Protein AF-A0A1Z5KAC3-F1 (afdb_monomer)

Sequence (382 aa):
MFVLQGNGHLARVAEQSKRSYNMLFQQWEIAVDLSKSPKNTPQFYTIVDNFGWLASLVEPVPVEHGQAVGPDAAWLKLSESFAFWNPVFGGGFMLYATYMCCIGAGSATVDSLGQLRFILHLYNWLMLREPTLNIPFLASMDTVFKGTRAVWFGAKPEKGSCAKAFWVSWGMNARRAEKLASEHAANKNASSFGSLSGKYDMRSTMDRIWPDEFSASYRRLIQHDYRSYTPQSTANKELSEAGKHQDFMVDLLARFKMIRDAMEEDGNNVLPVNFAVVGSILLDFMDALSDHMGWADMMEEVAKNYRGARLGESSMSELNVKDMALSSMWGRLLSCIDRDCTDQLIPEFDLDKVSVFTKSFFDKVDKTRYIIWVQPLEATSV

pLDDT: mean 80.95, std 15.52, range [31.52, 97.75]

Nearest PDB structures (foldseek):
  3zux-assembly1_A  TM=1.329E-01  e=1.409E+00  Neisseria meningitidis
  8j9i-assembly1_E6  TM=1.606E-01  e=2.113E+00  Euglena gracilis
  8j9j-assembly1_E6  TM=1.446E-01  e=3.728E+00  Euglena gracilis
  5lwe-assembly1_A  TM=1.500E-01  e=6.849E+00  Homo sapiens

Foldseek 3Di:
DDPQPDPVSQLQQLVLLVQLLVLLLVLLCVLPVVVPDDPQQVQLNVLSVVCNCVSCVLPDDDDDDPDDDDPDPVRVVVVSSVPQRGNVNSVVSLVCCQQCQQLVSLLCQLCVLDLLLLVLLLVLLLCLVPVPDDLPLSVLSCLLQQQPCLRQVPHNDHQLCSLLRSVVSLQDDSVVSVVLLVVLLPDLDPPVLVVVPPPDPSVVRRDGRHSVSRQVLSCCPVVVDPPVDDPPPDDDDPDDPVRVVVVVVVVVVVSVVSNVVSCVVCPPRRRQWRSSLSSSLSVVLLVVLCVLLVVVVVLVVQLVVVCVVPPDDDDDDSSNSSSSSSSSLSSSLSSCSSVVVQPSDDSSSRSVSVSVSSSVSSVPDDPSSTGSRDDDPPPPPD

Solvent-accessible surface area (backbone atoms only — not comparable to full-atom values): 21590 Å² total; per-residue (Å²): 135,85,78,75,75,53,73,69,49,49,52,51,49,12,52,46,38,50,51,20,53,52,41,47,54,52,37,44,54,66,62,56,43,68,94,71,52,69,98,73,51,67,68,49,52,53,50,51,57,74,54,50,63,58,67,59,76,78,55,80,80,79,78,78,91,77,81,79,80,80,74,51,72,67,56,52,54,53,50,45,40,62,66,53,18,27,65,69,49,18,47,50,51,49,50,48,46,37,50,51,50,17,39,47,46,6,34,63,28,30,45,68,85,42,40,44,45,56,51,49,57,50,49,52,48,50,40,74,76,37,75,82,67,82,53,69,72,59,54,43,50,48,65,42,45,67,76,21,51,47,52,34,63,82,54,81,64,55,93,61,36,42,19,29,41,49,34,33,26,52,44,37,56,67,74,57,16,46,50,50,28,51,48,48,57,69,52,85,62,84,83,59,72,74,73,71,74,62,94,69,72,50,77,85,46,46,62,75,56,51,45,55,52,55,24,56,25,47,29,36,66,74,68,62,56,58,81,90,63,73,78,86,71,77,74,88,74,95,63,55,74,71,48,53,53,51,50,50,52,52,51,51,54,49,51,52,49,53,34,50,56,23,40,61,72,25,42,90,63,40,64,38,36,32,32,39,36,46,16,42,55,40,45,54,47,52,53,53,47,29,55,73,39,52,44,52,62,53,36,51,49,53,48,52,53,53,57,71,74,49,88,82,61,85,84,74,52,68,59,58,49,42,53,52,42,50,53,52,52,51,41,35,48,33,19,41,59,39,63,73,52,70,93,78,51,58,82,64,59,40,63,64,59,52,50,53,49,51,51,60,54,57,76,67,59,56,64,77,61,34,44,29,67,66,73,79,75,75,75,75,88,123

Mean predicted aligned error: 9.18 Å

Structure (mmCIF, N/CA/C/O backbone):
data_AF-A0A1Z5KAC3-F1
#
_entry.id   AF-A0A1Z5KAC3-F1
#
loop_
_atom_site.group_PDB
_atom_site.id
_atom_site.type_symbol
_atom_site.label_atom_id
_atom_site.label_alt_id
_atom_site.label_comp_id
_atom_site.label_asym_id
_atom_site.label_entity_id
_atom_site.label_seq_id
_atom_site.pdbx_PDB_ins_code
_atom_site.Cartn_x
_atom_site.Cartn_y
_atom_site.Cartn_z
_atom_site.occupancy
_atom_site.B_iso_or_equiv
_atom_site.auth_seq_id
_atom_site.auth_comp_id
_atom_site.auth_asym_id
_atom_site.auth_atom_id
_atom_site.pdbx_PDB_model_num
ATOM 1 N N . MET A 1 1 ? -20.693 12.116 22.354 1.00 31.52 1 MET A N 1
ATOM 2 C CA . MET A 1 1 ? -21.271 11.206 23.365 1.00 31.52 1 MET A CA 1
ATOM 3 C C . MET A 1 1 ? -22.208 10.267 22.622 1.00 31.52 1 MET A C 1
ATOM 5 O O . MET A 1 1 ? -23.269 10.704 22.202 1.00 31.52 1 MET A O 1
ATOM 9 N N . PHE A 1 2 ? -21.775 9.037 22.337 1.00 37.84 2 PHE A N 1
ATOM 10 C CA . PHE A 1 2 ? -22.639 8.039 21.704 1.00 37.84 2 PHE A CA 1
ATOM 11 C C . PHE A 1 2 ? -23.532 7.449 22.789 1.00 37.84 2 PHE A C 1
ATOM 13 O O . PHE A 1 2 ? -23.034 6.817 23.717 1.00 37.84 2 PHE A O 1
ATOM 20 N N . VAL A 1 3 ? -24.839 7.686 22.710 1.00 40.69 3 VAL A N 1
ATOM 21 C CA . VAL A 1 3 ? -25.780 7.018 23.607 1.00 40.69 3 VAL A CA 1
ATOM 22 C C . VAL A 1 3 ? -26.118 5.674 22.968 1.00 40.69 3 VAL A C 1
ATOM 24 O O . VAL A 1 3 ? -26.950 5.593 22.068 1.00 40.69 3 VAL A O 1
ATOM 27 N N . LEU A 1 4 ? -25.439 4.609 23.400 1.00 51.47 4 LEU A N 1
ATOM 28 C CA . LEU A 1 4 ? -25.827 3.230 23.092 1.00 51.47 4 LEU A CA 1
ATOM 29 C C . LEU A 1 4 ? -27.129 2.930 23.852 1.00 51.47 4 LEU A C 1
ATOM 31 O O . LEU A 1 4 ? -27.118 2.367 24.941 1.00 51.47 4 LEU A O 1
ATOM 35 N N . GLN A 1 5 ? -28.262 3.402 23.327 1.00 46.75 5 GLN A N 1
ATOM 36 C CA . GLN A 1 5 ? -29.568 3.186 23.951 1.00 46.75 5 GLN A CA 1
ATOM 37 C C . GLN A 1 5 ? -30.057 1.765 23.647 1.00 46.75 5 GLN A C 1
ATOM 39 O O . GLN A 1 5 ? -30.509 1.490 22.541 1.00 46.75 5 GLN A O 1
ATOM 44 N N . GLY A 1 6 ? -29.964 0.871 24.633 1.00 62.88 6 GLY A N 1
ATOM 45 C CA . GLY A 1 6 ? -30.630 -0.436 24.635 1.00 62.88 6 GLY A CA 1
ATOM 46 C C . GLY A 1 6 ? -29.757 -1.644 24.271 1.00 62.88 6 GLY A C 1
ATOM 47 O O . GLY A 1 6 ? -28.740 -1.540 23.585 1.00 62.88 6 GLY A O 1
ATOM 48 N N . ASN A 1 7 ? -30.204 -2.825 24.717 1.00 62.88 7 ASN A N 1
ATOM 49 C CA . ASN A 1 7 ? -29.507 -4.109 24.545 1.00 62.88 7 ASN A CA 1
ATOM 50 C C . ASN A 1 7 ? -29.234 -4.456 23.069 1.00 62.88 7 ASN A C 1
ATOM 52 O O . ASN A 1 7 ? -28.192 -5.029 22.758 1.00 62.88 7 ASN A O 1
ATOM 56 N N . GLY A 1 8 ? -30.121 -4.058 22.149 1.00 72.19 8 GLY A N 1
ATOM 57 C CA . GLY A 1 8 ? -29.953 -4.311 20.712 1.00 72.19 8 GLY A CA 1
ATOM 58 C C . GLY A 1 8 ? -28.785 -3.547 20.078 1.00 72.19 8 GLY A C 1
ATOM 59 O O . GLY A 1 8 ? -28.106 -4.075 19.201 1.00 72.19 8 GLY A O 1
ATOM 60 N N . HIS A 1 9 ? -28.488 -2.328 20.542 1.00 75.25 9 HIS A N 1
ATOM 61 C CA . HIS A 1 9 ? -27.359 -1.548 20.028 1.00 75.25 9 HIS A CA 1
ATOM 62 C C . HIS A 1 9 ? -26.012 -2.091 20.509 1.00 75.25 9 HIS A C 1
ATOM 64 O O . HIS A 1 9 ? -25.063 -2.123 19.729 1.00 75.25 9 HIS A O 1
ATOM 70 N N . LEU A 1 10 ? -25.944 -2.554 21.761 1.00 76.19 10 LEU A N 1
ATOM 71 C CA . LEU A 1 10 ? -24.746 -3.189 22.314 1.00 76.19 10 LEU A CA 1
ATOM 72 C C . LEU A 1 10 ? -24.421 -4.491 21.576 1.00 76.19 10 LEU A C 1
ATOM 74 O O . LEU A 1 10 ? -23.290 -4.665 21.131 1.00 76.19 10 LEU A O 1
ATOM 78 N N . ALA A 1 11 ? -25.424 -5.355 21.382 1.00 77.62 11 ALA A N 1
ATOM 79 C CA . ALA A 1 11 ? -25.265 -6.606 20.644 1.00 77.62 11 ALA A CA 1
ATOM 80 C C . ALA A 1 11 ? -24.815 -6.366 19.193 1.00 77.62 11 ALA A C 1
ATOM 82 O O . ALA A 1 11 ? -23.891 -7.020 18.720 1.00 77.62 11 ALA A O 1
ATOM 83 N N . ARG A 1 12 ? -25.396 -5.369 18.511 1.00 82.88 12 ARG A N 1
ATOM 84 C CA . ARG A 1 12 ? -25.006 -5.010 17.139 1.00 82.88 12 ARG A CA 1
ATOM 85 C C . ARG A 1 12 ? -23.552 -4.539 17.045 1.00 82.88 12 ARG A C 1
ATOM 87 O O . ARG A 1 12 ? -22.840 -4.958 16.140 1.00 82.88 12 ARG A O 1
ATOM 94 N N . VAL A 1 13 ? -23.104 -3.671 17.957 1.00 83.62 13 VAL A N 1
ATOM 95 C CA . VAL A 1 13 ? -21.708 -3.189 17.972 1.00 83.62 13 VAL A CA 1
ATOM 96 C C . VAL A 1 13 ? -20.739 -4.332 18.271 1.00 83.62 13 VAL A C 1
ATOM 98 O O . VAL A 1 13 ? -19.686 -4.417 17.637 1.00 83.62 13 VAL A O 1
ATOM 101 N N . ALA A 1 14 ? -21.108 -5.226 19.191 1.00 84.94 14 ALA A N 1
ATOM 102 C CA . ALA A 1 14 ? -20.333 -6.419 19.502 1.00 84.94 14 ALA A CA 1
ATOM 103 C C . ALA A 1 14 ? -20.160 -7.317 18.271 1.00 84.94 14 ALA A C 1
ATOM 105 O O . ALA A 1 14 ? -19.039 -7.660 17.896 1.00 84.94 14 ALA A O 1
ATOM 106 N N . GLU A 1 15 ? -21.262 -7.624 17.587 1.00 85.75 15 GLU A N 1
ATOM 107 C CA . GLU A 1 15 ? -21.263 -8.449 16.381 1.00 85.75 15 GLU A CA 1
ATOM 108 C C . GLU A 1 15 ? -20.449 -7.817 15.243 1.00 85.75 15 GLU A C 1
ATOM 110 O O . GLU A 1 15 ? -19.648 -8.497 14.602 1.00 85.75 15 GLU A O 1
ATOM 115 N N . GLN A 1 16 ? -20.590 -6.508 15.016 1.00 87.62 16 GLN A N 1
ATOM 116 C CA . GLN A 1 16 ? -19.821 -5.787 13.997 1.00 87.62 16 GLN A CA 1
ATOM 117 C C . GLN A 1 16 ? -18.321 -5.763 14.298 1.00 87.62 16 GLN A C 1
ATOM 119 O O . GLN A 1 16 ? -17.513 -5.947 13.385 1.00 87.62 16 GLN A O 1
ATOM 124 N N . SER A 1 17 ? -17.951 -5.565 15.566 1.00 89.25 17 SER A N 1
ATOM 125 C CA . SER A 1 17 ? -16.552 -5.579 16.005 1.00 89.25 17 SER A CA 1
ATOM 126 C C . SER A 1 17 ? -15.950 -6.964 15.793 1.00 89.25 17 SER A C 1
ATOM 128 O O . SER A 1 17 ? -14.927 -7.087 15.125 1.00 89.25 17 SER A O 1
ATOM 130 N N . LYS A 1 18 ? -16.647 -8.016 16.246 1.00 89.56 18 LYS A N 1
ATOM 131 C CA . LYS A 1 18 ? -16.242 -9.410 16.031 1.00 89.56 18 LYS A CA 1
ATOM 132 C C . LYS A 1 18 ? -16.067 -9.723 14.549 1.00 89.56 18 LYS A C 1
ATOM 134 O O . LYS A 1 18 ? -15.055 -10.282 14.139 1.00 89.56 18 LYS A O 1
ATOM 139 N N . ARG A 1 19 ? -17.050 -9.355 13.722 1.00 90.62 19 ARG A N 1
ATOM 140 C CA . ARG A 1 19 ? -17.018 -9.641 12.285 1.00 90.62 19 ARG A CA 1
ATOM 141 C C . ARG A 1 19 ? -15.875 -8.911 11.583 1.00 90.62 19 ARG A C 1
ATOM 143 O O . ARG A 1 19 ? -15.224 -9.516 10.741 1.00 90.62 19 ARG A O 1
ATOM 150 N N . SER A 1 20 ? -15.622 -7.651 11.931 1.00 91.50 20 SER A N 1
ATOM 151 C CA . SER A 1 20 ? -14.527 -6.864 11.345 1.00 91.50 20 SER A CA 1
ATOM 152 C C . SER A 1 20 ? -13.156 -7.382 11.788 1.00 91.50 20 SER A C 1
ATOM 154 O O . SER A 1 20 ? -12.237 -7.463 10.977 1.00 91.50 20 SER A O 1
ATOM 156 N N . TYR A 1 21 ? -13.033 -7.799 13.051 1.00 91.00 21 TYR A N 1
ATOM 157 C CA . TYR A 1 21 ? -11.832 -8.449 13.565 1.00 91.00 21 TYR A CA 1
ATOM 158 C C . TYR A 1 21 ? -11.553 -9.759 12.822 1.00 91.00 21 TYR A C 1
ATOM 160 O O . TYR A 1 21 ? -10.475 -9.936 12.267 1.00 91.00 21 TYR A O 1
ATOM 168 N N . ASN A 1 22 ? -12.550 -10.640 12.720 1.00 90.25 22 ASN A N 1
ATOM 169 C CA . ASN A 1 22 ? -12.412 -11.907 12.001 1.00 90.25 22 ASN A CA 1
ATOM 170 C C . ASN A 1 22 ? -12.106 -11.693 10.513 1.00 90.25 22 ASN A C 1
ATOM 172 O O . ASN A 1 22 ? -11.297 -12.423 9.950 1.00 90.25 22 ASN A O 1
ATOM 176 N N . MET A 1 23 ? -12.714 -10.680 9.883 1.00 92.19 23 MET A N 1
ATOM 177 C CA . MET A 1 23 ? -12.457 -10.328 8.483 1.00 92.19 23 MET A CA 1
ATOM 178 C C . MET A 1 23 ? -10.976 -10.019 8.240 1.00 92.19 23 MET A C 1
ATOM 180 O O . MET A 1 23 ? -10.422 -10.478 7.247 1.00 92.19 23 MET A O 1
ATOM 184 N N . LEU A 1 24 ? -10.316 -9.287 9.145 1.00 91.62 24 LEU A N 1
ATOM 185 C CA . LEU A 1 24 ? -8.888 -8.977 9.029 1.00 91.62 24 LEU A CA 1
ATOM 186 C C . LEU A 1 24 ? -8.045 -10.246 8.897 1.00 91.62 24 LEU A C 1
ATOM 188 O O . LEU A 1 24 ? -7.248 -10.355 7.965 1.00 91.62 24 LEU A O 1
ATOM 192 N N . PHE A 1 25 ? -8.235 -11.200 9.810 1.00 89.06 25 PHE A N 1
ATOM 193 C CA . PHE A 1 25 ? -7.432 -12.422 9.839 1.00 89.06 25 PHE A CA 1
ATOM 194 C C . PHE A 1 25 ? -7.814 -13.390 8.717 1.00 89.06 25 PHE A C 1
ATOM 196 O O . PHE A 1 25 ? -6.930 -13.989 8.118 1.00 89.06 25 PHE A O 1
ATOM 203 N N . GLN A 1 26 ? -9.090 -13.452 8.326 1.00 90.25 26 GLN A N 1
ATOM 204 C CA . GLN A 1 26 ? -9.510 -14.197 7.132 1.00 90.25 26 GLN A CA 1
ATOM 205 C C . GLN A 1 26 ? -8.841 -13.662 5.861 1.00 90.25 26 GLN A C 1
ATOM 207 O O . GLN A 1 26 ? -8.361 -14.435 5.034 1.00 90.25 26 GLN A O 1
ATOM 212 N N . GLN A 1 27 ? -8.768 -12.338 5.695 1.00 91.50 27 GLN A N 1
ATOM 213 C CA . GLN A 1 27 ? -8.064 -11.747 4.556 1.00 91.50 27 GLN A CA 1
ATOM 214 C C . GLN A 1 27 ? -6.564 -12.075 4.584 1.00 91.50 27 GLN A C 1
ATOM 216 O O . GLN A 1 27 ? -5.967 -12.265 3.527 1.00 91.50 27 GLN A O 1
ATOM 221 N N . TRP A 1 28 ? -5.952 -12.163 5.769 1.00 88.56 28 TRP A N 1
ATOM 222 C CA . TRP A 1 28 ? -4.551 -12.567 5.919 1.00 88.56 28 TRP A CA 1
ATOM 223 C C . TRP A 1 28 ? -4.314 -14.025 5.560 1.00 88.56 28 TRP A C 1
ATOM 225 O O . TRP A 1 28 ? -3.382 -14.306 4.817 1.00 88.56 28 TRP A O 1
ATOM 235 N N . GLU A 1 29 ? -5.161 -14.938 6.030 1.00 85.69 29 GLU A N 1
ATOM 236 C CA . GLU A 1 29 ? -5.084 -16.356 5.665 1.00 85.69 29 GLU A CA 1
ATOM 237 C C . GLU A 1 29 ? -5.165 -16.538 4.146 1.00 85.69 29 GLU A C 1
ATOM 239 O O . GLU A 1 29 ? -4.355 -17.254 3.559 1.00 85.69 29 GLU A O 1
ATOM 244 N N . ILE A 1 30 ? -6.083 -15.818 3.492 1.00 85.44 30 ILE A N 1
ATOM 245 C CA . ILE A 1 30 ? -6.209 -15.818 2.029 1.00 85.44 30 ILE A CA 1
ATOM 246 C C . ILE A 1 30 ? -4.953 -15.237 1.364 1.00 85.44 30 ILE A C 1
ATOM 248 O O . ILE A 1 30 ? -4.505 -15.765 0.348 1.00 85.44 30 ILE A O 1
ATOM 252 N N . ALA A 1 31 ? -4.385 -14.160 1.916 1.00 81.62 31 ALA A N 1
ATOM 253 C CA . ALA A 1 31 ? -3.177 -13.522 1.388 1.00 81.62 31 ALA A CA 1
ATOM 254 C C . ALA A 1 31 ? -1.905 -14.367 1.587 1.00 81.62 31 ALA A C 1
ATOM 256 O O . ALA A 1 31 ? -0.941 -14.205 0.842 1.00 81.62 31 ALA A O 1
ATOM 257 N N . VAL A 1 32 ? -1.889 -15.252 2.588 1.00 75.31 32 VAL A N 1
ATOM 258 C CA . VAL A 1 32 ? -0.737 -16.098 2.936 1.00 75.31 32 VAL A CA 1
ATOM 259 C C . VAL A 1 32 ? -0.792 -17.483 2.307 1.00 75.31 32 VAL A C 1
ATOM 261 O O . VAL A 1 32 ? 0.219 -18.175 2.367 1.00 75.31 32 VAL A O 1
ATOM 264 N N . ASP A 1 33 ? -1.908 -17.886 1.683 1.00 72.56 33 ASP A N 1
ATOM 265 C CA . ASP A 1 33 ? -2.087 -19.214 1.077 1.00 72.56 33 ASP A CA 1
ATOM 266 C C . ASP A 1 33 ? -0.821 -19.695 0.340 1.00 72.56 33 ASP A C 1
ATOM 268 O O . ASP A 1 33 ? -0.492 -19.293 -0.785 1.00 72.56 33 ASP A O 1
ATOM 272 N N . LEU A 1 34 ? -0.103 -20.591 1.027 1.00 53.59 34 LEU A N 1
ATOM 273 C CA . LEU A 1 34 ? 1.252 -21.017 0.687 1.00 53.59 34 LEU A CA 1
ATOM 274 C C . LEU A 1 34 ? 1.301 -21.824 -0.613 1.00 53.59 34 LEU A C 1
ATOM 276 O O . LEU A 1 34 ? 2.374 -22.005 -1.189 1.00 53.59 34 LEU A O 1
ATOM 280 N N . SER A 1 35 ? 0.144 -22.296 -1.091 1.00 57.84 35 SER A N 1
ATOM 281 C CA . SER A 1 35 ? 0.026 -22.961 -2.389 1.00 57.84 35 SER A CA 1
ATOM 282 C C . SER A 1 35 ? 0.269 -22.008 -3.566 1.00 57.84 35 SER A C 1
ATOM 284 O O . SER A 1 35 ? 0.599 -22.463 -4.661 1.00 57.84 35 SER A O 1
ATOM 286 N N . LYS A 1 36 ? 0.151 -20.694 -3.330 1.00 54.59 36 LYS A N 1
ATOM 287 C CA . LYS A 1 36 ? 0.347 -19.626 -4.319 1.00 54.59 36 LYS A CA 1
ATOM 288 C C . LYS A 1 36 ? 1.536 -18.730 -4.014 1.00 54.59 36 LYS A C 1
ATOM 290 O O . LYS A 1 36 ? 1.973 -18.000 -4.899 1.00 54.59 36 LYS A O 1
ATOM 295 N N . SER A 1 37 ? 2.067 -18.763 -2.791 1.00 50.75 37 SER A N 1
ATOM 296 C CA . SER A 1 37 ? 3.094 -17.798 -2.426 1.00 50.75 37 SER A CA 1
ATOM 297 C C . SER A 1 37 ? 4.408 -18.034 -3.174 1.00 50.75 37 SER A C 1
ATOM 299 O O . SER A 1 37 ? 4.963 -19.141 -3.118 1.00 50.75 37 SER A O 1
ATOM 301 N N . PRO A 1 38 ? 4.973 -17.003 -3.822 1.00 51.94 38 PRO A N 1
ATOM 302 C CA . PRO A 1 38 ? 6.302 -17.108 -4.384 1.00 51.94 38 PRO A CA 1
ATOM 303 C C . PRO A 1 38 ? 7.282 -17.379 -3.238 1.00 51.94 38 PRO A C 1
ATOM 305 O O . PRO A 1 38 ? 7.254 -16.709 -2.204 1.00 51.94 38 PRO A O 1
ATOM 308 N N . LYS A 1 39 ? 8.206 -18.330 -3.430 1.00 55.97 39 LYS A N 1
ATOM 309 C CA . LYS A 1 39 ? 9.305 -18.684 -2.498 1.00 55.97 39 LYS A CA 1
ATOM 310 C C . LYS A 1 39 ? 10.258 -17.510 -2.161 1.00 55.97 39 LYS A C 1
ATOM 312 O O . LYS A 1 39 ? 11.325 -17.715 -1.592 1.00 55.97 39 LYS A O 1
ATOM 317 N N . ASN A 1 40 ? 9.887 -16.288 -2.536 1.00 54.53 40 ASN A N 1
ATOM 318 C CA . ASN A 1 40 ? 10.719 -15.112 -2.722 1.00 54.53 40 ASN A CA 1
ATOM 319 C C . ASN A 1 40 ? 10.390 -13.961 -1.748 1.00 54.53 40 ASN A C 1
ATOM 321 O O . ASN A 1 40 ? 11.122 -12.979 -1.736 1.00 54.53 40 ASN A O 1
ATOM 325 N N . THR A 1 41 ? 9.360 -14.055 -0.896 1.00 62.38 41 THR A N 1
ATOM 326 C CA . THR A 1 41 ? 8.986 -12.975 0.053 1.00 62.38 41 THR A CA 1
ATOM 327 C C . THR A 1 41 ? 9.004 -13.400 1.533 1.00 62.38 41 THR A C 1
ATOM 329 O O . THR A 1 41 ? 8.019 -13.216 2.246 1.00 62.38 41 THR A O 1
ATOM 332 N N . PRO A 1 42 ? 10.129 -13.925 2.067 1.00 63.16 42 PRO A N 1
ATOM 333 C CA . PRO A 1 42 ? 10.179 -14.490 3.422 1.00 63.16 42 PRO A CA 1
ATOM 334 C C . PRO A 1 42 ? 9.795 -13.489 4.523 1.00 63.16 42 PRO A C 1
ATOM 336 O O . PRO A 1 42 ? 9.140 -13.864 5.488 1.00 63.16 42 PRO A O 1
ATOM 339 N N . GLN A 1 43 ? 10.137 -12.206 4.364 1.00 67.75 43 GLN A N 1
ATOM 340 C CA . GLN A 1 43 ? 9.817 -11.176 5.360 1.00 67.75 43 GLN A CA 1
ATOM 341 C C . GLN A 1 43 ? 8.314 -10.893 5.462 1.00 67.75 43 GLN A C 1
ATOM 343 O O . GLN A 1 43 ? 7.827 -10.652 6.563 1.00 67.75 43 GLN A O 1
ATOM 348 N N . PHE A 1 44 ? 7.578 -10.963 4.346 1.00 72.12 44 PHE A N 1
ATOM 349 C CA . PHE A 1 44 ? 6.124 -10.802 4.347 1.00 72.12 44 PHE A CA 1
ATOM 350 C C . PHE A 1 44 ? 5.475 -11.899 5.196 1.00 72.12 44 PHE A C 1
ATOM 352 O O . PHE A 1 44 ? 4.756 -11.597 6.144 1.00 72.12 44 PHE A O 1
ATOM 359 N N . TYR A 1 45 ? 5.815 -13.163 4.929 1.00 71.50 45 TYR A N 1
ATOM 360 C CA . TYR A 1 45 ? 5.235 -14.301 5.646 1.00 71.50 45 TYR A CA 1
ATOM 361 C C . TYR A 1 45 ? 5.631 -14.343 7.113 1.00 71.50 45 TYR A C 1
ATOM 363 O O . TYR A 1 45 ? 4.773 -14.591 7.948 1.00 71.50 45 TYR A O 1
ATOM 371 N N . THR A 1 46 ? 6.886 -14.033 7.454 1.00 76.06 46 THR A N 1
ATOM 372 C CA . THR A 1 46 ? 7.296 -13.940 8.863 1.00 76.06 46 THR A CA 1
ATOM 373 C C . THR A 1 46 ? 6.476 -12.897 9.614 1.00 76.06 46 THR A C 1
ATOM 375 O O . THR A 1 46 ? 6.106 -13.123 10.760 1.00 76.06 46 THR A O 1
ATOM 378 N N . ILE A 1 47 ? 6.175 -11.755 8.992 1.00 75.12 47 ILE A N 1
ATOM 379 C CA . ILE A 1 47 ? 5.343 -10.732 9.627 1.00 75.12 47 ILE A CA 1
ATOM 380 C C . ILE A 1 47 ? 3.907 -11.233 9.765 1.00 75.12 47 ILE A C 1
ATOM 382 O O . ILE A 1 47 ? 3.361 -11.155 10.859 1.00 75.12 47 ILE A O 1
ATOM 386 N N . VAL A 1 48 ? 3.299 -11.780 8.711 1.00 74.25 48 VAL A N 1
ATOM 387 C CA . VAL A 1 48 ? 1.907 -12.237 8.815 1.00 74.25 48 VAL A CA 1
ATOM 388 C C . VAL A 1 48 ? 1.762 -13.385 9.820 1.00 74.25 48 VAL A C 1
ATOM 390 O O . VAL A 1 48 ? 0.837 -13.353 10.622 1.00 74.25 48 VAL A O 1
ATOM 393 N N . ASP A 1 49 ? 2.705 -14.325 9.873 1.00 75.56 49 ASP A N 1
ATOM 394 C CA . ASP A 1 49 ? 2.729 -15.410 10.864 1.00 75.56 49 ASP A CA 1
ATOM 395 C C . ASP A 1 49 ? 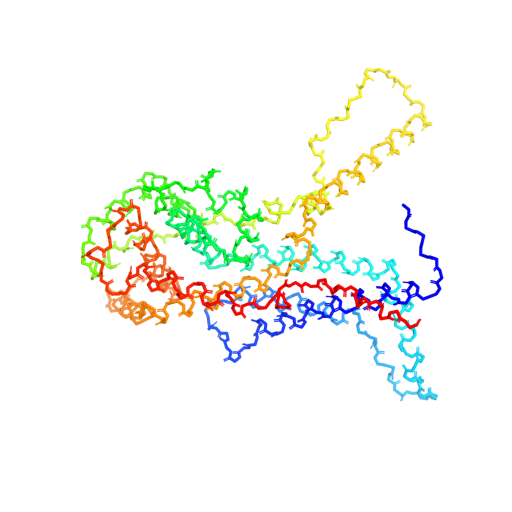2.880 -14.869 12.300 1.00 75.56 49 ASP A C 1
ATOM 397 O O . ASP A 1 49 ? 2.089 -15.184 13.192 1.00 75.56 49 ASP A O 1
ATOM 401 N N . ASN A 1 50 ? 3.813 -13.929 12.508 1.00 76.88 50 ASN A N 1
ATOM 402 C CA . ASN A 1 50 ? 4.046 -13.287 13.807 1.00 76.88 50 ASN A CA 1
ATOM 403 C C . ASN A 1 50 ? 2.855 -12.487 14.336 1.00 76.88 50 ASN A C 1
ATOM 405 O O . ASN A 1 50 ? 2.802 -12.224 15.535 1.00 76.88 50 ASN A O 1
ATOM 409 N N . PHE A 1 51 ? 1.944 -12.040 13.478 1.00 74.44 51 PHE A N 1
ATOM 410 C CA . PHE A 1 51 ? 0.725 -11.363 13.912 1.00 74.44 51 PHE A CA 1
ATOM 411 C C . PHE A 1 51 ? -0.508 -12.276 13.811 1.00 74.44 51 PHE A C 1
ATOM 413 O O . PHE A 1 51 ? -1.520 -11.985 14.440 1.00 74.44 51 PHE A O 1
ATOM 420 N N . GLY A 1 52 ? -0.438 -13.387 13.073 1.00 72.69 52 GLY A N 1
ATOM 421 C CA . GLY A 1 52 ? -1.544 -14.320 12.858 1.00 72.69 52 GLY A CA 1
ATOM 422 C C . GLY A 1 52 ? -2.002 -15.010 14.139 1.00 72.69 52 GLY A C 1
ATOM 423 O O . GLY A 1 52 ? -3.201 -15.187 14.340 1.00 72.69 52 GLY A O 1
ATOM 424 N N . TRP A 1 53 ? -1.083 -15.290 15.073 1.00 79.50 53 TRP A N 1
ATOM 425 C CA . TRP A 1 53 ? -1.444 -15.858 16.380 1.00 79.50 53 TRP A CA 1
ATOM 426 C C . TRP A 1 53 ? -2.400 -14.963 17.180 1.00 79.50 53 TRP A C 1
ATOM 428 O O . TRP A 1 53 ? -3.128 -15.471 18.032 1.00 79.50 53 TRP A O 1
ATOM 438 N N . LEU A 1 54 ? -2.447 -13.651 16.904 1.00 76.56 54 LEU A N 1
ATOM 439 C CA . LEU A 1 54 ? -3.361 -12.734 17.585 1.00 76.56 54 LEU A CA 1
ATOM 440 C C . LEU A 1 54 ? -4.823 -13.109 17.355 1.00 76.56 54 LEU A C 1
ATOM 442 O O . LEU A 1 54 ? -5.626 -12.863 18.249 1.00 76.56 54 LEU A O 1
ATOM 446 N N . ALA A 1 55 ? -5.154 -13.756 16.231 1.00 80.19 55 ALA A N 1
ATOM 447 C CA . ALA A 1 55 ? -6.499 -14.259 15.963 1.00 80.19 55 ALA A C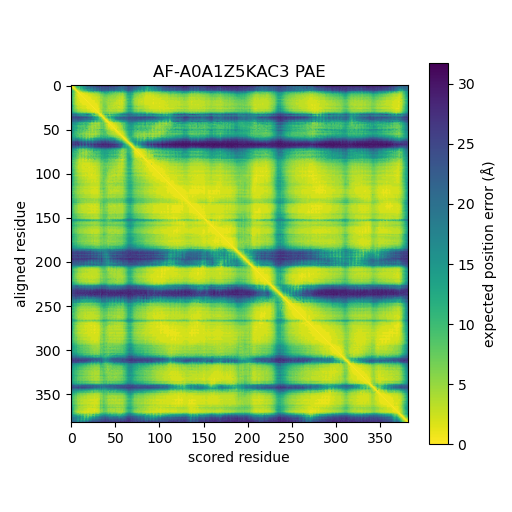A 1
ATOM 448 C C . ALA A 1 55 ? -7.024 -15.151 17.105 1.00 80.19 55 ALA A C 1
ATOM 450 O O . ALA A 1 55 ? -8.205 -15.094 17.438 1.00 80.19 55 ALA A O 1
ATOM 451 N N . SER A 1 56 ? -6.132 -15.898 17.767 1.00 79.50 56 SER A N 1
ATOM 452 C CA . SER A 1 56 ? -6.479 -16.800 18.873 1.00 79.50 56 SER A CA 1
ATOM 453 C C . SER A 1 56 ? -6.783 -16.093 20.201 1.00 79.50 56 SER A C 1
ATOM 455 O O . SER A 1 56 ? -7.360 -16.697 21.101 1.00 79.50 56 SER A O 1
ATOM 457 N N . LEU A 1 57 ? -6.446 -14.803 20.355 1.00 75.12 57 LEU A N 1
ATOM 458 C CA . LEU A 1 57 ? -6.632 -14.075 21.622 1.00 75.12 57 LEU A CA 1
ATOM 459 C C . LEU A 1 57 ? -8.099 -13.857 22.004 1.00 75.12 57 LEU A C 1
ATOM 461 O O . LEU A 1 57 ? -8.399 -13.577 23.166 1.00 75.12 57 LEU A O 1
ATOM 465 N N . VAL A 1 58 ? -8.996 -13.936 21.026 1.00 77.56 58 VAL A N 1
ATOM 466 C CA . VAL A 1 58 ? -10.439 -13.735 21.201 1.00 77.56 58 VAL A CA 1
ATOM 467 C C . VAL A 1 58 ? -11.219 -15.047 21.114 1.00 77.56 58 VAL A C 1
ATOM 469 O O . VAL A 1 58 ? -12.451 -15.034 21.137 1.00 77.56 58 VAL A O 1
ATOM 472 N N . GLU A 1 59 ? -10.520 -16.181 21.017 1.00 72.94 59 GLU A N 1
ATOM 473 C CA . GLU A 1 59 ? -11.145 -17.496 21.001 1.00 72.94 59 GLU A CA 1
ATOM 474 C C . GLU A 1 59 ? -11.484 -17.946 22.432 1.00 72.94 59 GLU A C 1
ATOM 476 O O . GLU A 1 59 ? -10.630 -17.911 23.325 1.00 72.94 59 GLU A O 1
ATOM 481 N N . PRO A 1 60 ? -12.729 -18.379 22.695 1.00 64.69 60 PRO A N 1
ATOM 482 C CA . PRO A 1 60 ? -13.072 -18.936 23.992 1.00 64.69 60 PRO A CA 1
ATOM 483 C C . PRO A 1 60 ? -12.298 -20.238 24.236 1.00 64.69 60 PRO A C 1
ATOM 485 O O . PRO A 1 60 ? -12.343 -21.156 23.418 1.00 64.69 60 PRO A O 1
ATOM 488 N N . VAL A 1 61 ? -11.638 -20.343 25.394 1.00 64.69 61 VAL A N 1
ATOM 489 C CA . VAL A 1 61 ? -10.941 -21.570 25.808 1.00 64.69 61 VAL A CA 1
ATOM 490 C C . VAL A 1 61 ? -11.957 -22.716 25.920 1.00 64.69 61 VAL A C 1
ATOM 492 O O . VAL A 1 61 ? -12.951 -22.568 26.643 1.00 64.69 61 VAL A O 1
ATOM 495 N N . PRO A 1 62 ? -11.736 -23.864 25.252 1.00 58.56 62 PRO A N 1
ATOM 496 C CA . PRO A 1 62 ? -12.589 -25.029 25.423 1.00 58.56 62 PRO A CA 1
ATOM 497 C C . PRO A 1 62 ? -12.529 -25.492 26.880 1.00 58.56 62 PRO A C 1
ATOM 499 O O . PRO A 1 62 ? -11.456 -25.777 27.407 1.00 58.56 62 PRO A O 1
ATOM 502 N N . VAL A 1 63 ? -13.680 -25.581 27.545 1.00 56.56 63 VAL A N 1
ATOM 503 C CA . VAL A 1 63 ? -13.745 -26.182 28.881 1.00 56.56 63 VAL A CA 1
ATOM 504 C C . VAL A 1 63 ? -13.551 -27.692 28.716 1.00 56.56 63 VAL A C 1
ATOM 506 O O . VAL A 1 63 ? -14.443 -28.388 28.217 1.00 56.56 63 VAL A O 1
ATOM 509 N N . GLU A 1 64 ? -12.376 -28.202 29.096 1.00 54.03 64 GLU A N 1
ATOM 510 C CA . GLU A 1 64 ? -12.120 -29.644 29.129 1.00 54.03 64 GLU A CA 1
ATOM 511 C C . GLU A 1 64 ? -13.160 -30.326 30.028 1.00 54.03 64 GLU A C 1
ATOM 513 O O . GLU A 1 64 ? -13.389 -29.939 31.175 1.00 54.03 64 GLU A O 1
ATOM 518 N N . HIS A 1 65 ? -13.850 -31.316 29.461 1.00 47.97 65 HIS A N 1
ATOM 519 C CA . HIS A 1 65 ? -14.992 -31.985 30.071 1.00 47.97 65 HIS A CA 1
ATOM 520 C C . HIS A 1 65 ? -14.575 -32.837 31.275 1.00 47.97 65 HIS A C 1
ATOM 522 O O . HIS A 1 65 ? -14.336 -34.038 31.166 1.00 47.97 65 HIS A O 1
ATOM 528 N N . GLY A 1 66 ? -14.575 -32.212 32.446 1.00 46.75 66 GLY A N 1
ATOM 529 C CA . GLY A 1 66 ? -14.573 -32.863 33.748 1.00 46.75 66 GLY A CA 1
ATOM 530 C C . GLY A 1 66 ? -15.836 -32.499 34.522 1.00 46.75 66 GLY A C 1
ATOM 531 O O . GLY A 1 66 ? -15.761 -31.740 35.475 1.00 46.75 66 GLY A O 1
ATOM 532 N N . GLN A 1 67 ? -16.974 -33.076 34.121 1.00 48.31 67 GLN A N 1
ATOM 533 C CA . GLN A 1 67 ? -18.295 -32.995 34.773 1.00 48.31 67 GLN A CA 1
ATOM 534 C C . GLN A 1 67 ? -19.118 -31.699 34.576 1.00 48.31 67 GLN A C 1
ATOM 536 O O . GLN A 1 67 ? -18.632 -30.585 34.706 1.00 48.31 67 GLN A O 1
ATOM 541 N N . ALA A 1 68 ? -20.425 -31.928 34.375 1.00 43.84 68 ALA A N 1
ATOM 542 C CA . ALA A 1 68 ? -21.567 -31.002 34.366 1.00 43.84 68 ALA A CA 1
ATOM 543 C C . ALA A 1 68 ? -21.914 -30.294 33.035 1.00 43.84 68 ALA A C 1
ATOM 545 O O . ALA A 1 68 ? -21.161 -29.482 32.521 1.00 43.84 68 ALA A O 1
ATOM 546 N N . VAL A 1 69 ? -23.112 -30.643 32.531 1.00 52.25 69 VAL A N 1
ATOM 547 C CA . VAL A 1 69 ? -23.991 -29.941 31.570 1.00 52.25 69 VAL A CA 1
ATOM 548 C C . VAL A 1 69 ? -23.260 -28.995 30.615 1.00 52.25 69 VAL A C 1
ATOM 550 O O . VAL A 1 69 ? -22.998 -27.844 30.955 1.00 52.25 69 VAL A O 1
ATOM 553 N N . GLY A 1 70 ? -22.968 -29.483 29.405 1.00 56.62 70 GLY A N 1
ATOM 554 C CA . GLY A 1 70 ? -22.340 -28.674 28.362 1.00 56.62 70 GLY A CA 1
ATOM 555 C C . GLY A 1 70 ? -23.081 -27.341 28.191 1.00 56.62 70 GLY A C 1
ATOM 556 O O . GLY A 1 70 ? -24.315 -27.353 28.125 1.00 56.62 70 GLY A O 1
ATOM 557 N N . PRO A 1 71 ? -22.372 -26.197 28.170 1.00 56.22 71 PRO A N 1
ATOM 558 C CA . PRO A 1 71 ? -23.021 -24.907 28.010 1.00 56.22 71 PRO A CA 1
ATOM 559 C C . PRO A 1 71 ? -23.807 -24.919 26.699 1.00 56.22 71 PRO A C 1
ATOM 561 O O . PRO A 1 71 ? -23.258 -25.245 25.646 1.00 56.22 71 PRO A O 1
ATOM 564 N N . ASP A 1 72 ? -25.098 -24.582 26.771 1.00 70.38 72 ASP A N 1
ATOM 565 C CA . ASP A 1 72 ? -25.920 -24.332 25.589 1.00 70.38 72 ASP A CA 1
ATOM 566 C C . ASP A 1 72 ? -25.137 -23.392 24.657 1.00 70.38 72 ASP A C 1
ATOM 568 O O . ASP A 1 72 ? -24.590 -22.375 25.101 1.00 70.38 72 ASP A O 1
ATOM 572 N N . ALA A 1 73 ? -25.052 -23.729 23.370 1.00 69.75 73 ALA A N 1
ATOM 573 C CA . ALA A 1 73 ? -24.368 -22.916 22.370 1.00 69.75 73 ALA A CA 1
ATOM 574 C C . ALA A 1 73 ? -24.856 -21.453 22.387 1.00 69.75 73 ALA A C 1
ATOM 576 O O . ALA A 1 73 ? -24.087 -20.537 22.082 1.00 69.75 73 ALA A O 1
ATOM 577 N N . ALA A 1 74 ? -26.112 -21.215 22.784 1.00 72.50 74 ALA A N 1
ATOM 578 C CA . ALA A 1 74 ? -26.652 -19.878 23.009 1.00 72.50 74 ALA A CA 1
ATOM 579 C C . ALA A 1 74 ? -25.979 -19.147 24.187 1.00 72.50 74 ALA A C 1
ATOM 581 O O . ALA A 1 74 ? -25.642 -17.967 24.071 1.00 72.50 74 ALA A O 1
ATOM 582 N N . TRP A 1 75 ? -25.732 -19.841 25.300 1.00 71.44 75 TRP A N 1
ATOM 583 C CA . TRP A 1 75 ? -25.081 -19.281 26.486 1.00 71.44 75 TRP A CA 1
ATOM 584 C C . TRP A 1 75 ? -23.600 -18.975 26.238 1.00 71.44 75 TRP A C 1
ATOM 586 O O . TRP A 1 75 ? -23.105 -17.935 26.676 1.00 71.44 75 TRP A O 1
ATOM 596 N N . LEU A 1 76 ? -22.907 -19.825 25.473 1.00 72.25 76 LEU A N 1
ATOM 597 C CA . LEU A 1 76 ? -21.518 -19.583 25.073 1.00 72.25 76 LEU A CA 1
ATOM 598 C C . LEU A 1 76 ? -21.398 -18.320 24.201 1.00 72.25 76 LEU A C 1
ATOM 600 O O . LEU A 1 76 ? -20.585 -17.445 24.493 1.00 72.25 76 LEU A O 1
ATOM 604 N N . LYS A 1 77 ? -22.262 -18.176 23.185 1.00 72.56 77 LYS A N 1
ATOM 605 C CA . LYS A 1 77 ? -22.309 -16.982 22.318 1.00 72.56 77 LYS A CA 1
ATOM 606 C C . LYS A 1 77 ? -22.613 -15.702 23.096 1.00 72.56 77 LYS A C 1
ATOM 608 O O . LYS A 1 77 ? -22.005 -14.659 22.845 1.00 72.56 77 LYS A O 1
ATOM 613 N N . LEU A 1 78 ? -23.554 -15.779 24.037 1.00 72.12 78 LEU A N 1
ATOM 614 C CA . LEU A 1 78 ? -23.917 -14.652 24.890 1.00 72.12 78 LEU A CA 1
ATOM 615 C C . LEU A 1 78 ? -22.748 -14.245 25.797 1.00 72.12 78 LEU A C 1
ATOM 617 O O . LEU A 1 78 ? -22.425 -13.062 25.895 1.00 72.12 78 LEU A O 1
ATOM 621 N N . SER A 1 79 ? -22.081 -15.224 26.408 1.00 73.62 79 SER A N 1
ATOM 622 C CA . SER A 1 79 ? -20.921 -14.996 27.274 1.00 73.62 79 SER A CA 1
ATOM 623 C C . SER A 1 79 ? -19.752 -14.384 26.506 1.00 73.62 79 SER A C 1
ATOM 625 O O . SER A 1 79 ? -19.146 -13.427 26.979 1.00 73.62 79 SER A O 1
ATOM 627 N N . GLU A 1 80 ? -19.484 -14.860 25.288 1.00 76.69 80 GLU A N 1
ATOM 628 C CA . GLU A 1 80 ? -18.462 -14.292 24.405 1.00 76.69 80 GLU A CA 1
ATOM 629 C C . GLU A 1 80 ? -18.756 -12.821 24.063 1.00 76.69 80 GLU A C 1
ATOM 631 O O . GLU A 1 80 ? -17.872 -11.964 24.125 1.00 76.69 80 GLU A O 1
ATOM 636 N N . SER A 1 81 ? -20.021 -12.512 23.760 1.00 75.88 81 SER A N 1
ATOM 637 C CA . SER A 1 81 ? -20.466 -11.148 23.457 1.00 75.88 81 SER A CA 1
ATOM 638 C C . SER A 1 81 ? -20.330 -10.201 24.650 1.00 75.88 81 SER A C 1
ATOM 640 O O . SER A 1 81 ? -20.018 -9.029 24.459 1.00 75.88 81 SER A O 1
ATOM 642 N N . PHE A 1 82 ? -20.522 -10.684 25.880 1.00 73.69 82 PHE A N 1
ATOM 643 C CA . PHE A 1 82 ? -20.310 -9.873 27.080 1.00 73.69 82 PHE A CA 1
ATOM 644 C C . PHE A 1 82 ? -18.839 -9.765 27.489 1.00 73.69 82 PHE A C 1
ATOM 646 O O . PHE A 1 82 ? -18.432 -8.709 27.968 1.00 73.69 82 PHE A O 1
ATOM 653 N N . ALA A 1 83 ? -18.036 -10.811 27.299 1.00 77.31 83 ALA A N 1
ATOM 654 C CA . ALA A 1 83 ? -16.640 -10.828 27.727 1.00 77.31 83 ALA A CA 1
ATOM 655 C C . ALA A 1 83 ? -15.719 -10.097 26.739 1.00 77.31 83 ALA A C 1
ATOM 657 O O . ALA A 1 83 ? -15.072 -9.120 27.109 1.00 77.31 83 ALA A O 1
ATOM 658 N N . PHE A 1 84 ? -15.689 -10.539 25.480 1.00 80.75 84 PHE A N 1
ATOM 659 C CA . PHE A 1 84 ? -14.702 -10.085 24.496 1.00 80.75 84 PHE A CA 1
ATOM 660 C C . PHE A 1 84 ? -15.226 -8.947 23.632 1.00 80.75 84 PHE A C 1
ATOM 662 O O . PHE A 1 84 ? -14.515 -7.981 23.362 1.00 80.75 84 PHE A O 1
ATOM 669 N N . TRP A 1 85 ? -16.490 -9.046 23.225 1.00 85.94 85 TRP A N 1
ATOM 670 C CA . TRP A 1 85 ? -17.055 -8.149 22.220 1.00 85.94 85 TRP A CA 1
ATOM 671 C C . TRP A 1 85 ? -17.960 -7.071 22.792 1.00 85.94 85 TRP A C 1
ATOM 673 O O . TRP A 1 85 ? -18.549 -6.309 22.029 1.00 85.94 85 TRP A O 1
ATOM 683 N N . ASN A 1 86 ? -18.037 -6.922 24.117 1.00 84.94 86 ASN A N 1
ATOM 684 C CA . ASN A 1 86 ? -18.708 -5.751 24.664 1.00 84.94 86 ASN A CA 1
ATOM 685 C C . ASN A 1 86 ? -18.006 -4.484 24.125 1.00 84.94 86 ASN A C 1
ATOM 687 O O . ASN A 1 86 ? -16.802 -4.521 23.863 1.00 84.94 86 ASN A O 1
ATOM 691 N N . PRO A 1 87 ? -18.711 -3.354 23.952 1.00 84.62 87 PRO A N 1
ATOM 692 C CA . PRO A 1 87 ? -18.184 -2.232 23.173 1.00 84.62 87 PRO A CA 1
ATOM 693 C C . PRO A 1 87 ? -16.836 -1.673 23.640 1.00 84.62 87 PRO A C 1
ATOM 695 O O . PRO A 1 87 ? -16.089 -1.139 22.825 1.00 84.62 87 PRO A O 1
ATOM 698 N N . VAL A 1 88 ? -16.513 -1.792 24.931 1.00 86.00 88 VAL A N 1
ATOM 699 C CA . VAL A 1 88 ? -15.236 -1.315 25.474 1.00 86.00 88 VAL A CA 1
ATOM 700 C C . VAL A 1 88 ? -14.099 -2.239 25.044 1.00 86.00 88 VAL A C 1
ATOM 702 O O . VAL A 1 88 ? -13.126 -1.779 24.447 1.00 86.00 88 VAL A O 1
ATOM 705 N N . PHE A 1 89 ? -14.231 -3.540 25.304 1.00 86.88 89 PHE A N 1
ATOM 706 C CA . PHE A 1 89 ? -13.193 -4.517 24.970 1.00 86.88 89 PHE A CA 1
ATOM 707 C C . PHE A 1 89 ? -13.109 -4.763 23.460 1.00 86.88 89 PHE A C 1
ATOM 709 O O . PHE A 1 89 ? -12.018 -4.707 22.900 1.00 86.88 89 PHE A O 1
ATOM 716 N N . GLY A 1 90 ? -14.249 -4.910 22.779 1.00 87.06 90 GLY A N 1
ATOM 717 C CA . GLY A 1 90 ? -14.318 -5.049 21.324 1.00 87.06 90 GLY A CA 1
ATOM 718 C C . GLY A 1 90 ? -13.725 -3.841 20.598 1.00 87.06 90 GLY A C 1
ATOM 719 O O . GLY A 1 90 ? -12.946 -4.005 19.661 1.00 87.06 90 GLY A O 1
ATOM 720 N N . GLY A 1 91 ? -14.007 -2.625 21.080 1.00 87.50 91 GLY A N 1
ATOM 721 C CA . GLY A 1 91 ? -13.364 -1.408 20.584 1.00 87.50 91 GLY A CA 1
ATOM 722 C C . GLY A 1 91 ? -11.847 -1.421 20.795 1.00 87.50 91 GLY A C 1
ATOM 723 O O . GLY A 1 91 ? -11.101 -1.084 19.879 1.00 87.50 91 GLY A O 1
ATOM 724 N N . GLY A 1 92 ? -11.380 -1.872 21.964 1.00 89.00 92 GLY A N 1
ATOM 725 C CA . GLY A 1 92 ? -9.956 -2.058 22.252 1.00 89.00 92 GLY A CA 1
ATOM 726 C C . GLY A 1 92 ? -9.270 -3.043 21.299 1.00 89.00 92 GLY A C 1
ATOM 727 O O . GLY A 1 92 ? -8.227 -2.715 20.731 1.00 89.00 92 GLY A O 1
ATOM 728 N N . PHE A 1 93 ? -9.880 -4.208 21.056 1.00 88.56 93 PHE A N 1
ATOM 729 C CA . PHE A 1 93 ? -9.379 -5.187 20.089 1.00 88.56 93 PHE A CA 1
ATOM 730 C C . PHE A 1 93 ? -9.333 -4.619 18.671 1.00 88.56 93 PHE A C 1
ATOM 732 O O . PHE A 1 93 ? -8.328 -4.789 17.985 1.00 88.56 93 PHE A O 1
ATOM 739 N N . MET A 1 94 ? -10.369 -3.893 18.245 1.00 90.06 94 MET A N 1
ATOM 740 C CA . MET A 1 94 ? -10.404 -3.267 16.921 1.00 90.06 94 MET A CA 1
ATOM 741 C C . MET A 1 94 ? -9.363 -2.158 16.760 1.00 90.06 94 MET A C 1
ATOM 743 O O . MET A 1 94 ? -8.750 -2.057 15.697 1.00 90.06 94 MET A O 1
ATOM 747 N N . LEU A 1 95 ? -9.118 -1.347 17.795 1.00 90.50 95 LEU A N 1
ATOM 748 C CA . LEU A 1 95 ? -8.035 -0.360 17.782 1.00 90.50 95 LEU A CA 1
ATOM 749 C C . LEU A 1 95 ? -6.681 -1.060 17.646 1.00 90.50 95 LEU A C 1
ATOM 751 O O . LEU A 1 95 ? -5.890 -0.692 16.780 1.00 90.50 95 LEU A O 1
ATOM 755 N N . TYR A 1 96 ? -6.429 -2.101 18.441 1.00 89.69 96 TYR A N 1
ATOM 756 C CA . TYR A 1 96 ? -5.181 -2.857 18.357 1.00 89.69 96 TYR A CA 1
ATOM 757 C C . TYR A 1 96 ? -4.994 -3.501 16.975 1.00 89.69 96 TYR A C 1
ATOM 759 O O . TYR A 1 96 ? -3.946 -3.340 16.352 1.00 89.69 96 TYR A O 1
ATOM 767 N N . ALA A 1 97 ? -6.030 -4.165 16.461 1.00 89.81 97 ALA A N 1
ATOM 768 C CA . ALA A 1 97 ? -6.060 -4.750 15.126 1.00 89.81 97 ALA A CA 1
ATOM 769 C C . ALA A 1 97 ? -5.760 -3.702 14.039 1.00 89.81 97 ALA A C 1
ATOM 771 O O . ALA A 1 97 ? -4.890 -3.906 13.199 1.00 89.81 97 ALA A O 1
ATOM 772 N N . THR A 1 98 ? -6.401 -2.536 14.100 1.00 92.62 98 THR A N 1
ATOM 773 C CA . THR A 1 98 ? -6.207 -1.469 13.108 1.00 92.62 98 THR A CA 1
ATOM 774 C C . THR A 1 98 ? -4.787 -0.899 13.162 1.00 92.62 98 THR A C 1
ATOM 776 O O . THR A 1 98 ? -4.085 -0.864 12.154 1.00 92.62 98 THR A O 1
ATOM 779 N N . TYR A 1 99 ? -4.320 -0.468 14.334 1.00 93.88 99 TYR A N 1
ATOM 780 C CA . TYR A 1 99 ? -3.038 0.231 14.426 1.00 93.88 99 TYR A CA 1
ATOM 781 C C . TYR A 1 99 ? -1.842 -0.715 14.348 1.00 93.88 99 TYR A C 1
ATOM 783 O O . TYR A 1 99 ? -0.904 -0.440 13.607 1.00 93.88 99 TYR A O 1
ATOM 791 N N . MET A 1 100 ? -1.861 -1.839 15.064 1.00 90.19 100 MET A N 1
ATOM 792 C CA . MET A 1 100 ? -0.712 -2.747 15.095 1.00 90.19 100 MET A CA 1
ATOM 793 C C . MET A 1 100 ? -0.700 -3.685 13.891 1.00 90.19 100 MET A C 1
ATOM 795 O O . MET A 1 100 ? 0.341 -3.838 13.254 1.00 90.19 100 MET A O 1
ATOM 799 N N . CYS A 1 101 ? -1.846 -4.285 13.558 1.00 89.81 101 CYS A N 1
ATOM 800 C CA . CYS A 1 101 ? -1.911 -5.293 12.501 1.00 89.81 101 CYS A CA 1
ATOM 801 C C . CYS A 1 101 ? -2.074 -4.634 11.127 1.00 89.81 101 CYS A C 1
ATOM 803 O O . CYS A 1 101 ? -1.241 -4.848 10.254 1.00 89.81 101 CYS A O 1
ATOM 805 N N . CYS A 1 102 ? -3.083 -3.785 10.916 1.00 93.12 102 CYS A N 1
ATOM 806 C CA . CYS A 1 102 ? -3.280 -3.179 9.597 1.00 93.12 102 CYS A CA 1
ATOM 807 C C . CYS A 1 102 ? -2.198 -2.151 9.266 1.00 93.12 102 CYS A C 1
ATOM 809 O O . CYS A 1 102 ? -1.544 -2.287 8.240 1.00 93.12 102 CYS A O 1
ATOM 811 N N . ILE A 1 103 ? -1.985 -1.141 10.112 1.00 95.62 103 ILE A N 1
ATOM 812 C CA . ILE A 1 103 ? -1.054 -0.044 9.809 1.00 95.62 103 ILE A CA 1
ATOM 813 C C . ILE A 1 103 ? 0.395 -0.462 10.099 1.00 95.62 103 ILE A C 1
ATOM 815 O O . ILE A 1 103 ? 1.257 -0.331 9.231 1.00 95.62 103 ILE A O 1
ATOM 819 N N . GLY A 1 104 ? 0.674 -0.989 11.294 1.00 92.69 104 GLY A N 1
ATOM 820 C CA . GLY A 1 104 ? 2.020 -1.381 11.722 1.00 92.69 104 GLY A CA 1
ATOM 821 C C . GLY A 1 104 ? 2.624 -2.494 10.863 1.00 92.69 104 GLY A C 1
ATOM 822 O O . GLY A 1 104 ? 3.677 -2.299 10.252 1.00 92.69 104 GLY A O 1
ATOM 823 N N . ALA A 1 105 ? 1.954 -3.647 10.771 1.00 90.25 105 ALA A N 1
ATOM 824 C CA . ALA A 1 105 ? 2.410 -4.739 9.907 1.00 90.25 105 ALA A CA 1
ATOM 825 C C . ALA A 1 105 ? 2.311 -4.357 8.419 1.00 90.25 105 ALA A C 1
ATOM 827 O O . ALA A 1 105 ? 3.201 -4.687 7.632 1.00 90.25 105 ALA A O 1
ATOM 828 N N . GLY A 1 106 ? 1.285 -3.587 8.042 1.00 93.25 106 GLY A N 1
ATOM 829 C CA . GLY A 1 106 ? 1.132 -3.012 6.707 1.00 93.25 106 GLY A CA 1
ATOM 830 C C . GLY A 1 106 ? 2.333 -2.199 6.244 1.00 93.25 106 GLY A C 1
ATOM 831 O O . GLY A 1 106 ? 2.831 -2.422 5.148 1.00 93.25 106 GLY A O 1
ATOM 832 N N . SER A 1 107 ? 2.878 -1.325 7.091 1.00 93.81 107 SER A N 1
ATOM 833 C CA . SER A 1 107 ? 4.050 -0.501 6.755 1.00 93.81 107 SER A CA 1
ATOM 834 C C . SER A 1 107 ? 5.273 -1.336 6.362 1.00 93.81 107 SER A C 1
ATOM 836 O O . SER A 1 107 ? 6.101 -0.909 5.560 1.00 93.81 107 SER A O 1
ATOM 838 N N . ALA A 1 108 ? 5.410 -2.524 6.949 1.00 89.50 108 ALA A N 1
ATOM 839 C CA . ALA A 1 108 ? 6.525 -3.424 6.692 1.00 89.50 108 ALA A CA 1
ATOM 840 C C . ALA A 1 108 ? 6.297 -4.325 5.469 1.00 89.50 108 ALA A C 1
ATOM 842 O O . ALA A 1 108 ? 7.252 -4.864 4.914 1.00 89.50 108 ALA A O 1
ATOM 843 N N . THR A 1 109 ? 5.044 -4.502 5.055 1.00 90.69 109 THR A N 1
ATOM 844 C CA . THR A 1 109 ? 4.647 -5.485 4.041 1.00 90.69 109 THR A CA 1
ATOM 845 C C . THR A 1 109 ? 4.246 -4.845 2.719 1.00 90.69 109 THR A C 1
ATOM 847 O O . THR A 1 109 ? 4.602 -5.396 1.677 1.00 90.69 109 THR A O 1
ATOM 850 N N . VAL A 1 110 ? 3.590 -3.678 2.752 1.00 94.38 110 VAL A N 1
ATOM 851 C CA . VAL A 1 110 ? 3.010 -2.976 1.593 1.00 94.38 110 VAL A CA 1
ATOM 852 C C . VAL A 1 110 ? 4.031 -2.659 0.499 1.00 94.38 110 VAL A C 1
ATOM 854 O O . VAL A 1 110 ? 3.679 -2.628 -0.673 1.00 94.38 110 VAL A O 1
ATOM 857 N N . ASP A 1 111 ? 5.296 -2.475 0.878 1.00 93.12 111 ASP A N 1
ATOM 858 C CA . ASP A 1 111 ? 6.396 -2.096 -0.015 1.00 93.12 111 ASP A CA 1
ATOM 859 C C . ASP A 1 111 ? 7.661 -2.947 0.216 1.00 93.12 111 ASP A C 1
ATOM 861 O O . ASP A 1 111 ? 8.788 -2.505 0.017 1.00 93.12 111 ASP A O 1
ATOM 865 N N . SER A 1 112 ? 7.482 -4.186 0.681 1.00 87.88 112 SER A N 1
ATOM 866 C CA . SER A 1 112 ? 8.572 -5.103 1.064 1.00 87.88 112 SER A CA 1
ATOM 867 C C . SER A 1 112 ? 9.555 -5.457 -0.067 1.00 87.88 112 SER A C 1
ATOM 869 O O . SER A 1 112 ? 10.729 -5.731 0.197 1.00 87.88 112 SER A O 1
ATOM 871 N N . LEU A 1 113 ? 9.098 -5.435 -1.319 1.00 86.62 113 LEU A N 1
ATOM 872 C CA . LEU A 1 113 ? 9.902 -5.582 -2.537 1.00 86.62 113 LEU A CA 1
ATOM 873 C C . LEU A 1 113 ? 9.883 -4.313 -3.407 1.00 86.62 113 LEU A C 1
ATOM 875 O O . LEU A 1 113 ? 10.295 -4.358 -4.563 1.00 86.62 113 LEU A O 1
ATOM 879 N N . GLY A 1 114 ? 9.391 -3.186 -2.883 1.00 89.50 114 GLY A N 1
ATOM 880 C CA . GLY A 1 114 ? 9.199 -1.960 -3.657 1.00 89.50 114 GLY A CA 1
ATOM 881 C C . GLY A 1 114 ? 7.919 -1.932 -4.508 1.00 89.50 114 GLY A C 1
ATOM 882 O O . GLY A 1 114 ? 7.753 -1.037 -5.340 1.00 89.50 114 GLY A O 1
ATOM 883 N N . GLN A 1 115 ? 7.020 -2.909 -4.335 1.00 92.88 115 GLN A N 1
ATOM 884 C CA . GLN A 1 115 ? 5.794 -3.070 -5.121 1.00 92.88 115 GLN A CA 1
ATOM 885 C C . GLN A 1 115 ? 4.874 -1.853 -5.072 1.00 92.88 115 GLN A C 1
ATOM 887 O O . GLN A 1 115 ? 4.310 -1.474 -6.098 1.00 92.88 115 GLN A O 1
ATOM 892 N N . LEU A 1 116 ? 4.770 -1.187 -3.920 1.00 96.25 116 LEU A N 1
ATOM 893 C CA . LEU A 1 116 ? 3.971 0.026 -3.805 1.00 96.25 116 LEU A CA 1
ATOM 894 C C . LEU A 1 116 ? 4.582 1.145 -4.645 1.00 96.25 116 LEU A C 1
ATOM 896 O O . LEU A 1 116 ? 3.856 1.801 -5.392 1.00 96.25 116 LEU A O 1
ATOM 900 N N . ARG A 1 117 ? 5.908 1.338 -4.582 1.00 95.31 117 ARG A N 1
ATOM 901 C CA . ARG A 1 117 ? 6.594 2.343 -5.415 1.00 95.31 117 ARG A CA 1
ATOM 902 C C . ARG A 1 117 ? 6.378 2.059 -6.892 1.00 95.31 117 ARG A C 1
ATOM 904 O O . ARG A 1 117 ? 5.941 2.952 -7.611 1.00 95.31 117 ARG A O 1
ATOM 911 N N . PHE A 1 118 ? 6.626 0.830 -7.343 1.00 93.88 118 PHE A N 1
ATOM 912 C CA . PHE A 1 118 ? 6.438 0.462 -8.748 1.00 93.88 118 PHE A CA 1
ATOM 913 C C . PHE A 1 118 ? 5.042 0.817 -9.253 1.00 93.88 118 PHE A C 1
ATOM 915 O O . PHE A 1 118 ? 4.889 1.492 -10.271 1.00 93.88 118 PHE A O 1
ATOM 922 N N . ILE A 1 119 ? 4.025 0.398 -8.506 1.00 96.75 119 ILE A N 1
ATOM 923 C CA . ILE A 1 119 ? 2.637 0.495 -8.940 1.00 96.75 119 ILE A CA 1
ATOM 924 C C . ILE A 1 119 ? 2.125 1.929 -8.852 1.00 96.75 119 ILE A C 1
ATOM 926 O O . ILE A 1 119 ? 1.417 2.369 -9.755 1.00 96.75 119 ILE A O 1
ATOM 930 N N . LEU A 1 120 ? 2.500 2.693 -7.823 1.00 97.69 120 LEU A N 1
ATOM 931 C CA . LEU A 1 120 ? 2.107 4.099 -7.738 1.00 97.69 120 LEU A CA 1
ATOM 932 C C . LEU A 1 120 ? 2.796 4.947 -8.812 1.00 97.69 120 LEU A C 1
ATOM 934 O O . LEU A 1 120 ? 2.133 5.776 -9.434 1.00 97.69 120 LEU A O 1
ATOM 938 N N . HIS A 1 121 ? 4.080 4.710 -9.110 1.00 96.69 121 HIS A N 1
ATOM 939 C CA . HIS A 1 121 ? 4.757 5.384 -10.228 1.00 96.69 121 HIS A CA 1
ATOM 940 C C . HIS A 1 121 ? 4.124 5.020 -11.580 1.00 96.69 121 HIS A C 1
ATOM 942 O O . HIS A 1 121 ? 3.911 5.910 -12.407 1.00 96.69 121 HIS A O 1
ATOM 948 N N . LEU A 1 122 ? 3.738 3.755 -11.784 1.00 95.50 122 LEU A N 1
ATOM 949 C CA . LEU A 1 122 ? 2.969 3.334 -12.961 1.00 95.50 122 LEU A CA 1
ATOM 950 C C . LEU A 1 122 ? 1.613 4.043 -13.038 1.00 95.50 122 LEU A C 1
ATOM 952 O O . LEU A 1 122 ? 1.247 4.570 -14.086 1.00 95.50 122 LEU A O 1
ATOM 956 N N . TYR A 1 123 ? 0.871 4.077 -11.932 1.00 97.06 123 TYR A N 1
ATOM 957 C CA . TYR A 1 123 ? -0.437 4.718 -11.865 1.00 97.06 123 TYR A CA 1
ATOM 958 C C . TYR A 1 123 ? -0.356 6.219 -12.145 1.00 97.06 123 TYR A C 1
ATOM 960 O O . TYR A 1 123 ? -1.162 6.745 -12.909 1.00 97.06 123 TYR A O 1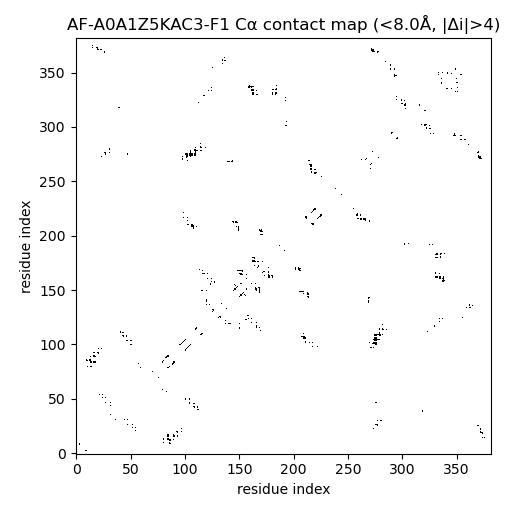
ATOM 968 N N . ASN A 1 124 ? 0.646 6.910 -11.588 1.00 96.56 124 ASN A N 1
ATOM 969 C CA . ASN A 1 124 ? 0.901 8.313 -11.899 1.00 96.56 124 ASN A CA 1
ATOM 970 C C . ASN A 1 124 ? 1.070 8.524 -13.403 1.00 96.56 124 ASN A C 1
ATOM 972 O O . ASN A 1 124 ? 0.445 9.413 -13.975 1.00 96.56 124 ASN A O 1
ATOM 976 N N . TRP A 1 125 ? 1.880 7.689 -14.053 1.00 92.50 125 TRP A N 1
ATOM 977 C CA . TRP A 1 125 ? 2.033 7.779 -15.495 1.00 92.50 125 TRP A CA 1
ATOM 978 C C . TRP A 1 125 ? 0.711 7.559 -16.233 1.00 92.50 125 TRP A C 1
ATOM 980 O O . TRP A 1 125 ? 0.371 8.345 -17.118 1.00 92.50 125 TRP A O 1
ATOM 990 N N . LEU A 1 126 ? -0.030 6.508 -15.880 1.00 93.81 126 LEU A N 1
ATOM 991 C CA . LEU A 1 126 ? -1.304 6.215 -16.521 1.00 93.81 126 LEU A CA 1
ATOM 992 C C . LEU A 1 126 ? -2.252 7.419 -16.439 1.00 93.81 126 LEU A C 1
ATOM 994 O O . LEU A 1 126 ? -2.877 7.761 -17.436 1.00 93.81 126 LEU A O 1
ATOM 998 N N . MET A 1 127 ? -2.268 8.119 -15.303 1.00 95.69 127 MET A N 1
ATOM 999 C CA . MET A 1 127 ? -3.021 9.363 -15.120 1.00 95.69 127 MET A CA 1
ATOM 1000 C C . MET A 1 127 ? -2.478 10.537 -15.949 1.00 95.69 127 MET A C 1
ATOM 1002 O O . MET A 1 127 ? -3.259 11.343 -16.447 1.00 95.69 127 MET A O 1
ATOM 1006 N N . LEU A 1 128 ? -1.157 10.657 -16.121 1.00 93.19 128 LEU A N 1
ATOM 1007 C CA . LEU A 1 128 ? -0.559 11.673 -17.000 1.00 93.19 128 LEU A CA 1
ATOM 1008 C C . LEU A 1 128 ? -0.908 11.434 -18.476 1.00 93.19 128 LEU A C 1
ATOM 1010 O O . LEU A 1 128 ? -1.024 12.389 -19.244 1.00 93.19 128 LEU A O 1
ATOM 1014 N N . ARG A 1 129 ? -1.055 10.168 -18.877 1.00 89.62 129 ARG A N 1
ATOM 1015 C CA . ARG A 1 129 ? -1.410 9.767 -20.242 1.00 89.62 129 ARG A CA 1
ATOM 1016 C C . ARG A 1 129 ? -2.913 9.853 -20.504 1.00 89.62 129 ARG A C 1
ATOM 1018 O O . ARG A 1 129 ? -3.325 10.370 -21.538 1.00 89.62 129 ARG A O 1
ATOM 1025 N N . GLU A 1 130 ? -3.712 9.337 -19.581 1.00 92.50 130 GLU A N 1
ATOM 1026 C CA . GLU A 1 130 ? -5.170 9.294 -19.632 1.00 92.50 130 GLU A CA 1
ATOM 1027 C C . GLU A 1 130 ? -5.734 9.883 -18.325 1.00 92.50 130 GLU A C 1
ATOM 1029 O O . GLU A 1 130 ? -6.032 9.145 -17.386 1.00 92.50 130 GLU A O 1
ATOM 1034 N N . PRO A 1 131 ? -5.927 11.215 -18.238 1.00 94.19 131 PRO A N 1
ATOM 1035 C CA . PRO A 1 131 ? -6.414 11.865 -17.014 1.00 94.19 131 PRO A CA 1
ATOM 1036 C C . PRO A 1 131 ? -7.810 11.418 -16.560 1.00 94.19 131 PRO A C 1
ATOM 1038 O O . PRO A 1 131 ? -8.199 11.658 -15.420 1.00 94.19 131 PRO A O 1
ATOM 1041 N N . THR A 1 132 ? -8.579 10.795 -17.457 1.00 94.31 132 THR A N 1
ATOM 1042 C CA . THR A 1 132 ? -9.904 10.227 -17.181 1.00 94.31 132 THR A CA 1
ATOM 1043 C C . THR A 1 132 ? -9.853 8.792 -16.666 1.00 94.31 132 THR A C 1
ATOM 1045 O O . THR A 1 132 ? -10.907 8.224 -16.369 1.00 94.31 132 THR A O 1
ATOM 1048 N N . LEU A 1 133 ? -8.665 8.184 -16.580 1.00 93.56 133 LEU A N 1
ATOM 1049 C CA . LEU A 1 133 ? -8.515 6.838 -16.059 1.00 93.56 133 LEU A CA 1
ATOM 1050 C C . LEU A 1 133 ? -9.002 6.792 -14.609 1.00 93.56 133 LEU A C 1
ATOM 1052 O O . LEU A 1 133 ? -8.621 7.599 -13.767 1.00 93.56 133 LEU A O 1
ATOM 1056 N N . ASN A 1 134 ? -9.847 5.811 -14.318 1.00 94.25 134 ASN A N 1
ATOM 1057 C CA . ASN A 1 134 ? -10.368 5.590 -12.982 1.00 94.25 134 ASN A CA 1
ATOM 1058 C C . ASN A 1 134 ? -10.092 4.148 -12.574 1.00 94.25 134 ASN A C 1
ATOM 1060 O O . ASN A 1 134 ? -10.744 3.231 -13.069 1.00 94.25 134 ASN A O 1
ATOM 1064 N N . ILE A 1 135 ? -9.132 3.970 -11.669 1.00 96.50 135 ILE A N 1
ATOM 1065 C CA . ILE A 1 135 ? -8.854 2.696 -11.009 1.00 96.50 135 ILE A CA 1
ATOM 1066 C C . ILE A 1 135 ? -9.024 2.941 -9.505 1.00 96.50 135 ILE A C 1
ATOM 1068 O O . ILE A 1 135 ? -8.071 3.374 -8.853 1.00 96.50 135 ILE A O 1
ATOM 1072 N N . PRO A 1 136 ? -10.225 2.710 -8.933 1.00 95.56 136 PRO A N 1
ATOM 1073 C CA . PRO A 1 136 ? -10.553 3.139 -7.571 1.00 95.56 136 PRO A CA 1
ATOM 1074 C C . PRO A 1 136 ? -9.571 2.647 -6.506 1.00 95.56 136 PRO A C 1
ATOM 1076 O O . PRO A 1 136 ? -9.206 3.405 -5.612 1.00 95.56 136 PRO A O 1
ATOM 1079 N N . PHE A 1 137 ? -9.105 1.399 -6.625 1.00 96.88 137 PHE A N 1
ATOM 1080 C CA . PHE A 1 137 ? -8.100 0.830 -5.726 1.00 96.88 137 PHE A CA 1
ATOM 1081 C C . PHE A 1 137 ? -6.812 1.670 -5.704 1.00 96.88 137 PHE A C 1
ATOM 1083 O O . PHE A 1 137 ? -6.354 2.085 -4.640 1.00 96.88 137 PHE A O 1
ATOM 1090 N N . LEU A 1 138 ? -6.263 1.982 -6.882 1.00 97.75 138 LEU A N 1
ATOM 1091 C CA . LEU A 1 138 ? -5.029 2.758 -7.013 1.00 97.75 138 LEU A CA 1
ATOM 1092 C C . LEU A 1 138 ? -5.230 4.232 -6.658 1.00 97.75 138 LEU A C 1
ATOM 1094 O O . LEU A 1 138 ? -4.348 4.822 -6.045 1.00 97.75 138 LEU A O 1
ATOM 1098 N N . ALA A 1 139 ? -6.395 4.812 -6.955 1.00 96.94 139 ALA A N 1
ATOM 1099 C CA . ALA A 1 139 ? -6.739 6.170 -6.537 1.00 96.94 139 ALA A CA 1
ATOM 1100 C C . ALA A 1 139 ? -6.763 6.318 -5.004 1.00 96.94 139 ALA A C 1
ATOM 1102 O O . ALA A 1 139 ? -6.258 7.304 -4.459 1.00 96.94 139 ALA A O 1
ATOM 1103 N N . SER A 1 140 ? -7.308 5.322 -4.295 1.00 96.12 140 SER A N 1
ATOM 1104 C CA . SER A 1 140 ? -7.261 5.277 -2.831 1.00 96.12 140 SER A CA 1
ATOM 1105 C C . SER A 1 140 ? -5.823 5.171 -2.320 1.00 96.12 140 SER A C 1
ATOM 1107 O O . SER A 1 140 ? -5.447 5.938 -1.439 1.00 96.12 140 SER A O 1
ATOM 1109 N N . MET A 1 141 ? -4.998 4.285 -2.889 1.00 97.69 141 MET A N 1
ATOM 1110 C CA . MET A 1 141 ? -3.596 4.143 -2.469 1.00 97.69 141 MET A CA 1
ATOM 1111 C C . MET A 1 141 ? -2.770 5.401 -2.763 1.00 97.69 141 MET A C 1
ATOM 1113 O O . MET A 1 141 ? -2.021 5.857 -1.904 1.00 97.69 141 MET A O 1
ATOM 1117 N N . ASP A 1 142 ? -2.959 6.024 -3.924 1.00 97.00 142 ASP A N 1
ATOM 1118 C CA . ASP A 1 142 ? -2.336 7.304 -4.265 1.00 97.00 142 ASP A CA 1
ATOM 1119 C C . ASP A 1 142 ? -2.709 8.396 -3.254 1.00 97.00 142 ASP A C 1
ATOM 1121 O O . ASP A 1 142 ? -1.847 9.143 -2.803 1.00 97.00 142 ASP A O 1
ATOM 1125 N N . THR A 1 143 ? -3.973 8.435 -2.819 1.00 96.00 143 THR A N 1
ATOM 1126 C CA . THR A 1 143 ? -4.441 9.381 -1.794 1.00 96.00 143 THR A CA 1
ATOM 1127 C C . THR A 1 143 ? -3.758 9.158 -0.446 1.00 96.00 143 THR A C 1
ATOM 1129 O O . THR A 1 143 ? -3.358 10.135 0.190 1.00 96.00 143 THR A O 1
ATOM 1132 N N . VAL A 1 144 ? -3.617 7.899 -0.017 1.00 97.06 144 VAL A N 1
ATOM 1133 C CA . VAL A 1 144 ? -2.950 7.526 1.243 1.00 97.06 144 VAL A CA 1
ATOM 1134 C C . VAL A 1 144 ? -1.474 7.916 1.215 1.00 97.06 144 VAL A C 1
ATOM 1136 O O . VAL A 1 144 ? -0.979 8.552 2.141 1.00 97.06 144 VAL A O 1
ATOM 1139 N N . PHE A 1 145 ? -0.774 7.584 0.129 1.00 96.88 145 PHE A N 1
ATOM 1140 C CA . PHE A 1 145 ? 0.680 7.726 0.040 1.00 96.88 145 PHE A CA 1
ATOM 1141 C C . PHE A 1 145 ? 1.141 9.019 -0.651 1.00 96.88 145 PHE A C 1
ATOM 1143 O O . PHE A 1 145 ? 2.334 9.192 -0.904 1.00 96.88 145 PHE A O 1
ATOM 1150 N N . LYS A 1 146 ? 0.240 9.970 -0.937 1.00 94.94 146 LYS A N 1
ATOM 1151 C CA . LYS A 1 146 ? 0.567 11.243 -1.617 1.00 94.94 146 LYS A CA 1
ATOM 1152 C C . LYS A 1 146 ? 1.666 12.053 -0.921 1.00 94.94 146 LYS A C 1
ATOM 1154 O O . LYS A 1 146 ? 2.414 12.766 -1.579 1.00 94.94 146 LYS A O 1
ATOM 1159 N N . GLY A 1 147 ? 1.741 11.966 0.410 1.00 91.56 147 GLY A N 1
ATOM 1160 C CA . GLY A 1 147 ? 2.710 12.688 1.242 1.00 91.56 147 GLY A CA 1
ATOM 1161 C C . GLY A 1 147 ? 3.930 11.857 1.641 1.00 91.56 147 GLY A C 1
ATOM 1162 O O . GLY A 1 147 ? 4.812 12.359 2.335 1.00 91.56 147 GLY A O 1
ATOM 1163 N N . THR A 1 148 ? 3.991 10.589 1.232 1.00 95.00 148 THR A N 1
ATOM 1164 C CA . THR A 1 148 ? 5.023 9.656 1.680 1.00 95.00 148 THR A CA 1
ATOM 1165 C C . THR A 1 148 ? 6.309 9.872 0.892 1.00 95.00 148 THR A C 1
ATOM 1167 O O . THR A 1 148 ? 6.388 9.621 -0.315 1.00 95.00 148 THR A O 1
ATOM 1170 N N . ARG A 1 149 ? 7.357 10.323 1.589 1.00 92.25 149 ARG A N 1
ATOM 1171 C CA . ARG A 1 149 ? 8.648 10.661 0.977 1.00 92.25 149 ARG A CA 1
ATOM 1172 C C . ARG A 1 149 ? 9.305 9.463 0.294 1.00 92.25 149 ARG A C 1
ATOM 1174 O O . ARG A 1 149 ? 9.895 9.644 -0.768 1.00 92.25 149 ARG A O 1
ATOM 1181 N N . ALA A 1 150 ? 9.178 8.270 0.868 1.00 92.00 150 ALA A N 1
ATOM 1182 C CA . ALA A 1 150 ? 9.720 7.044 0.291 1.00 92.00 150 ALA A CA 1
ATOM 1183 C C . ALA A 1 150 ? 9.121 6.699 -1.089 1.00 92.00 150 ALA A C 1
ATOM 1185 O O . ALA A 1 150 ? 9.781 6.028 -1.877 1.00 92.00 150 ALA A O 1
ATOM 1186 N N . VAL A 1 151 ? 7.912 7.186 -1.409 1.00 95.25 151 VAL A N 1
ATOM 1187 C CA . VAL A 1 151 ? 7.268 6.974 -2.716 1.00 95.25 151 VAL A CA 1
ATOM 1188 C C . VAL A 1 151 ? 7.636 8.085 -3.701 1.00 95.25 151 VAL A C 1
ATOM 1190 O O . VAL A 1 151 ? 8.109 7.797 -4.799 1.00 95.25 151 VAL A O 1
ATOM 1193 N N . TRP A 1 152 ? 7.451 9.354 -3.323 1.00 93.38 152 TRP A N 1
ATOM 1194 C CA . TRP A 1 152 ? 7.509 10.472 -4.278 1.00 93.38 152 TRP A CA 1
ATOM 1195 C C . TRP A 1 152 ? 8.773 11.332 -4.216 1.00 93.38 152 TRP A C 1
ATOM 1197 O O . TRP A 1 152 ? 8.962 12.170 -5.087 1.00 93.38 152 TRP A O 1
ATOM 1207 N N . PHE A 1 153 ? 9.633 11.160 -3.205 1.00 85.06 153 PHE A N 1
ATOM 1208 C CA . PHE A 1 153 ? 10.808 12.005 -2.947 1.00 85.06 153 PHE A CA 1
ATOM 1209 C C . PHE A 1 153 ? 10.554 13.504 -3.225 1.00 85.06 153 PHE A C 1
ATOM 1211 O O . PHE A 1 153 ? 11.110 14.107 -4.142 1.00 85.06 153 PHE A O 1
ATOM 1218 N N . GLY A 1 154 ? 9.678 14.115 -2.424 1.00 85.75 154 GLY A N 1
ATOM 1219 C CA . GLY A 1 154 ? 9.259 15.508 -2.588 1.00 85.75 154 GLY A CA 1
ATOM 1220 C C . GLY A 1 154 ? 7.846 15.604 -3.148 1.00 85.75 154 GLY A C 1
ATOM 1221 O O . GLY A 1 154 ? 6.904 15.719 -2.371 1.00 85.75 154 GLY A O 1
ATOM 1222 N N . ALA A 1 155 ? 7.700 15.557 -4.472 1.00 90.81 155 ALA A N 1
ATOM 1223 C CA . ALA A 1 155 ? 6.415 15.712 -5.150 1.00 90.81 155 ALA A CA 1
ATOM 1224 C C . ALA A 1 155 ? 6.214 14.650 -6.235 1.00 90.81 155 ALA A C 1
ATOM 1226 O O . ALA A 1 155 ? 7.169 14.084 -6.765 1.00 90.81 155 ALA A O 1
ATOM 1227 N N . LYS A 1 156 ? 4.947 14.404 -6.571 1.00 94.44 156 LYS A N 1
ATOM 1228 C CA . LYS A 1 156 ? 4.549 13.483 -7.636 1.00 94.44 156 LYS A CA 1
ATOM 1229 C C . LYS A 1 156 ? 5.173 13.931 -8.972 1.00 94.44 156 LYS A C 1
ATOM 1231 O O . LYS A 1 156 ? 5.065 15.114 -9.300 1.00 94.44 156 LYS A O 1
ATOM 1236 N N . PRO A 1 157 ? 5.862 13.041 -9.711 1.00 94.88 157 PRO A N 1
ATOM 1237 C CA . PRO A 1 157 ? 6.622 13.448 -10.883 1.00 94.88 157 PRO A CA 1
ATOM 1238 C C . PRO A 1 157 ? 5.713 13.842 -12.041 1.00 94.88 157 PRO A C 1
ATOM 1240 O O . PRO A 1 157 ? 4.688 13.209 -12.297 1.00 94.88 157 PRO A O 1
ATOM 1243 N N . GLU A 1 158 ? 6.141 14.863 -12.772 1.00 94.31 158 GLU A N 1
ATOM 1244 C CA . GLU A 1 158 ? 5.532 15.270 -14.032 1.00 94.31 158 GLU A CA 1
ATOM 1245 C C . GLU A 1 158 ? 6.123 14.470 -15.200 1.00 94.31 158 GLU A C 1
ATOM 1247 O O . GLU A 1 158 ? 7.152 13.786 -15.085 1.00 94.31 158 GLU A O 1
ATOM 1252 N N . LYS A 1 159 ? 5.477 14.587 -16.358 1.00 90.75 159 LYS A N 1
ATOM 1253 C CA . LYS A 1 159 ? 5.943 13.986 -17.606 1.00 90.75 159 LYS A CA 1
ATOM 1254 C C . LYS A 1 159 ? 7.384 14.410 -17.918 1.00 90.75 159 LYS A C 1
ATOM 1256 O O . LYS A 1 159 ? 7.699 15.596 -17.891 1.00 90.75 159 LYS A O 1
ATOM 1261 N N . GLY A 1 160 ? 8.251 13.444 -18.222 1.00 91.50 160 GLY A N 1
ATOM 1262 C CA . GLY A 1 160 ? 9.678 13.678 -18.472 1.00 91.50 160 GLY A CA 1
ATOM 1263 C C . GLY A 1 160 ? 10.570 13.489 -17.238 1.00 91.50 160 GLY A C 1
ATOM 1264 O O . GLY A 1 160 ? 11.791 13.602 -17.346 1.00 91.50 160 GLY A O 1
ATOM 1265 N N . SER A 1 161 ? 9.983 13.207 -16.070 1.00 93.88 161 SER A N 1
ATOM 1266 C CA . SER A 1 161 ? 10.707 12.997 -14.812 1.00 93.88 161 SER A CA 1
ATOM 1267 C C . SER A 1 161 ? 10.329 11.712 -14.065 1.00 93.88 161 SER A C 1
ATOM 1269 O O . SER A 1 161 ? 10.882 11.457 -12.991 1.00 93.88 161 SER A O 1
ATOM 1271 N N . CYS A 1 162 ? 9.436 10.884 -14.617 1.00 93.62 162 CYS A N 1
ATOM 1272 C CA . CYS A 1 162 ? 8.916 9.684 -13.961 1.00 93.62 162 CYS A CA 1
ATOM 1273 C C . CYS A 1 162 ? 10.026 8.668 -13.673 1.00 93.62 162 CYS A C 1
ATOM 1275 O O . CYS A 1 162 ? 10.151 8.198 -12.542 1.00 93.62 162 CYS A O 1
ATOM 1277 N N . ALA A 1 163 ? 10.891 8.375 -14.648 1.00 93.38 163 ALA A N 1
ATOM 1278 C CA . ALA A 1 163 ? 11.982 7.419 -14.468 1.00 93.38 163 ALA A CA 1
ATOM 1279 C C . ALA A 1 163 ? 12.997 7.892 -13.422 1.00 93.38 163 ALA A C 1
ATOM 1281 O O . ALA A 1 163 ? 13.441 7.119 -12.572 1.00 93.38 163 ALA A O 1
ATOM 1282 N N . LYS A 1 164 ? 13.353 9.183 -13.457 1.00 94.75 164 LYS A N 1
ATOM 1283 C CA . LYS A 1 164 ? 14.265 9.783 -12.476 1.00 94.75 164 LYS A CA 1
ATOM 1284 C C . LYS A 1 164 ? 13.670 9.702 -11.072 1.00 94.75 164 LYS A C 1
ATOM 1286 O O . LYS A 1 164 ? 14.358 9.257 -10.157 1.00 94.75 164 LYS A O 1
ATOM 1291 N N . ALA A 1 165 ? 12.417 10.117 -10.899 1.00 94.88 165 ALA A N 1
ATOM 1292 C CA . ALA A 1 165 ? 11.748 10.097 -9.604 1.00 94.88 165 ALA A CA 1
ATOM 1293 C C . ALA A 1 165 ? 11.615 8.675 -9.050 1.00 94.88 165 ALA A C 1
ATOM 1295 O O . ALA A 1 165 ? 11.902 8.457 -7.875 1.00 94.88 165 ALA A O 1
ATOM 1296 N N . PHE A 1 166 ? 11.289 7.699 -9.901 1.00 94.25 166 PHE A N 1
ATOM 1297 C CA . PHE A 1 166 ? 11.278 6.291 -9.524 1.00 94.25 166 PHE A CA 1
ATOM 1298 C C . PHE A 1 166 ? 12.642 5.835 -8.993 1.00 94.25 166 PHE A C 1
ATOM 1300 O O . PHE A 1 166 ? 12.724 5.331 -7.874 1.00 94.25 166 PHE A O 1
ATOM 1307 N N . TRP A 1 167 ? 13.733 6.080 -9.722 1.00 92.69 167 TRP A N 1
ATOM 1308 C CA . TRP A 1 167 ? 15.066 5.677 -9.267 1.00 92.69 167 TRP A CA 1
ATOM 1309 C C . TRP A 1 167 ? 15.500 6.367 -7.974 1.00 92.69 167 TRP A C 1
ATOM 1311 O O . TRP A 1 167 ? 16.173 5.753 -7.145 1.00 92.69 167 TRP A O 1
ATOM 1321 N N . VAL A 1 168 ? 15.100 7.624 -7.771 1.00 93.00 168 VAL A N 1
ATOM 1322 C CA . VAL A 1 168 ? 15.339 8.314 -6.499 1.00 93.00 168 VAL A CA 1
ATOM 1323 C C . VAL A 1 168 ? 14.529 7.682 -5.368 1.00 93.00 168 VAL A C 1
ATOM 1325 O O . VAL A 1 168 ? 15.091 7.419 -4.307 1.00 93.00 168 VAL A O 1
ATOM 1328 N N . SER A 1 169 ? 13.254 7.356 -5.602 1.00 92.19 169 SER A N 1
ATOM 1329 C CA . SER A 1 169 ? 12.436 6.601 -4.642 1.00 92.19 169 SER A CA 1
ATOM 1330 C C . SER A 1 169 ? 13.050 5.232 -4.333 1.00 92.19 169 SER A C 1
ATOM 1332 O O . SER A 1 169 ? 12.944 4.744 -3.219 1.00 92.19 169 SER A O 1
ATOM 1334 N N . TRP A 1 170 ? 13.794 4.648 -5.274 1.00 88.88 170 TRP A N 1
ATOM 1335 C CA . TRP A 1 170 ? 14.541 3.399 -5.111 1.00 88.88 170 TRP A CA 1
ATOM 1336 C C . TRP A 1 170 ? 15.851 3.545 -4.307 1.00 88.88 170 TRP A C 1
ATOM 1338 O O . TRP A 1 170 ? 16.640 2.606 -4.221 1.00 88.88 170 TRP A O 1
ATOM 1348 N N . GLY A 1 171 ? 16.124 4.726 -3.741 1.00 88.81 171 GLY A N 1
ATOM 1349 C CA . GLY A 1 171 ? 17.321 5.011 -2.943 1.00 88.81 171 GLY A CA 1
ATOM 1350 C C . GLY A 1 171 ? 18.527 5.502 -3.753 1.00 88.81 171 GLY A C 1
ATOM 1351 O O . GLY A 1 171 ? 19.619 5.664 -3.202 1.00 88.81 171 GLY A O 1
ATOM 1352 N N . MET A 1 172 ? 18.384 5.766 -5.059 1.00 89.38 172 MET A N 1
ATOM 1353 C CA . MET A 1 172 ? 19.473 6.369 -5.834 1.00 89.38 172 MET A CA 1
ATOM 1354 C C . MET A 1 172 ? 19.581 7.875 -5.582 1.00 89.38 172 MET A C 1
ATOM 1356 O O . MET A 1 172 ? 18.592 8.593 -5.484 1.00 89.38 172 MET A O 1
ATOM 1360 N N . ASN A 1 173 ? 20.806 8.408 -5.590 1.00 89.94 173 ASN A N 1
ATOM 1361 C CA . ASN A 1 173 ? 20.977 9.860 -5.629 1.00 89.94 173 ASN A CA 1
ATOM 1362 C C . ASN A 1 173 ? 20.492 10.446 -6.970 1.00 89.94 173 ASN A C 1
ATOM 1364 O O . ASN A 1 173 ? 20.606 9.810 -8.022 1.00 89.94 173 ASN A O 1
ATOM 1368 N N . ALA A 1 174 ? 20.023 11.696 -6.939 1.00 92.00 174 ALA A N 1
ATOM 1369 C CA . ALA A 1 174 ? 19.389 12.358 -8.080 1.00 92.00 174 ALA A CA 1
ATOM 1370 C C . ALA A 1 174 ? 20.256 12.397 -9.351 1.00 92.00 174 ALA A C 1
ATOM 1372 O O . ALA A 1 174 ? 19.750 12.144 -10.442 1.00 92.00 174 ALA A O 1
ATOM 1373 N N . ARG A 1 175 ? 21.566 12.665 -9.222 1.00 91.94 175 ARG A N 1
ATOM 1374 C CA . ARG A 1 175 ? 22.496 12.723 -10.367 1.00 91.94 175 ARG A CA 1
ATOM 1375 C C . ARG A 1 175 ? 22.597 11.373 -11.072 1.00 91.94 175 ARG A C 1
ATOM 1377 O O . ARG A 1 175 ? 22.681 11.302 -12.295 1.00 91.94 175 ARG A O 1
ATOM 1384 N N . ARG A 1 176 ? 22.615 10.292 -10.296 1.00 89.75 176 ARG A N 1
ATOM 1385 C CA . ARG A 1 176 ? 22.706 8.934 -10.823 1.00 89.75 176 ARG A CA 1
ATOM 1386 C C . ARG A 1 176 ? 21.380 8.456 -11.406 1.00 89.75 176 ARG A C 1
ATOM 1388 O O . ARG A 1 176 ? 21.400 7.865 -12.480 1.00 89.75 176 ARG A O 1
ATOM 1395 N N . ALA A 1 177 ? 20.269 8.739 -10.732 1.00 91.62 177 ALA A N 1
ATOM 1396 C CA . ALA A 1 177 ? 18.928 8.466 -11.239 1.00 91.62 177 ALA A CA 1
ATOM 1397 C C . ALA A 1 177 ? 18.706 9.116 -12.615 1.00 91.62 177 ALA A C 1
ATOM 1399 O O . ALA A 1 177 ? 18.219 8.473 -13.538 1.00 91.62 177 ALA A O 1
ATOM 1400 N N . GLU A 1 178 ? 19.148 10.364 -12.780 1.00 92.50 178 GLU A N 1
ATOM 1401 C CA . GLU A 1 178 ? 19.071 11.097 -14.046 1.00 92.50 178 GLU A CA 1
ATOM 1402 C C . GLU A 1 178 ? 19.940 10.485 -15.150 1.00 92.50 178 GLU A C 1
ATOM 1404 O O . GLU A 1 178 ? 19.489 10.329 -16.287 1.00 92.50 178 GLU A O 1
ATOM 1409 N N . LYS A 1 179 ? 21.171 10.080 -14.811 1.00 90.50 179 LYS A N 1
ATOM 1410 C CA . LYS A 1 179 ? 22.048 9.366 -15.744 1.00 90.50 179 LYS A CA 1
ATOM 1411 C C . LYS A 1 179 ? 21.409 8.053 -16.206 1.00 90.50 179 LYS A C 1
ATOM 1413 O O . LYS A 1 179 ? 21.377 7.796 -17.404 1.00 90.50 179 LYS A O 1
ATOM 1418 N N . LEU A 1 180 ? 20.870 7.259 -15.282 1.00 87.62 180 LEU A N 1
ATOM 1419 C CA . LEU A 1 180 ? 20.277 5.959 -15.595 1.00 87.62 180 LEU A CA 1
ATOM 1420 C C . LEU A 1 180 ? 18.982 6.092 -16.411 1.00 87.62 180 LEU A C 1
ATOM 1422 O O . LEU A 1 180 ? 18.799 5.369 -17.387 1.00 87.62 180 LEU A O 1
ATOM 1426 N N . ALA A 1 181 ? 18.127 7.062 -16.074 1.00 88.69 181 ALA A N 1
ATOM 1427 C CA . ALA A 1 181 ? 16.954 7.407 -16.880 1.00 88.69 181 ALA A CA 1
ATOM 1428 C C . ALA A 1 181 ? 17.356 7.805 -18.315 1.00 88.69 181 ALA A C 1
ATOM 1430 O O . ALA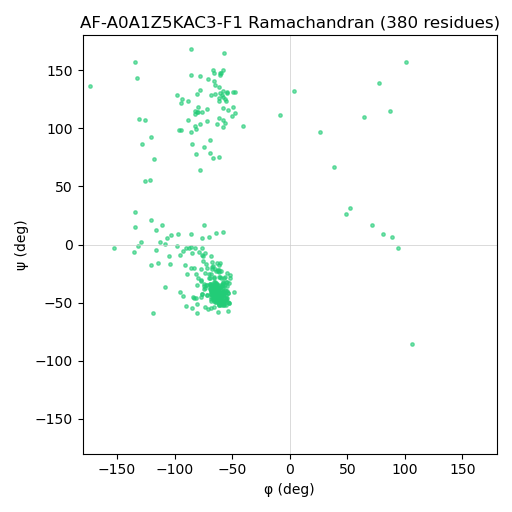 A 1 181 ? 16.747 7.367 -19.289 1.00 88.69 181 ALA A O 1
ATOM 1431 N N . SER A 1 182 ? 18.440 8.574 -18.463 1.00 86.19 182 SER A N 1
ATOM 1432 C CA . SER A 1 182 ? 18.964 8.969 -19.777 1.00 86.19 182 SER A CA 1
ATOM 1433 C C . SER A 1 182 ? 19.534 7.786 -20.569 1.00 86.19 182 SER A C 1
ATOM 1435 O O . SER A 1 182 ? 19.302 7.693 -21.776 1.00 86.19 182 SER A O 1
ATOM 1437 N N . GLU A 1 183 ? 20.256 6.877 -19.906 1.00 84.38 183 GLU A N 1
ATOM 1438 C CA . GLU A 1 183 ? 20.840 5.669 -20.507 1.00 84.38 183 GLU A CA 1
ATOM 1439 C C . GLU A 1 183 ? 19.768 4.692 -20.991 1.00 84.38 183 GLU A C 1
ATOM 1441 O O . GLU A 1 183 ? 19.813 4.269 -22.148 1.00 84.38 183 GLU A O 1
ATOM 1446 N N . HIS A 1 184 ? 18.771 4.381 -20.155 1.00 79.88 184 HIS A N 1
ATOM 1447 C CA . HIS A 1 184 ? 17.651 3.518 -20.546 1.00 79.88 184 HIS A CA 1
ATOM 1448 C C . HIS A 1 184 ? 16.895 4.063 -21.745 1.00 79.88 184 HIS A C 1
ATOM 1450 O O . HIS A 1 184 ? 16.432 3.304 -22.592 1.00 79.88 184 HIS A O 1
ATOM 1456 N N . ALA A 1 185 ? 16.808 5.382 -21.836 1.00 75.44 185 ALA A N 1
ATOM 1457 C CA . ALA A 1 185 ? 16.109 6.021 -22.919 1.00 75.44 185 ALA A CA 1
ATOM 1458 C C . ALA A 1 185 ? 16.958 6.123 -24.206 1.00 75.44 185 ALA A C 1
ATOM 1460 O O . ALA A 1 185 ? 16.410 6.193 -25.305 1.00 75.44 185 ALA A O 1
ATOM 1461 N N . ALA A 1 186 ? 18.292 6.131 -24.109 1.00 76.56 186 ALA A N 1
ATOM 1462 C CA . ALA A 1 186 ? 19.188 6.075 -25.269 1.00 76.56 186 ALA A CA 1
ATOM 1463 C C . ALA A 1 186 ? 19.354 4.650 -25.825 1.00 76.56 186 ALA A C 1
ATOM 1465 O O . ALA A 1 186 ? 19.612 4.476 -27.019 1.00 76.56 186 ALA A O 1
ATOM 1466 N N . ASN A 1 187 ? 19.221 3.630 -24.975 1.00 70.69 187 ASN A N 1
ATOM 1467 C CA . ASN A 1 187 ? 19.518 2.258 -25.349 1.00 70.69 187 ASN A CA 1
ATOM 1468 C C . ASN A 1 187 ? 18.307 1.539 -25.960 1.00 70.69 187 ASN A C 1
ATOM 1470 O O . ASN A 1 187 ? 17.361 1.148 -25.275 1.00 70.69 187 ASN A O 1
ATOM 1474 N N . LYS A 1 188 ? 18.361 1.328 -27.278 1.00 66.12 188 LYS A N 1
ATOM 1475 C CA . LYS A 1 188 ? 17.313 0.614 -28.022 1.00 66.12 188 LYS A CA 1
ATOM 1476 C C . LYS A 1 188 ? 17.380 -0.904 -27.833 1.00 66.12 188 LYS A C 1
ATOM 1478 O O . LYS A 1 188 ? 16.374 -1.586 -28.006 1.00 66.12 188 LYS A O 1
ATOM 1483 N N . ASN A 1 189 ? 18.534 -1.440 -27.434 1.00 63.09 189 ASN A N 1
ATOM 1484 C CA . ASN A 1 189 ? 18.742 -2.881 -27.347 1.00 63.09 189 ASN A CA 1
ATOM 1485 C C . ASN A 1 189 ? 18.323 -3.414 -25.977 1.00 63.09 189 ASN A C 1
ATOM 1487 O O . ASN A 1 189 ? 18.850 -3.000 -24.946 1.00 63.09 189 ASN A O 1
ATOM 1491 N N . ALA A 1 190 ? 17.409 -4.386 -25.970 1.00 54.00 190 ALA A N 1
ATOM 1492 C CA . ALA A 1 190 ? 16.984 -5.066 -24.749 1.00 54.00 190 ALA A CA 1
ATOM 1493 C C . ALA A 1 190 ? 18.081 -5.918 -24.103 1.00 54.00 190 ALA A C 1
ATOM 1495 O O . ALA A 1 190 ? 18.019 -6.197 -22.921 1.00 54.00 190 ALA A O 1
ATOM 1496 N N . SER A 1 191 ? 19.137 -6.276 -24.825 1.00 53.91 191 SER A N 1
ATOM 1497 C CA . SER A 1 191 ? 20.184 -7.170 -24.324 1.00 53.91 191 SER A CA 1
ATOM 1498 C C . SER A 1 191 ? 21.180 -6.530 -23.341 1.00 53.91 191 SER A C 1
ATOM 1500 O O . SER A 1 191 ? 22.039 -7.230 -22.808 1.00 53.91 191 SER A O 1
ATOM 1502 N N . SER A 1 192 ? 21.099 -5.223 -23.046 1.00 57.19 192 SER A N 1
ATOM 1503 C CA . SER A 1 192 ? 22.095 -4.550 -22.192 1.00 57.19 192 SER A CA 1
ATOM 1504 C C . SER A 1 192 ? 21.838 -4.637 -20.680 1.00 57.19 192 SER A C 1
ATOM 1506 O O . SER A 1 192 ? 22.529 -3.950 -19.920 1.00 57.19 192 SER A O 1
ATOM 1508 N N . PHE A 1 193 ? 20.877 -5.446 -20.215 1.00 57.34 193 PHE A N 1
ATOM 1509 C CA . PHE A 1 193 ? 20.574 -5.596 -18.779 1.00 57.34 193 PHE A CA 1
ATOM 1510 C C . PHE A 1 193 ? 21.813 -5.990 -17.944 1.00 57.34 193 PHE A C 1
ATOM 1512 O O . PHE A 1 193 ? 21.906 -5.650 -16.766 1.00 57.34 193 PHE A O 1
ATOM 1519 N N . GLY A 1 194 ? 22.819 -6.618 -18.567 1.00 50.47 194 GLY A N 1
ATOM 1520 C CA . GLY A 1 194 ? 24.078 -7.027 -17.931 1.00 50.47 194 GLY A CA 1
ATOM 1521 C C . GLY A 1 194 ? 25.024 -5.897 -17.487 1.00 50.47 194 GLY A C 1
ATOM 1522 O O . GLY A 1 194 ? 25.988 -6.168 -16.771 1.00 50.47 194 GLY A O 1
ATOM 1523 N N . SER A 1 195 ? 24.775 -4.633 -17.855 1.00 53.97 195 SER A N 1
ATOM 1524 C CA . SER A 1 195 ? 25.631 -3.499 -17.452 1.00 53.97 195 SER A CA 1
ATOM 1525 C C . SER A 1 195 ? 25.431 -3.048 -15.997 1.00 53.97 195 SER A C 1
ATOM 1527 O O . SER A 1 195 ? 26.224 -2.253 -15.492 1.00 53.97 195 SER A O 1
ATOM 1529 N N . LEU A 1 196 ? 24.416 -3.551 -15.288 1.00 57.50 196 LEU A N 1
ATOM 1530 C CA . LEU A 1 196 ? 24.156 -3.221 -13.878 1.00 57.50 196 LEU A CA 1
ATOM 1531 C C . LEU A 1 196 ? 25.142 -3.901 -12.898 1.00 57.50 196 LEU A C 1
ATOM 1533 O O . LEU A 1 196 ? 24.898 -3.944 -11.698 1.00 57.50 196 LEU A O 1
ATOM 1537 N N . SER A 1 197 ? 26.288 -4.398 -13.379 1.00 46.59 197 SER A N 1
ATOM 1538 C CA . SER A 1 197 ? 27.257 -5.215 -12.627 1.00 46.59 197 SER A CA 1
ATOM 1539 C C . SER A 1 197 ? 28.061 -4.487 -11.536 1.00 46.59 197 SER A C 1
ATOM 1541 O O . SER A 1 197 ? 28.953 -5.087 -10.922 1.00 46.59 197 SER A O 1
ATOM 1543 N N . GLY A 1 198 ? 27.750 -3.222 -11.238 1.00 54.16 198 GLY A N 1
ATOM 1544 C CA . GLY A 1 198 ? 28.317 -2.544 -10.077 1.00 54.16 198 GLY A CA 1
ATOM 1545 C C . GLY A 1 198 ? 27.841 -3.193 -8.773 1.00 54.16 198 GLY A C 1
ATOM 1546 O O . GLY A 1 198 ? 26.725 -3.696 -8.695 1.00 54.16 198 GLY A O 1
ATOM 1547 N N . LYS A 1 199 ? 28.694 -3.191 -7.738 1.00 52.88 199 LYS A N 1
ATOM 1548 C CA . LYS A 1 199 ? 28.354 -3.582 -6.356 1.00 52.88 199 LYS A CA 1
ATOM 1549 C C . LYS A 1 199 ? 27.271 -2.643 -5.806 1.00 52.88 199 LYS A C 1
ATOM 1551 O O . LYS A 1 199 ? 27.568 -1.710 -5.067 1.00 52.88 199 LYS A O 1
ATOM 1556 N N . TYR A 1 200 ? 26.034 -2.813 -6.246 1.00 59.78 200 TYR A N 1
ATOM 1557 C CA . TYR A 1 200 ? 24.922 -1.982 -5.831 1.00 59.78 200 TYR A CA 1
ATOM 1558 C C . TYR A 1 200 ? 24.223 -2.669 -4.676 1.00 59.78 200 TYR A C 1
ATOM 1560 O O . TYR A 1 200 ? 23.400 -3.558 -4.864 1.00 59.78 200 TYR A O 1
ATOM 1568 N N . ASP A 1 201 ? 24.557 -2.233 -3.470 1.00 54.69 201 ASP A N 1
ATOM 1569 C CA . ASP A 1 201 ? 23.771 -2.558 -2.290 1.00 54.69 201 ASP A CA 1
ATOM 1570 C C . ASP A 1 201 ? 22.521 -1.659 -2.260 1.00 54.69 201 ASP A C 1
ATOM 1572 O O . ASP A 1 201 ? 22.391 -0.769 -1.428 1.00 54.69 201 ASP A O 1
ATOM 1576 N N . MET A 1 202 ? 21.639 -1.806 -3.262 1.00 59.22 202 MET A N 1
ATOM 1577 C CA . MET A 1 202 ? 20.444 -0.952 -3.398 1.00 59.22 202 MET A CA 1
ATOM 1578 C C . MET A 1 202 ? 19.427 -1.202 -2.285 1.00 59.22 202 MET A C 1
ATOM 1580 O O . MET A 1 202 ? 18.645 -0.314 -1.952 1.00 59.22 202 MET A O 1
ATOM 1584 N N . ARG A 1 203 ? 19.448 -2.401 -1.694 1.00 54.59 203 ARG A N 1
ATOM 1585 C CA . ARG A 1 203 ? 18.480 -2.815 -0.676 1.00 54.59 203 ARG A CA 1
ATOM 1586 C C . ARG A 1 203 ? 18.775 -2.191 0.689 1.00 54.59 203 ARG A C 1
ATOM 1588 O O . ARG A 1 203 ? 17.842 -1.891 1.421 1.00 54.59 203 ARG A O 1
ATOM 1595 N N . SER A 1 204 ? 20.049 -1.930 0.996 1.00 53.03 204 SER A N 1
ATOM 1596 C CA . SER A 1 204 ? 20.479 -1.230 2.217 1.00 53.03 204 SER A CA 1
ATOM 1597 C C . SER A 1 204 ? 20.006 0.235 2.273 1.00 53.03 204 SER A C 1
ATOM 1599 O O . SER A 1 204 ? 19.897 0.818 3.348 1.00 53.03 204 SER A O 1
ATOM 1601 N N . THR A 1 205 ? 19.673 0.830 1.121 1.00 61.31 205 THR A N 1
ATOM 1602 C CA . THR A 1 205 ? 19.356 2.264 0.987 1.00 61.31 205 THR A CA 1
ATOM 1603 C C . THR A 1 205 ? 17.888 2.598 0.734 1.00 61.31 205 THR A C 1
ATOM 1605 O O . THR A 1 205 ? 17.569 3.774 0.573 1.00 61.31 205 THR A O 1
ATOM 1608 N N . MET A 1 206 ? 16.984 1.618 0.662 1.00 77.12 206 MET A N 1
ATOM 1609 C CA . MET A 1 206 ? 15.566 1.948 0.525 1.00 77.12 206 MET A CA 1
ATOM 1610 C C . MET A 1 206 ? 15.022 2.511 1.830 1.00 77.12 206 MET A C 1
ATOM 1612 O O . MET A 1 206 ? 14.947 1.804 2.834 1.00 77.12 206 MET A O 1
ATOM 1616 N N . ASP A 1 207 ? 14.586 3.769 1.784 1.00 83.69 207 ASP A N 1
ATOM 1617 C CA . ASP A 1 207 ? 13.872 4.387 2.897 1.00 83.69 207 ASP A CA 1
ATOM 1618 C C . ASP A 1 207 ? 12.626 3.552 3.207 1.00 83.69 207 ASP A C 1
ATOM 1620 O O . ASP A 1 207 ? 11.760 3.371 2.351 1.00 83.69 207 ASP A O 1
ATOM 1624 N N . ARG A 1 208 ? 12.548 2.991 4.414 1.00 89.56 208 ARG A N 1
ATOM 1625 C CA . ARG A 1 208 ? 11.375 2.238 4.864 1.00 89.56 208 ARG A CA 1
ATOM 1626 C C . ARG A 1 208 ? 10.176 3.178 4.981 1.00 89.56 208 ARG A C 1
ATOM 1628 O O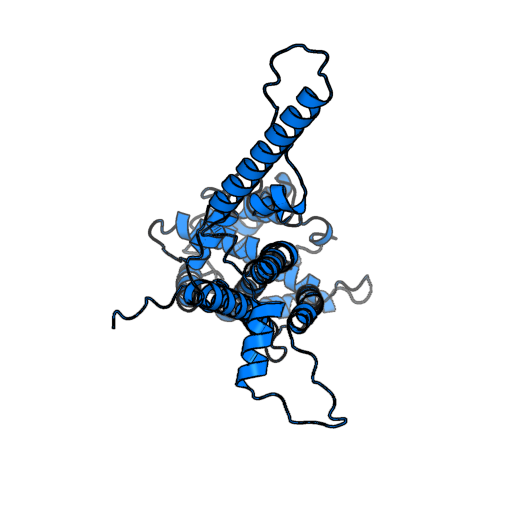 . ARG A 1 208 ? 10.323 4.275 5.508 1.00 89.56 208 ARG A O 1
ATOM 1635 N N . ILE A 1 209 ? 8.996 2.703 4.580 1.00 93.75 209 ILE A N 1
ATOM 1636 C CA . ILE A 1 209 ? 7.738 3.414 4.829 1.00 93.75 209 ILE A CA 1
ATOM 1637 C C . ILE A 1 209 ? 7.348 3.224 6.293 1.00 93.75 209 ILE A C 1
ATOM 1639 O O . ILE A 1 209 ? 7.054 2.108 6.750 1.00 93.75 209 ILE A O 1
ATOM 1643 N N . TRP A 1 210 ? 7.365 4.318 7.045 1.00 94.75 210 TRP A N 1
ATOM 1644 C CA . TRP A 1 210 ? 6.959 4.295 8.445 1.00 94.75 210 TRP A CA 1
ATOM 1645 C C . TRP A 1 210 ? 5.444 4.476 8.574 1.00 94.75 210 TRP A C 1
ATOM 1647 O O . TRP A 1 210 ? 4.852 5.213 7.786 1.00 94.75 210 TRP A O 1
ATOM 1657 N N . PRO A 1 211 ? 4.796 3.841 9.570 1.00 95.75 211 PRO A N 1
ATOM 1658 C CA . PRO A 1 211 ? 3.366 4.008 9.832 1.00 95.75 211 PRO A CA 1
ATOM 1659 C C . PRO A 1 211 ? 2.903 5.468 9.876 1.00 95.75 211 PRO A C 1
ATOM 1661 O O . PRO A 1 211 ? 1.854 5.818 9.344 1.00 95.75 211 PRO A O 1
ATOM 1664 N N . ASP A 1 212 ? 3.699 6.342 10.490 1.00 94.94 212 ASP A N 1
ATOM 1665 C CA . ASP A 1 212 ? 3.351 7.747 10.652 1.00 94.94 212 ASP A CA 1
ATOM 1666 C C . ASP A 1 212 ? 3.446 8.551 9.347 1.00 94.94 212 ASP A C 1
ATOM 1668 O O . ASP A 1 212 ? 2.850 9.621 9.253 1.00 94.94 212 ASP A O 1
ATOM 1672 N N . GLU A 1 213 ? 4.125 8.048 8.312 1.00 94.38 213 GLU A N 1
ATOM 1673 C CA . GLU A 1 213 ?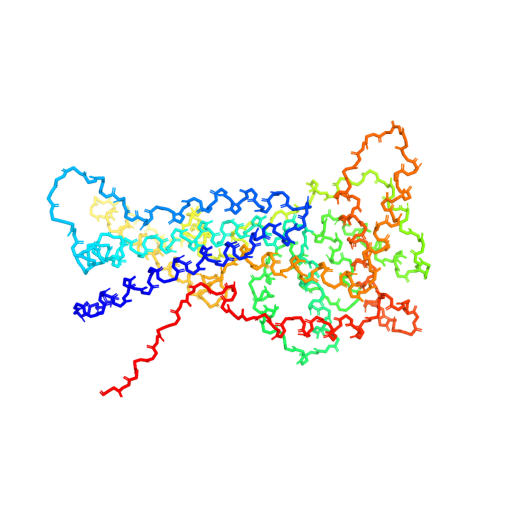 4.189 8.713 7.004 1.00 94.38 213 GLU A CA 1
ATOM 1674 C C . GLU A 1 213 ? 2.875 8.641 6.218 1.00 94.38 213 GLU A C 1
ATOM 1676 O O . GLU A 1 213 ? 2.686 9.446 5.306 1.00 94.38 213 GLU A O 1
ATOM 1681 N N . PHE A 1 214 ? 1.986 7.699 6.548 1.00 95.38 214 PHE A N 1
ATOM 1682 C CA . PHE A 1 214 ? 0.704 7.517 5.856 1.00 95.38 214 PHE A CA 1
ATOM 1683 C C . PHE A 1 214 ? -0.507 7.395 6.792 1.00 95.38 214 PHE A C 1
ATOM 1685 O O . PHE A 1 214 ? -1.631 7.275 6.313 1.00 95.38 214 PHE A O 1
ATOM 1692 N N . SER A 1 215 ? -0.303 7.440 8.113 1.00 96.75 215 SER A N 1
ATOM 1693 C CA . SER A 1 215 ? -1.377 7.497 9.106 1.00 96.75 215 SER A CA 1
ATOM 1694 C C . SER A 1 215 ? -1.118 8.607 10.120 1.00 96.75 215 SER A C 1
ATOM 1696 O O . SER A 1 215 ? -0.256 8.504 11.004 1.00 96.75 215 SER A O 1
ATOM 1698 N N . ALA A 1 216 ? -1.909 9.676 10.023 1.00 95.00 216 ALA A N 1
ATOM 1699 C CA . ALA A 1 216 ? -1.848 10.776 10.975 1.00 95.00 216 ALA A CA 1
ATOM 1700 C C . ALA A 1 216 ? -2.253 10.300 12.375 1.00 95.00 216 ALA A C 1
ATOM 1702 O O . ALA A 1 216 ? -1.615 10.657 13.372 1.00 95.00 216 ALA A O 1
ATOM 1703 N N . SER A 1 217 ? -3.284 9.457 12.462 1.00 95.69 217 SER A N 1
ATOM 1704 C CA . SER A 1 217 ? -3.785 8.940 13.732 1.00 95.69 217 SER A CA 1
ATOM 1705 C C . SER A 1 217 ? -2.799 7.984 14.403 1.00 95.69 217 SER A C 1
ATOM 1707 O O . SER A 1 217 ? -2.632 8.075 15.618 1.00 95.69 217 SER A O 1
ATOM 1709 N N . TYR A 1 218 ? -2.048 7.167 13.651 1.00 96.25 218 TYR A N 1
ATOM 1710 C CA . TYR A 1 218 ? -0.981 6.328 14.211 1.00 96.25 218 TYR A CA 1
ATOM 1711 C C . TYR A 1 218 ? 0.101 7.185 14.877 1.00 96.25 218 TYR A C 1
ATOM 1713 O O . TYR A 1 218 ? 0.487 6.923 16.020 1.00 96.25 218 TYR A O 1
ATOM 1721 N N . ARG A 1 219 ? 0.552 8.256 14.205 1.00 94.25 219 ARG A N 1
ATOM 1722 C CA . ARG A 1 219 ? 1.534 9.203 14.761 1.00 94.25 219 ARG A CA 1
ATOM 1723 C C . ARG A 1 219 ? 1.065 9.778 16.103 1.00 94.25 219 ARG A C 1
ATOM 1725 O O . ARG A 1 219 ? 1.825 9.843 17.068 1.00 94.25 219 ARG A O 1
ATOM 1732 N N . ARG A 1 220 ? -0.202 10.196 16.186 1.00 93.38 220 ARG A N 1
ATOM 1733 C CA . ARG A 1 220 ? -0.748 10.818 17.404 1.00 93.38 220 ARG A CA 1
ATOM 1734 C C . ARG A 1 220 ? -1.044 9.811 18.506 1.00 93.38 220 ARG A C 1
ATOM 1736 O O . ARG A 1 220 ? -0.785 10.102 19.669 1.00 93.38 220 ARG A O 1
ATOM 1743 N N . LEU A 1 221 ? -1.626 8.666 18.167 1.00 92.25 221 LEU A N 1
ATOM 1744 C CA . LEU A 1 221 ? -2.122 7.707 19.149 1.00 92.25 221 LEU A CA 1
ATOM 1745 C C . LEU A 1 221 ? -1.022 6.772 19.652 1.00 92.25 221 LEU A C 1
ATOM 1747 O O . LEU A 1 221 ? -0.931 6.556 20.854 1.00 92.25 221 LEU A O 1
ATOM 1751 N N . ILE A 1 222 ? -0.194 6.237 18.750 1.00 93.69 222 ILE A N 1
ATOM 1752 C CA . ILE A 1 222 ? 0.795 5.199 19.071 1.00 93.69 222 ILE A CA 1
ATOM 1753 C C . ILE A 1 222 ? 2.155 5.806 19.416 1.00 93.69 222 ILE A C 1
ATOM 1755 O O . ILE A 1 222 ? 2.782 5.399 20.389 1.00 93.69 222 ILE A O 1
ATOM 1759 N N . GLN A 1 223 ? 2.622 6.794 18.646 1.00 92.19 223 GLN A N 1
ATOM 1760 C CA . GLN A 1 223 ? 3.923 7.432 18.905 1.00 92.19 223 GLN A CA 1
ATOM 1761 C C . GLN A 1 223 ? 3.843 8.570 19.935 1.00 92.19 223 GLN A C 1
ATOM 1763 O O . GLN A 1 223 ? 4.878 9.101 20.336 1.00 92.19 223 GLN A O 1
ATOM 1768 N N . HIS A 1 224 ? 2.635 8.950 20.366 1.00 89.81 224 HIS A N 1
ATOM 1769 C CA . HIS A 1 224 ? 2.394 10.074 21.277 1.00 89.81 224 HIS A CA 1
ATOM 1770 C C . HIS A 1 224 ? 3.049 11.392 20.821 1.00 89.81 224 HIS A C 1
ATOM 1772 O O . HIS A 1 224 ? 3.445 12.223 21.644 1.00 89.81 224 HIS A O 1
ATOM 1778 N N . ASP A 1 225 ? 3.174 11.606 19.507 1.00 89.38 225 ASP A N 1
ATOM 1779 C CA . ASP A 1 225 ? 3.734 12.846 18.981 1.00 89.38 225 ASP A CA 1
ATOM 1780 C C . ASP A 1 225 ? 2.658 13.935 18.933 1.00 89.38 225 ASP A C 1
ATOM 1782 O O . ASP A 1 225 ? 1.823 13.987 18.028 1.00 89.38 225 ASP A O 1
ATOM 1786 N N . TYR A 1 226 ? 2.706 14.846 19.903 1.00 86.69 226 TYR A N 1
ATOM 1787 C CA . TYR A 1 226 ? 1.846 16.030 19.982 1.00 86.69 226 TYR A CA 1
ATOM 1788 C C . TYR A 1 226 ? 2.618 17.338 19.743 1.00 86.69 226 TYR A C 1
ATOM 1790 O O . TYR A 1 226 ? 2.107 18.411 20.044 1.00 86.69 226 TYR A O 1
ATOM 1798 N N . ARG A 1 227 ? 3.837 17.288 19.177 1.00 79.62 227 ARG A N 1
ATOM 1799 C CA . ARG A 1 227 ? 4.762 18.443 19.096 1.00 79.62 227 ARG A CA 1
ATOM 1800 C C . ARG A 1 227 ? 4.238 19.642 18.304 1.00 79.62 227 ARG A C 1
ATOM 1802 O O . ARG A 1 227 ? 4.706 20.755 18.505 1.00 79.62 227 ARG A O 1
ATOM 1809 N N . SER A 1 228 ? 3.269 19.433 17.417 1.00 68.00 228 SER A N 1
ATOM 1810 C CA . SER A 1 228 ? 2.609 20.513 16.670 1.00 68.00 228 SER A CA 1
ATOM 1811 C C . SER A 1 228 ? 1.643 21.346 17.521 1.00 68.00 228 SER A C 1
ATOM 1813 O O . SER A 1 228 ? 1.103 22.331 17.029 1.00 68.00 228 SER A O 1
ATOM 1815 N N . TYR A 1 229 ? 1.380 20.936 18.764 1.00 64.81 229 TYR A N 1
ATOM 1816 C CA . TYR A 1 229 ? 0.587 21.695 19.715 1.00 64.81 229 TYR A CA 1
ATOM 1817 C C . TYR A 1 229 ? 1.522 22.503 20.607 1.00 64.81 229 TYR A C 1
ATOM 1819 O O . TYR A 1 229 ? 2.083 21.997 21.576 1.00 64.81 229 TYR A O 1
ATOM 1827 N N . THR A 1 230 ? 1.689 23.778 20.282 1.00 58.94 230 THR A N 1
ATOM 1828 C CA . THR A 1 230 ? 2.072 24.771 21.278 1.00 58.94 230 THR A CA 1
ATOM 1829 C C . THR A 1 230 ? 0.791 25.175 21.994 1.00 58.94 230 THR A C 1
ATOM 1831 O O . THR A 1 230 ? -0.064 25.815 21.374 1.00 58.94 230 THR A O 1
ATOM 1834 N N . PRO A 1 231 ? 0.620 24.837 23.285 1.00 56.75 231 PRO A N 1
ATOM 1835 C CA . PRO A 1 231 ? -0.404 25.496 24.068 1.00 56.75 231 PRO A CA 1
ATOM 1836 C C . PRO A 1 231 ? -0.107 26.990 23.953 1.00 56.75 231 PRO A C 1
ATOM 1838 O O . PRO A 1 231 ? 1.009 27.422 24.260 1.00 56.75 231 PRO A O 1
ATOM 1841 N N . GLN A 1 232 ? -1.067 27.787 23.488 1.00 51.34 232 GLN A N 1
ATOM 1842 C CA . GLN A 1 232 ? -1.022 29.229 23.703 1.00 51.34 232 GLN A CA 1
ATOM 1843 C C . GLN A 1 232 ? -1.189 29.459 25.208 1.00 51.34 232 GLN A C 1
ATOM 1845 O O . GLN A 1 232 ? -2.250 29.823 25.699 1.00 51.34 232 GLN A O 1
ATOM 1850 N N . SER A 1 233 ? -0.128 29.182 25.961 1.00 49.03 233 SER A N 1
ATOM 1851 C CA . SER A 1 233 ? 0.014 29.568 27.349 1.00 49.03 233 SER A CA 1
ATOM 1852 C C . SER A 1 233 ? 0.300 31.060 27.339 1.00 49.03 233 SER A C 1
ATOM 1854 O O . SER A 1 233 ? 1.451 31.499 27.354 1.00 49.03 233 SER A O 1
ATOM 1856 N N . THR A 1 234 ? -0.763 31.854 27.272 1.00 43.34 234 THR A N 1
ATOM 1857 C CA . THR A 1 234 ? -0.740 33.230 27.752 1.00 43.34 234 THR A CA 1
ATOM 1858 C C . THR A 1 234 ? -0.103 33.250 29.140 1.00 43.34 234 THR A C 1
ATOM 1860 O O . THR A 1 234 ? -0.620 32.659 30.080 1.00 43.34 234 THR A O 1
ATOM 1863 N N . ALA A 1 235 ? 1.067 33.881 29.187 1.00 47.94 235 ALA A N 1
ATOM 1864 C CA . ALA A 1 235 ? 1.799 34.442 30.312 1.00 47.94 235 ALA A CA 1
ATOM 1865 C C . ALA A 1 235 ? 1.230 34.258 31.738 1.00 47.94 235 ALA A C 1
ATOM 1867 O O . ALA A 1 235 ? 0.121 34.685 32.047 1.00 47.94 235 ALA A O 1
ATOM 1868 N N . ASN A 1 236 ? 2.139 33.828 32.623 1.00 54.09 236 ASN A N 1
ATOM 1869 C CA . ASN A 1 236 ? 2.185 34.071 34.069 1.00 54.09 236 ASN A CA 1
ATOM 1870 C C . ASN A 1 236 ? 1.051 33.484 34.925 1.00 54.09 236 ASN A C 1
ATOM 1872 O O . ASN A 1 236 ? -0.031 34.061 34.993 1.00 54.09 236 ASN A O 1
ATOM 1876 N N . LYS A 1 237 ? 1.369 32.461 35.738 1.00 50.38 237 LYS A N 1
ATOM 1877 C CA . LYS A 1 237 ? 0.961 32.396 37.158 1.00 50.38 237 LYS A CA 1
ATOM 1878 C C . LYS A 1 237 ? 1.576 31.207 37.894 1.00 50.38 237 LYS A C 1
ATOM 1880 O O . LYS A 1 237 ? 1.556 30.083 37.409 1.00 50.38 237 LYS A O 1
ATOM 1885 N N . GLU A 1 238 ? 2.058 31.467 39.107 1.00 54.72 238 GLU A N 1
ATOM 1886 C CA . GLU A 1 238 ? 2.194 30.456 40.155 1.00 54.72 238 GLU A CA 1
ATOM 1887 C C . GLU A 1 238 ? 0.813 29.817 40.378 1.00 54.72 238 GLU A C 1
ATOM 1889 O O . GLU A 1 238 ? -0.101 30.447 40.910 1.00 54.72 238 GLU A O 1
ATOM 1894 N N . LEU A 1 239 ? 0.619 28.596 39.878 1.00 55.47 239 LEU A N 1
ATOM 1895 C CA . LEU A 1 239 ? -0.661 27.895 39.941 1.00 55.47 239 LEU A CA 1
ATOM 1896 C C . LEU A 1 239 ? -0.717 27.000 41.182 1.00 55.47 239 LEU A C 1
ATOM 1898 O O . LEU A 1 239 ? 0.139 26.138 41.402 1.00 55.47 239 LEU A O 1
ATOM 1902 N N . SER A 1 240 ? -1.768 27.206 41.978 1.00 61.25 240 SER A N 1
ATOM 1903 C CA . SER A 1 240 ? -2.195 26.293 43.039 1.00 61.25 240 SER A CA 1
ATOM 1904 C C . SER A 1 240 ? -2.483 24.892 42.475 1.00 61.25 240 SER A C 1
ATOM 1906 O O . SER A 1 240 ? -2.641 24.717 41.265 1.00 61.25 240 SER A O 1
ATOM 1908 N N . GLU A 1 241 ? -2.585 23.870 43.329 1.00 62.25 241 GLU A N 1
ATOM 1909 C CA . GLU A 1 241 ? -2.889 22.492 42.892 1.00 62.25 241 GLU A CA 1
ATOM 1910 C C . GLU A 1 241 ? -4.176 22.384 42.054 1.00 62.25 241 GLU A C 1
ATOM 1912 O O . GLU A 1 241 ? -4.228 21.604 41.104 1.00 62.25 241 GLU A O 1
ATOM 1917 N N . ALA A 1 242 ? -5.178 23.227 42.329 1.00 61.75 242 ALA A N 1
ATOM 1918 C CA . ALA A 1 242 ? -6.396 23.323 41.523 1.00 61.75 242 ALA A CA 1
ATOM 1919 C C . ALA A 1 242 ? -6.122 23.816 40.088 1.00 61.75 242 ALA A C 1
ATOM 1921 O O . ALA A 1 242 ? -6.723 23.321 39.136 1.00 61.75 242 ALA A O 1
ATOM 1922 N N . GLY A 1 243 ? -5.171 24.740 39.923 1.00 65.44 243 GLY A N 1
ATOM 1923 C CA . GLY A 1 243 ? -4.715 25.215 38.619 1.00 65.44 243 GLY A CA 1
ATOM 1924 C C . GLY A 1 243 ? -3.989 24.136 37.814 1.00 65.44 243 GLY A C 1
ATOM 1925 O O . GLY A 1 243 ? -4.277 23.947 36.638 1.00 65.44 243 GLY A O 1
ATOM 1926 N N . LYS A 1 244 ? -3.140 23.337 38.475 1.00 70.12 244 LYS A N 1
ATOM 1927 C CA . LYS A 1 244 ? -2.454 22.196 37.840 1.00 70.12 244 LYS A CA 1
ATOM 1928 C C . LYS A 1 244 ? -3.434 21.134 37.332 1.00 70.12 244 LYS A C 1
ATOM 1930 O O . LYS A 1 244 ? -3.216 20.551 36.273 1.00 70.12 244 LYS A O 1
ATOM 1935 N N . HIS A 1 245 ? -4.512 20.874 38.076 1.00 69.31 245 HIS A N 1
ATOM 1936 C CA . HIS A 1 245 ? -5.541 19.920 37.657 1.00 69.31 245 HIS A CA 1
ATOM 1937 C C . HIS A 1 245 ? -6.338 20.429 36.448 1.00 69.31 245 HIS A C 1
ATOM 1939 O O . HIS A 1 245 ? -6.636 19.665 35.530 1.00 69.31 245 HIS A O 1
ATOM 1945 N N . GLN A 1 246 ? -6.636 21.730 36.415 1.00 73.88 246 GLN A N 1
ATOM 1946 C CA . GLN A 1 246 ? -7.286 22.364 35.273 1.00 73.88 246 GLN A CA 1
ATOM 1947 C C . GLN A 1 246 ? -6.396 22.327 34.022 1.00 73.88 246 GLN A C 1
ATOM 1949 O O . GLN A 1 246 ? -6.881 21.954 32.955 1.00 73.88 246 GLN A O 1
ATOM 1954 N N . ASP A 1 247 ? -5.101 22.613 34.157 1.00 78.00 247 ASP A N 1
ATOM 1955 C CA . ASP A 1 247 ? -4.141 22.535 33.051 1.00 78.00 247 ASP A CA 1
ATOM 1956 C C . ASP A 1 247 ? -4.015 21.110 32.498 1.00 78.00 247 ASP A C 1
ATOM 1958 O O . ASP A 1 247 ? -4.022 20.916 31.282 1.00 78.00 247 ASP A O 1
ATOM 1962 N N . PHE A 1 248 ? -3.982 20.100 33.377 1.00 81.44 248 PHE A N 1
ATOM 1963 C CA . PHE A 1 248 ? -3.985 18.693 32.968 1.00 81.44 248 PHE A CA 1
ATOM 1964 C C . PHE A 1 248 ? -5.236 18.333 32.158 1.00 81.44 248 PHE A C 1
ATOM 1966 O O . PHE A 1 248 ? -5.132 17.701 31.109 1.00 81.44 248 PHE A O 1
ATOM 1973 N N . MET A 1 249 ? -6.422 18.746 32.614 1.00 81.88 249 MET A N 1
ATOM 1974 C CA . MET A 1 249 ? -7.669 18.466 31.898 1.00 81.88 249 MET A CA 1
ATOM 1975 C C . MET A 1 249 ? -7.728 19.180 30.543 1.00 81.88 249 MET A C 1
ATOM 1977 O O . MET A 1 249 ? -8.206 18.597 29.569 1.00 81.88 249 MET A O 1
ATOM 1981 N N . VAL A 1 250 ? -7.222 20.414 30.453 1.00 82.38 250 VAL A N 1
ATOM 1982 C CA . VAL A 1 250 ? -7.132 21.163 29.190 1.00 82.38 250 VAL A CA 1
ATOM 1983 C C . VAL A 1 250 ? -6.175 20.477 28.212 1.00 82.38 250 VAL A C 1
ATOM 1985 O O . VAL A 1 250 ? -6.534 20.290 27.049 1.00 82.38 250 VAL A O 1
ATOM 1988 N N . ASP A 1 251 ? -4.998 20.052 28.673 1.00 85.56 251 ASP A N 1
ATOM 1989 C CA . ASP A 1 251 ? -4.031 19.297 27.866 1.00 85.56 251 ASP A CA 1
ATOM 1990 C C . ASP A 1 251 ? -4.614 17.955 27.396 1.00 85.56 251 ASP A C 1
ATOM 1992 O O . ASP A 1 251 ? -4.558 17.623 26.212 1.00 85.56 251 ASP A O 1
ATOM 1996 N N . LEU A 1 252 ? -5.274 17.214 28.288 1.00 87.06 252 LEU A N 1
ATOM 1997 C CA . LEU A 1 252 ? -5.923 15.950 27.955 1.00 87.06 252 LEU A CA 1
ATOM 1998 C C . LEU A 1 252 ? -7.012 16.127 26.883 1.00 87.06 252 LEU A C 1
ATOM 2000 O O . LEU A 1 252 ? -7.048 15.377 25.907 1.00 87.06 252 LEU A O 1
ATOM 2004 N N . LEU A 1 253 ? -7.880 17.135 27.024 1.00 89.06 253 LEU A N 1
ATOM 2005 C CA . LEU A 1 253 ? -8.915 17.446 26.032 1.00 89.06 253 LEU A CA 1
ATOM 2006 C C . LEU A 1 253 ? -8.318 17.880 24.688 1.00 89.06 253 LEU A C 1
ATOM 2008 O O . LEU A 1 253 ? -8.830 17.484 23.638 1.00 89.06 253 LEU A O 1
ATOM 2012 N N . ALA A 1 254 ? -7.232 18.656 24.706 1.00 88.12 254 ALA A N 1
ATOM 2013 C CA . ALA A 1 254 ? -6.519 19.046 23.495 1.00 88.12 254 ALA A CA 1
ATOM 2014 C C . ALA A 1 254 ? -5.946 17.820 22.769 1.00 88.12 254 ALA A C 1
ATOM 2016 O O . ALA A 1 254 ? -6.162 17.666 21.566 1.00 88.12 254 ALA A O 1
ATOM 2017 N N . ARG A 1 255 ? -5.309 16.897 23.499 1.00 90.00 255 ARG A N 1
ATOM 2018 C CA . ARG A 1 255 ? -4.804 15.633 22.941 1.00 90.00 255 ARG A CA 1
ATOM 2019 C C . ARG A 1 255 ? -5.926 14.773 22.368 1.00 90.00 255 ARG A C 1
ATOM 2021 O O . ARG A 1 255 ? -5.791 14.280 21.251 1.00 90.00 255 ARG A O 1
ATOM 2028 N N . PHE A 1 256 ? -7.049 14.635 23.077 1.00 90.44 256 PHE A N 1
ATOM 2029 C CA . PHE A 1 256 ? -8.215 13.909 22.562 1.00 90.44 256 PHE A CA 1
ATOM 2030 C C . PHE A 1 256 ? -8.737 14.509 21.261 1.00 90.44 256 PHE A C 1
ATOM 2032 O O . PHE A 1 256 ? -9.020 13.772 20.317 1.00 90.44 256 PHE A O 1
ATOM 2039 N N . LYS A 1 257 ? -8.832 15.841 21.192 1.00 91.25 257 LYS A N 1
ATOM 2040 C CA . LYS A 1 257 ? -9.233 16.538 19.972 1.00 91.25 257 LYS A CA 1
ATOM 2041 C C . LYS A 1 257 ? -8.254 16.258 18.830 1.00 91.25 257 LYS A C 1
ATOM 2043 O O . LYS A 1 257 ? -8.696 15.873 17.759 1.00 91.25 257 LYS A O 1
ATOM 2048 N N . MET A 1 258 ? -6.946 16.364 19.069 1.00 91.38 258 MET A N 1
ATOM 2049 C CA . MET A 1 258 ? -5.926 16.081 18.051 1.00 91.38 258 MET A CA 1
ATOM 2050 C C . MET A 1 258 ? -5.982 14.643 17.533 1.00 91.38 258 MET A C 1
ATOM 2052 O O . MET A 1 258 ? -5.844 14.426 16.334 1.00 91.38 258 MET A O 1
ATOM 2056 N N . ILE A 1 259 ? -6.168 13.664 18.423 1.00 92.50 259 ILE A N 1
ATOM 2057 C CA . ILE A 1 259 ? -6.297 12.255 18.032 1.00 92.50 259 ILE A CA 1
ATOM 2058 C C . ILE A 1 259 ? -7.547 12.069 17.177 1.00 92.50 259 ILE A C 1
ATOM 2060 O O . ILE A 1 259 ? -7.467 11.456 16.119 1.00 92.50 259 ILE A O 1
ATOM 2064 N N . ARG A 1 260 ? -8.688 12.617 17.605 1.00 93.12 260 ARG A N 1
ATOM 2065 C CA . ARG A 1 260 ? -9.941 12.524 16.851 1.00 93.12 260 ARG A CA 1
ATOM 2066 C C . ARG A 1 260 ? -9.810 13.162 15.470 1.00 93.12 260 ARG A C 1
ATOM 2068 O O . ARG A 1 260 ? -10.162 12.522 14.491 1.00 93.12 260 ARG A O 1
ATOM 2075 N N . ASP A 1 261 ? -9.280 14.378 15.395 1.00 93.81 261 ASP A N 1
ATOM 2076 C CA . ASP A 1 261 ? -9.112 15.095 14.129 1.00 93.81 261 ASP A CA 1
ATOM 2077 C C . ASP A 1 261 ? -8.164 14.308 13.188 1.00 93.81 261 ASP A C 1
ATOM 2079 O O . ASP A 1 261 ? -8.427 14.187 11.995 1.00 93.81 261 ASP A O 1
ATOM 2083 N N . ALA A 1 262 ? -7.116 13.670 13.727 1.00 94.06 262 ALA A N 1
ATOM 2084 C CA . ALA A 1 262 ? -6.235 12.785 12.958 1.00 94.06 262 ALA A CA 1
ATOM 2085 C C . ALA A 1 262 ? -6.916 11.469 12.520 1.00 94.06 262 ALA A C 1
ATOM 2087 O O . ALA A 1 262 ? -6.623 10.947 11.449 1.00 94.06 262 ALA A O 1
ATOM 2088 N N . MET A 1 263 ? -7.828 10.917 13.327 1.00 93.75 263 MET A N 1
ATOM 2089 C CA . MET A 1 263 ? -8.641 9.755 12.940 1.00 93.75 263 MET A CA 1
ATOM 2090 C C . MET A 1 263 ? -9.655 10.104 11.847 1.00 93.75 263 MET A C 1
ATOM 2092 O O . MET A 1 263 ? -9.943 9.263 11.001 1.00 93.75 263 MET A O 1
ATOM 2096 N N . GLU A 1 264 ? -10.196 11.324 11.854 1.00 93.75 264 GLU A N 1
ATOM 2097 C CA . GLU A 1 264 ? -11.071 11.825 10.789 1.00 93.75 264 GLU A CA 1
ATOM 2098 C C . GLU A 1 264 ? -10.303 11.971 9.465 1.00 93.75 264 GLU A C 1
ATOM 2100 O O . GLU A 1 264 ? -10.825 11.586 8.419 1.00 93.75 264 GLU A O 1
ATOM 2105 N N . GLU A 1 265 ? -9.048 12.438 9.509 1.00 92.94 265 GLU A N 1
ATOM 2106 C CA . GLU A 1 265 ? -8.154 12.498 8.341 1.00 92.94 265 GLU A CA 1
ATOM 2107 C C . GLU A 1 265 ? -7.885 11.103 7.745 1.00 92.94 265 GLU A C 1
ATOM 2109 O O . GLU A 1 265 ? -8.014 10.898 6.536 1.00 92.94 265 GLU A O 1
ATOM 2114 N N . ASP A 1 266 ? -7.598 10.123 8.602 1.00 94.94 266 ASP A N 1
ATOM 2115 C CA . ASP A 1 266 ? -7.340 8.731 8.213 1.00 94.94 266 ASP A CA 1
ATOM 2116 C C . ASP A 1 266 ? -8.624 7.954 7.830 1.00 94.94 266 ASP A C 1
ATOM 2118 O O . ASP A 1 266 ? -8.558 6.836 7.304 1.00 94.94 266 ASP A O 1
ATOM 2122 N N . GLY A 1 267 ? -9.802 8.532 8.080 1.00 89.81 267 GLY A N 1
ATOM 2123 C CA . GLY A 1 267 ? -11.075 7.825 8.221 1.00 89.81 267 GLY A CA 1
ATOM 2124 C C . GLY A 1 267 ? -11.452 6.896 7.069 1.00 89.81 267 GLY A C 1
ATOM 2125 O O . GLY A 1 267 ? -11.674 5.713 7.292 1.00 89.81 267 GLY A O 1
ATOM 2126 N N . ASN A 1 268 ? -11.529 7.396 5.834 1.00 87.38 268 ASN A N 1
ATOM 2127 C CA . ASN A 1 268 ? -12.052 6.600 4.709 1.00 87.38 268 ASN A CA 1
ATOM 2128 C C . ASN A 1 268 ? -10.985 5.807 3.945 1.00 87.38 268 ASN A C 1
ATOM 2130 O O . ASN A 1 268 ? -11.331 4.903 3.187 1.00 87.38 268 ASN A O 1
ATOM 2134 N N . ASN A 1 269 ? -9.708 6.156 4.107 1.00 90.81 269 ASN A N 1
ATOM 2135 C CA . ASN A 1 269 ? -8.637 5.660 3.240 1.00 90.81 269 ASN A CA 1
ATOM 2136 C C . ASN A 1 269 ? -7.549 4.883 3.989 1.00 90.81 269 ASN A C 1
ATOM 2138 O O . ASN A 1 269 ? -6.799 4.157 3.347 1.00 90.81 269 ASN A O 1
ATOM 2142 N N . VAL A 1 270 ? -7.457 5.015 5.317 1.00 95.56 270 VAL A N 1
ATOM 2143 C CA . VAL A 1 270 ? -6.401 4.384 6.123 1.00 95.56 270 VAL A CA 1
ATOM 2144 C C . VAL A 1 270 ? -6.997 3.422 7.146 1.00 95.56 270 VAL A C 1
ATOM 2146 O O . VAL A 1 270 ? -6.720 2.228 7.083 1.00 95.56 270 VAL A O 1
ATOM 2149 N N . LEU A 1 271 ? -7.864 3.899 8.048 1.00 94.56 271 LEU A N 1
ATOM 2150 C CA . LEU A 1 271 ? -8.418 3.077 9.137 1.00 94.56 271 LEU A CA 1
ATOM 2151 C C . LEU A 1 271 ? -9.140 1.787 8.692 1.00 94.56 271 LEU A C 1
ATOM 2153 O O . LEU A 1 271 ? -8.985 0.772 9.370 1.00 94.56 271 LEU A O 1
ATOM 2157 N N . PRO A 1 272 ? -9.915 1.764 7.589 1.00 94.38 272 PRO A N 1
ATOM 2158 C CA . PRO A 1 272 ? -10.630 0.562 7.185 1.00 94.38 272 PRO A CA 1
ATOM 2159 C C . PRO A 1 272 ? -9.778 -0.378 6.324 1.00 94.38 272 PRO A C 1
ATOM 2161 O O . PRO A 1 272 ? -10.287 -1.421 5.920 1.00 94.38 272 PRO A O 1
ATOM 2164 N N . VAL A 1 273 ? -8.530 -0.022 5.994 1.00 96.00 273 VAL A N 1
ATOM 2165 C CA . VAL A 1 273 ? -7.704 -0.732 5.009 1.00 96.00 273 VAL A CA 1
ATOM 2166 C C . VAL A 1 273 ? -6.731 -1.694 5.684 1.00 96.00 273 VAL A C 1
ATOM 2168 O O . VAL A 1 273 ? -5.931 -1.318 6.535 1.00 96.00 273 VAL A O 1
ATOM 2171 N N . ASN A 1 274 ? -6.729 -2.941 5.223 1.00 95.56 274 ASN A N 1
ATOM 2172 C CA . ASN A 1 274 ? -5.746 -3.950 5.583 1.00 95.56 274 ASN A CA 1
ATOM 2173 C C . ASN A 1 274 ? -4.497 -3.833 4.698 1.00 95.56 274 ASN A C 1
ATOM 2175 O O . ASN A 1 274 ? -4.383 -4.496 3.666 1.00 95.56 274 ASN A O 1
ATOM 2179 N N . PHE A 1 275 ? -3.548 -2.979 5.088 1.00 95.81 275 PHE A N 1
ATOM 2180 C CA . PHE A 1 275 ? -2.366 -2.693 4.264 1.00 95.81 275 PHE A CA 1
ATOM 2181 C C . PHE A 1 275 ? -1.439 -3.896 4.042 1.00 95.81 275 PHE A C 1
ATOM 2183 O O . PHE A 1 275 ? -0.732 -3.931 3.036 1.00 95.81 275 PHE A O 1
ATOM 2190 N N . ALA A 1 276 ? -1.470 -4.908 4.914 1.00 92.44 276 ALA A N 1
ATOM 2191 C CA . ALA A 1 276 ? -0.746 -6.153 4.657 1.00 92.44 276 ALA A CA 1
ATOM 2192 C C . ALA A 1 276 ? -1.314 -6.887 3.434 1.00 92.44 276 ALA A C 1
ATOM 2194 O O . ALA A 1 276 ? -0.572 -7.323 2.555 1.00 92.44 276 ALA A O 1
ATOM 2195 N N . VAL A 1 277 ? -2.640 -6.935 3.314 1.00 93.62 277 VAL A N 1
ATOM 2196 C CA . VAL A 1 277 ? -3.311 -7.556 2.165 1.00 93.62 277 VAL A CA 1
ATOM 2197 C C . VAL A 1 277 ? -3.175 -6.695 0.919 1.00 93.62 277 VAL A C 1
ATOM 2199 O O . VAL A 1 277 ? -2.984 -7.234 -0.166 1.00 93.62 277 VAL A O 1
ATOM 2202 N N . VAL A 1 278 ? -3.183 -5.365 1.060 1.00 96.12 278 VAL A N 1
ATOM 2203 C CA . VAL A 1 278 ? -2.793 -4.460 -0.033 1.00 96.12 278 VAL A CA 1
ATOM 2204 C C . VAL A 1 278 ? -1.407 -4.844 -0.551 1.00 96.12 278 VAL A C 1
ATOM 2206 O O . VAL A 1 278 ? -1.258 -5.045 -1.750 1.00 96.12 278 VAL A O 1
ATOM 2209 N N . GLY A 1 279 ? -0.419 -5.028 0.330 1.00 93.75 279 GLY A N 1
ATOM 2210 C CA . GLY A 1 279 ? 0.921 -5.474 -0.055 1.00 93.75 279 GLY A CA 1
ATOM 2211 C C . GLY A 1 279 ? 0.928 -6.768 -0.869 1.00 93.75 279 GLY A C 1
ATOM 2212 O O . GLY A 1 279 ? 1.641 -6.842 -1.866 1.00 93.75 279 GLY A O 1
ATOM 2213 N N . SER A 1 280 ? 0.106 -7.750 -0.491 1.00 91.94 280 SER A N 1
ATOM 2214 C CA . SER A 1 280 ? -0.077 -8.998 -1.247 1.00 91.94 280 SER A CA 1
ATOM 2215 C C . SER A 1 280 ? -0.743 -8.770 -2.609 1.00 91.94 280 SER A C 1
ATOM 2217 O O . SER A 1 280 ? -0.218 -9.236 -3.612 1.00 91.94 280 SER A O 1
ATOM 2219 N N . ILE A 1 281 ? -1.824 -7.986 -2.688 1.00 94.81 281 ILE A N 1
ATOM 2220 C CA . ILE A 1 281 ? -2.494 -7.650 -3.961 1.00 94.81 281 ILE A CA 1
ATOM 2221 C C . ILE A 1 281 ? -1.521 -6.968 -4.933 1.00 94.81 281 ILE A C 1
ATOM 2223 O O . ILE A 1 281 ? -1.545 -7.226 -6.136 1.00 94.81 281 ILE A O 1
ATOM 2227 N N . LEU A 1 282 ? -0.673 -6.080 -4.415 1.00 95.56 282 LEU A N 1
ATOM 2228 C CA . LEU A 1 282 ? 0.347 -5.389 -5.196 1.00 95.56 282 LEU A CA 1
ATOM 2229 C C . LEU A 1 282 ? 1.423 -6.363 -5.708 1.00 95.56 282 LEU A C 1
ATOM 2231 O O . LEU A 1 282 ? 1.850 -6.242 -6.853 1.00 95.56 282 LEU A O 1
ATOM 2235 N N . LEU A 1 283 ? 1.828 -7.350 -4.905 1.00 91.25 283 LEU A N 1
ATOM 2236 C CA . LEU A 1 283 ? 2.739 -8.412 -5.346 1.00 91.25 283 LEU A CA 1
ATOM 2237 C C . LEU A 1 283 ? 2.103 -9.294 -6.430 1.00 91.25 283 LEU A C 1
ATOM 2239 O O . LEU A 1 283 ? 2.719 -9.481 -7.476 1.00 91.25 283 LEU A O 1
ATOM 2243 N N . ASP A 1 284 ? 0.855 -9.737 -6.235 1.00 92.50 284 ASP A N 1
ATOM 2244 C CA . ASP A 1 284 ? 0.099 -10.509 -7.234 1.00 92.50 284 ASP A CA 1
ATOM 2245 C C . ASP A 1 284 ? 0.056 -9.772 -8.581 1.00 92.50 284 ASP A C 1
ATOM 2247 O O . ASP A 1 284 ? 0.213 -10.373 -9.643 1.00 92.50 284 ASP A O 1
ATOM 2251 N N . PHE A 1 285 ? -0.154 -8.452 -8.543 1.00 95.31 285 PHE A N 1
ATOM 2252 C CA . PHE A 1 285 ? -0.151 -7.619 -9.740 1.00 95.31 285 PHE A CA 1
ATOM 2253 C C . PHE A 1 285 ? 1.218 -7.589 -10.421 1.00 95.31 285 PHE A C 1
ATOM 2255 O O . PHE A 1 285 ? 1.286 -7.709 -11.643 1.00 95.31 285 PHE A O 1
ATOM 2262 N N . MET A 1 286 ? 2.301 -7.407 -9.659 1.00 92.75 286 MET A N 1
ATOM 2263 C CA . MET A 1 286 ? 3.654 -7.369 -10.217 1.00 92.75 286 MET A CA 1
ATOM 2264 C C . MET A 1 286 ? 4.025 -8.674 -10.913 1.00 92.75 286 MET A C 1
ATOM 2266 O O . MET A 1 286 ? 4.576 -8.633 -12.016 1.00 92.75 286 MET A O 1
ATOM 2270 N N . ASP A 1 287 ? 3.710 -9.806 -10.287 1.00 90.50 287 ASP A N 1
ATOM 2271 C CA . ASP A 1 287 ? 3.963 -11.129 -10.851 1.00 90.50 287 ASP A CA 1
ATOM 2272 C C . ASP A 1 287 ? 3.114 -11.329 -12.113 1.00 90.50 287 ASP A C 1
ATOM 2274 O O .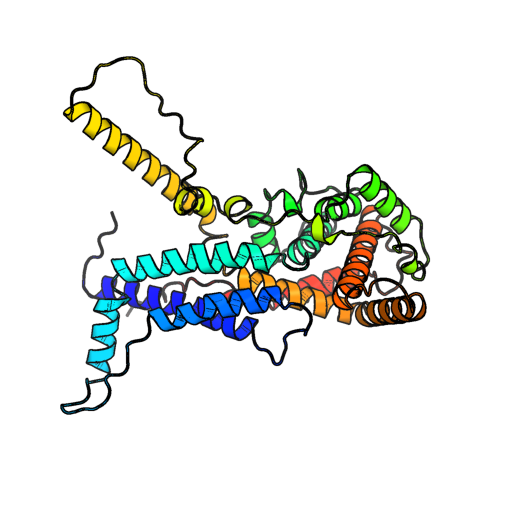 ASP A 1 287 ? 3.648 -11.604 -13.188 1.00 90.50 287 ASP A O 1
ATOM 2278 N N . ALA A 1 288 ? 1.807 -11.054 -12.036 1.00 93.75 288 ALA A N 1
ATOM 2279 C CA . ALA A 1 288 ? 0.900 -11.222 -13.168 1.00 93.75 288 ALA A CA 1
ATOM 2280 C C . ALA A 1 288 ? 1.230 -10.292 -14.349 1.00 93.75 288 ALA A C 1
ATOM 2282 O O . ALA A 1 288 ? 1.098 -10.697 -15.505 1.00 93.75 288 ALA A O 1
ATOM 2283 N N . LEU A 1 289 ? 1.670 -9.056 -14.087 1.00 94.19 289 LEU A N 1
ATOM 2284 C CA . LEU A 1 289 ? 2.135 -8.143 -15.132 1.00 94.19 289 LEU A CA 1
ATOM 2285 C C . LEU A 1 289 ? 3.447 -8.639 -15.745 1.00 94.19 289 LEU A C 1
ATOM 2287 O O . LEU A 1 289 ? 3.595 -8.603 -16.964 1.00 94.19 289 LEU A O 1
ATOM 2291 N N . SER A 1 290 ? 4.384 -9.114 -14.921 1.00 92.06 290 SER A N 1
ATOM 2292 C CA . SER A 1 290 ? 5.660 -9.648 -15.404 1.00 92.06 290 SER A CA 1
ATOM 2293 C C . SER A 1 290 ? 5.450 -10.847 -16.326 1.00 92.06 290 SER A C 1
ATOM 2295 O O . SER A 1 290 ? 6.088 -10.919 -17.376 1.00 92.06 290 SER A O 1
ATOM 2297 N N . ASP A 1 291 ? 4.520 -11.739 -15.986 1.00 91.75 291 ASP A N 1
ATOM 2298 C CA . ASP A 1 291 ? 4.125 -12.861 -16.839 1.00 91.75 291 ASP A CA 1
ATOM 2299 C C . ASP A 1 291 ? 3.427 -12.375 -18.115 1.00 91.75 291 ASP A C 1
ATOM 2301 O O . ASP A 1 291 ? 3.779 -12.790 -19.220 1.00 91.75 291 ASP A O 1
ATOM 2305 N N . HIS A 1 292 ? 2.473 -11.446 -17.988 1.00 93.75 292 HIS A N 1
ATOM 2306 C CA . HIS A 1 292 ? 1.727 -10.903 -19.126 1.00 93.75 292 HIS A CA 1
ATOM 2307 C C . HIS A 1 292 ? 2.631 -10.226 -20.164 1.00 93.75 292 HIS A C 1
ATOM 2309 O O . HIS A 1 292 ? 2.384 -10.336 -21.366 1.00 93.75 292 HIS A O 1
ATOM 2315 N N . MET A 1 293 ? 3.680 -9.541 -19.704 1.00 92.38 293 MET A N 1
ATOM 2316 C CA . MET A 1 293 ? 4.634 -8.835 -20.558 1.00 92.38 293 MET A CA 1
ATOM 2317 C C . MET A 1 293 ? 5.829 -9.702 -20.989 1.00 92.38 293 MET A C 1
ATOM 2319 O O . MET A 1 293 ? 6.669 -9.227 -21.750 1.00 92.38 293 MET A O 1
ATOM 2323 N N . GLY A 1 294 ? 5.934 -10.952 -20.519 1.00 90.75 294 GLY A N 1
ATOM 2324 C CA . GLY A 1 294 ? 7.071 -11.836 -20.809 1.00 90.75 294 GLY A CA 1
ATOM 2325 C C . GLY A 1 294 ? 8.374 -11.443 -20.098 1.00 90.75 294 GLY A C 1
ATOM 2326 O O . GLY A 1 294 ? 9.459 -11.875 -20.484 1.00 90.75 294 GLY A O 1
ATOM 2327 N N . TRP A 1 295 ? 8.307 -10.609 -19.056 1.00 90.31 295 TRP A N 1
ATOM 2328 C CA . TRP A 1 295 ? 9.480 -10.202 -18.276 1.00 90.31 295 TRP A CA 1
ATOM 2329 C C . TRP A 1 295 ? 10.035 -11.341 -17.425 1.00 90.31 295 TRP A C 1
ATOM 2331 O O . TRP A 1 295 ? 11.235 -11.356 -17.161 1.00 90.31 295 TRP A O 1
ATOM 2341 N N . ALA A 1 296 ? 9.195 -12.291 -17.006 1.00 88.19 296 ALA A N 1
ATOM 2342 C CA . ALA A 1 296 ? 9.618 -13.441 -16.209 1.00 88.19 296 ALA A CA 1
ATOM 2343 C C . ALA A 1 296 ? 10.747 -14.236 -16.892 1.00 88.19 296 ALA A C 1
ATOM 2345 O O . ALA A 1 296 ? 11.792 -14.473 -16.279 1.00 88.19 296 ALA A O 1
ATOM 2346 N N . ASP A 1 297 ? 10.590 -14.533 -18.184 1.00 87.62 297 ASP A N 1
ATOM 2347 C CA . ASP A 1 297 ? 11.587 -15.254 -18.982 1.00 87.62 297 ASP A CA 1
ATOM 2348 C C . ASP A 1 297 ? 12.894 -14.459 -19.111 1.00 87.62 297 ASP A C 1
ATOM 2350 O O . ASP A 1 297 ? 13.988 -15.002 -18.930 1.00 87.62 297 ASP A O 1
ATOM 2354 N N . MET A 1 298 ? 12.794 -13.144 -19.341 1.00 86.50 298 MET A N 1
ATOM 2355 C CA . MET A 1 298 ? 13.967 -12.267 -19.404 1.00 86.50 298 MET A CA 1
ATOM 2356 C C . MET A 1 298 ? 14.713 -12.213 -18.071 1.00 86.50 298 MET A C 1
ATOM 2358 O O . MET A 1 298 ? 15.944 -12.245 -18.040 1.00 86.50 298 MET A O 1
ATOM 2362 N N . MET A 1 299 ? 13.985 -12.128 -16.954 1.00 85.88 299 MET A N 1
ATOM 2363 C CA . MET A 1 299 ? 14.579 -12.136 -15.618 1.00 85.88 299 MET A CA 1
ATOM 2364 C C . MET A 1 299 ? 15.287 -13.466 -15.339 1.00 85.88 299 MET A C 1
ATOM 2366 O O . MET A 1 299 ? 16.373 -13.471 -14.752 1.00 85.88 299 MET A O 1
ATOM 2370 N N . GLU A 1 300 ? 14.721 -14.590 -15.785 1.00 85.50 300 GLU A N 1
ATOM 2371 C CA . GLU A 1 300 ? 15.355 -15.900 -15.654 1.00 85.50 300 GLU A CA 1
ATOM 2372 C C . GLU A 1 300 ? 16.633 -16.006 -16.500 1.00 85.50 300 GLU A C 1
ATOM 2374 O O . GLU A 1 300 ? 17.652 -16.512 -16.017 1.00 85.50 300 GLU A O 1
ATOM 2379 N N . GLU A 1 301 ? 16.622 -15.487 -17.728 1.00 84.69 301 GLU A N 1
ATOM 2380 C CA . GLU A 1 301 ? 17.805 -15.434 -18.591 1.00 84.69 301 GLU A CA 1
ATOM 2381 C C . GLU A 1 301 ? 18.916 -14.573 -17.972 1.00 84.69 301 GLU A C 1
ATOM 2383 O O . GLU A 1 301 ? 20.069 -15.008 -17.878 1.00 84.69 301 GLU A O 1
ATOM 2388 N N . VAL A 1 302 ? 18.574 -13.388 -17.453 1.00 81.88 302 VAL A N 1
ATOM 2389 C CA . VAL A 1 302 ? 19.512 -12.519 -16.725 1.00 81.88 302 VAL A CA 1
ATOM 2390 C C . VAL A 1 302 ? 20.100 -13.251 -15.516 1.00 81.88 302 VAL A C 1
ATOM 2392 O O . VAL A 1 302 ? 21.317 -13.222 -15.309 1.00 81.88 302 VAL A O 1
ATOM 2395 N N . ALA A 1 303 ? 19.275 -13.968 -14.750 1.00 82.12 303 ALA A N 1
ATOM 2396 C CA . ALA A 1 303 ? 19.737 -14.749 -13.607 1.00 82.12 303 ALA A CA 1
ATOM 2397 C C . ALA A 1 303 ? 20.662 -15.914 -14.007 1.00 82.12 303 ALA A C 1
ATOM 2399 O O . ALA A 1 303 ? 21.639 -16.197 -13.306 1.00 82.12 303 ALA A O 1
ATOM 2400 N N . LYS A 1 304 ? 20.399 -16.589 -15.134 1.00 83.00 304 LYS A N 1
ATOM 2401 C CA . LYS A 1 304 ? 21.271 -17.642 -15.693 1.00 83.00 304 LYS A CA 1
ATOM 2402 C C . LYS A 1 304 ? 22.618 -17.073 -16.140 1.00 83.00 304 LYS A C 1
ATOM 2404 O O . LYS A 1 304 ? 23.660 -17.600 -15.747 1.00 83.00 304 LYS A O 1
ATOM 2409 N N . ASN A 1 305 ? 22.604 -15.964 -16.876 1.00 81.25 305 ASN A N 1
ATOM 2410 C CA . ASN A 1 305 ? 23.813 -15.293 -17.355 1.00 81.25 305 ASN A CA 1
ATOM 2411 C C . ASN A 1 305 ? 24.685 -14.795 -16.194 1.00 81.25 305 ASN A C 1
ATOM 2413 O O . ASN A 1 305 ? 25.906 -14.959 -16.211 1.00 81.25 305 ASN A O 1
ATOM 2417 N N . TYR A 1 306 ? 24.062 -14.259 -15.141 1.00 77.50 306 TYR A N 1
ATOM 2418 C CA . TYR A 1 306 ? 24.776 -13.826 -13.942 1.00 77.50 306 TYR A CA 1
ATOM 2419 C C . TYR A 1 306 ? 25.463 -14.994 -13.216 1.00 77.50 306 TYR A C 1
ATOM 2421 O O . TYR A 1 306 ? 26.621 -14.871 -12.811 1.00 77.50 306 TYR A O 1
ATOM 2429 N N . ARG A 1 307 ? 24.784 -16.148 -13.100 1.00 76.38 307 ARG A N 1
ATOM 2430 C CA . ARG A 1 307 ? 25.360 -17.377 -12.524 1.00 76.38 307 ARG A CA 1
ATOM 2431 C C . ARG A 1 307 ? 26.572 -17.872 -13.316 1.00 76.38 307 ARG A C 1
ATOM 2433 O O . ARG A 1 307 ? 27.577 -18.230 -12.709 1.00 76.38 307 ARG A O 1
ATOM 2440 N N . GLY A 1 308 ? 26.501 -17.849 -14.648 1.00 75.75 308 GLY A N 1
ATOM 2441 C CA . GLY A 1 308 ? 27.608 -18.271 -15.514 1.00 75.75 308 GLY A CA 1
ATOM 2442 C C . GLY A 1 308 ? 28.852 -17.381 -15.407 1.00 75.75 308 GLY A C 1
ATOM 2443 O O . GLY A 1 308 ? 29.972 -17.875 -15.509 1.00 75.75 308 GLY A O 1
ATOM 2444 N N . ALA A 1 309 ? 28.672 -16.082 -15.154 1.00 70.88 309 ALA A N 1
ATOM 2445 C CA . ALA A 1 309 ? 29.765 -15.110 -15.132 1.00 70.88 309 ALA A CA 1
ATOM 2446 C C . ALA A 1 309 ? 30.543 -15.033 -13.799 1.00 70.88 309 ALA A C 1
ATOM 2448 O O . ALA A 1 309 ? 31.662 -14.523 -13.788 1.00 70.88 309 ALA A O 1
ATOM 2449 N N . ARG A 1 310 ? 29.982 -15.496 -12.669 1.00 67.25 310 ARG A N 1
ATOM 2450 C CA . ARG A 1 310 ? 30.556 -15.296 -11.317 1.00 67.25 310 ARG A CA 1
ATOM 2451 C C . ARG A 1 310 ? 30.755 -16.591 -10.523 1.00 67.25 310 ARG A C 1
ATOM 2453 O O . ARG A 1 310 ? 30.344 -16.693 -9.372 1.00 67.25 310 ARG A O 1
ATOM 2460 N N . LEU A 1 311 ? 31.469 -17.556 -11.095 1.00 57.22 311 LEU A N 1
ATOM 2461 C CA . LEU A 1 311 ? 31.839 -18.823 -10.439 1.00 57.22 311 LEU A CA 1
ATOM 2462 C C . LEU A 1 311 ? 32.782 -18.696 -9.207 1.00 57.22 311 LEU A C 1
ATOM 2464 O O . LEU A 1 311 ? 33.262 -19.720 -8.730 1.00 57.22 311 LEU A O 1
ATOM 2468 N N . GLY A 1 312 ? 33.058 -17.498 -8.660 1.00 57.50 312 GLY A N 1
ATOM 2469 C CA . GLY A 1 312 ? 34.084 -17.331 -7.609 1.00 57.50 312 GLY A CA 1
ATOM 2470 C C . GLY A 1 312 ? 33.970 -16.178 -6.596 1.00 57.50 312 GLY A C 1
ATOM 2471 O O . GLY A 1 312 ? 34.797 -16.131 -5.692 1.00 57.50 312 GLY A O 1
ATOM 2472 N N . GLU A 1 313 ? 32.989 -15.269 -6.664 1.00 57.97 313 GLU A N 1
ATOM 2473 C CA . GLU A 1 313 ? 32.856 -14.163 -5.688 1.00 57.97 313 GLU A CA 1
ATOM 2474 C C . GLU A 1 313 ? 31.417 -14.015 -5.174 1.00 57.97 313 GLU A C 1
ATOM 2476 O O . GLU A 1 313 ? 30.473 -14.211 -5.935 1.00 57.97 313 GLU A O 1
ATOM 2481 N N . SER A 1 314 ? 31.288 -13.682 -3.878 1.00 56.97 314 SER A N 1
ATOM 2482 C CA . SER A 1 314 ? 30.072 -13.6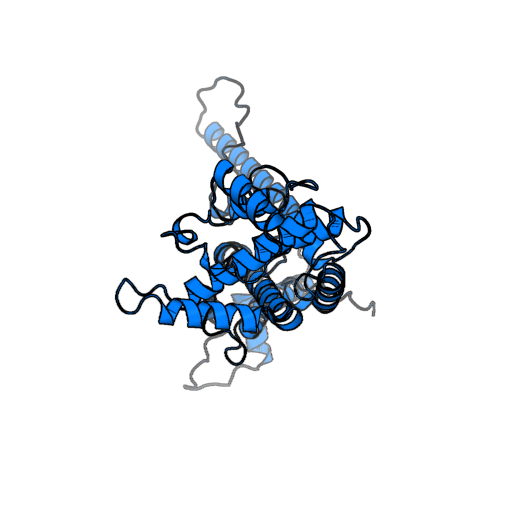32 -3.037 1.00 56.97 314 SER A CA 1
ATOM 2483 C C . SER A 1 314 ? 28.741 -13.810 -3.782 1.00 56.97 314 SER A C 1
ATOM 2485 O O . SER A 1 314 ? 28.307 -12.918 -4.518 1.00 56.97 314 SER A O 1
ATOM 2487 N N . SER A 1 315 ? 28.063 -14.936 -3.546 1.00 61.56 315 SER A N 1
ATOM 2488 C CA . SER A 1 315 ? 26.780 -15.239 -4.179 1.00 61.56 315 SER A CA 1
ATOM 2489 C C . SER A 1 315 ? 25.716 -14.223 -3.755 1.00 61.56 315 SER A C 1
ATOM 2491 O O . SER A 1 315 ? 25.182 -14.285 -2.646 1.00 61.56 315 SER A O 1
ATOM 2493 N N . MET A 1 316 ? 25.389 -13.286 -4.643 1.00 69.38 316 MET A N 1
ATOM 2494 C CA . MET A 1 316 ? 24.138 -12.540 -4.553 1.00 69.38 316 MET A CA 1
ATOM 2495 C C . MET A 1 316 ? 22.990 -13.563 -4.583 1.00 69.38 316 MET A C 1
ATOM 2497 O O . MET A 1 316 ? 23.017 -14.486 -5.398 1.00 69.38 316 MET A O 1
ATOM 2501 N N . SER A 1 317 ? 22.019 -13.450 -3.671 1.00 78.44 317 SER A N 1
ATOM 2502 C CA . SER A 1 317 ? 20.879 -14.372 -3.656 1.00 78.44 317 SER A CA 1
ATOM 2503 C C . SER A 1 317 ? 20.110 -14.283 -4.979 1.00 78.44 317 SER A C 1
ATOM 2505 O O . SER A 1 317 ? 20.035 -13.215 -5.587 1.00 78.44 317 SER A O 1
ATOM 2507 N N . GLU A 1 318 ? 19.516 -15.394 -5.427 1.00 77.00 318 GLU A N 1
ATOM 2508 C CA . GLU A 1 318 ? 18.689 -15.409 -6.646 1.00 77.00 318 GLU A CA 1
ATOM 2509 C C . GLU A 1 318 ? 17.573 -14.355 -6.582 1.00 77.00 318 GLU A C 1
ATOM 2511 O O . GLU A 1 318 ? 17.286 -13.694 -7.578 1.00 77.00 318 GLU A O 1
ATOM 2516 N N . LEU A 1 319 ? 17.020 -14.143 -5.386 1.00 76.25 319 LEU A N 1
ATOM 2517 C CA . LEU A 1 319 ? 16.044 -13.097 -5.108 1.00 76.25 319 LEU A CA 1
ATOM 2518 C C . LEU A 1 319 ? 16.575 -11.702 -5.453 1.00 76.25 319 LEU A C 1
ATOM 2520 O O . LEU A 1 319 ? 15.932 -10.969 -6.191 1.00 76.25 319 LEU A O 1
ATOM 2524 N N . ASN A 1 320 ? 17.778 -11.355 -4.991 1.00 78.56 320 ASN A N 1
ATOM 2525 C CA . ASN A 1 320 ? 18.366 -10.044 -5.265 1.00 78.56 320 ASN A CA 1
ATOM 2526 C C . ASN A 1 320 ? 18.627 -9.830 -6.766 1.00 78.56 320 ASN A C 1
ATOM 2528 O O . ASN A 1 320 ? 18.515 -8.706 -7.253 1.00 78.56 320 ASN A O 1
ATOM 2532 N N . VAL A 1 321 ? 18.963 -10.893 -7.508 1.00 80.81 321 VAL A N 1
ATOM 2533 C CA . VAL A 1 321 ? 19.136 -10.806 -8.966 1.00 80.81 321 VAL A CA 1
ATOM 2534 C C . VAL A 1 321 ? 17.796 -10.558 -9.662 1.00 80.81 321 VAL A C 1
ATOM 2536 O O . VAL A 1 321 ? 17.734 -9.709 -10.551 1.00 80.81 321 VAL A O 1
ATOM 2539 N N . LYS A 1 322 ? 16.724 -11.240 -9.236 1.00 82.12 322 LYS A N 1
ATOM 2540 C CA . LYS A 1 322 ? 15.364 -11.017 -9.753 1.00 82.12 322 LYS A CA 1
ATOM 2541 C C . LYS A 1 322 ? 14.857 -9.612 -9.430 1.00 82.12 322 LYS A C 1
ATOM 2543 O O . LYS A 1 322 ? 14.428 -8.921 -10.344 1.00 82.12 322 LYS A O 1
ATOM 2548 N N . ASP A 1 323 ? 15.012 -9.151 -8.190 1.00 81.31 323 ASP A N 1
ATOM 2549 C CA . ASP A 1 323 ? 14.625 -7.797 -7.761 1.00 81.31 323 ASP A CA 1
ATOM 2550 C C . ASP A 1 323 ? 15.351 -6.716 -8.592 1.00 81.31 323 ASP A C 1
ATOM 2552 O O . ASP A 1 323 ? 14.760 -5.732 -9.045 1.00 81.31 323 ASP A O 1
ATOM 2556 N N . MET A 1 324 ? 16.648 -6.910 -8.851 1.00 82.94 324 MET A N 1
ATOM 2557 C CA . MET A 1 324 ? 17.442 -6.007 -9.688 1.00 82.94 324 MET A CA 1
ATOM 2558 C C . MET A 1 324 ? 16.983 -6.021 -11.151 1.00 82.94 324 MET A C 1
ATOM 2560 O O . MET A 1 324 ? 16.851 -4.958 -11.758 1.00 82.94 324 MET A O 1
ATOM 2564 N N . ALA A 1 325 ? 16.725 -7.199 -11.722 1.00 85.31 325 ALA A N 1
ATOM 2565 C CA . ALA A 1 325 ? 16.223 -7.309 -13.086 1.00 85.31 325 ALA A CA 1
ATOM 2566 C C . ALA A 1 325 ? 14.849 -6.633 -13.215 1.00 85.31 325 ALA A C 1
ATOM 2568 O O . ALA A 1 325 ? 14.663 -5.797 -14.097 1.00 85.31 325 ALA A O 1
ATOM 2569 N N . LEU A 1 326 ? 13.943 -6.901 -12.273 1.00 86.88 326 LEU A N 1
ATOM 2570 C CA . LEU A 1 326 ? 12.612 -6.309 -12.204 1.00 86.88 326 LEU A CA 1
ATOM 2571 C C . LEU A 1 326 ? 12.687 -4.782 -12.121 1.00 86.88 326 LEU A C 1
ATOM 2573 O O . LEU A 1 326 ? 12.116 -4.096 -12.965 1.00 86.88 326 LEU A O 1
ATOM 2577 N N . SER A 1 327 ? 13.463 -4.231 -11.181 1.00 87.38 327 SER A N 1
ATOM 2578 C CA . SER A 1 327 ? 13.638 -2.774 -11.072 1.00 87.38 327 SER A CA 1
ATOM 2579 C C . SER A 1 327 ? 14.182 -2.139 -12.353 1.00 87.38 327 SER A C 1
ATOM 2581 O O . SER A 1 327 ? 13.740 -1.057 -12.738 1.00 87.38 327 SER A O 1
ATOM 2583 N N . SER A 1 328 ? 15.073 -2.830 -13.072 1.00 86.44 328 SER A N 1
ATOM 2584 C CA . SER A 1 328 ? 15.554 -2.373 -14.375 1.00 86.44 328 SER A CA 1
ATOM 2585 C C . SER A 1 328 ? 14.477 -2.404 -15.461 1.00 86.44 328 SER A C 1
ATOM 2587 O O . SER A 1 328 ? 14.471 -1.499 -16.299 1.00 86.44 328 SER A O 1
ATOM 2589 N N . MET A 1 329 ? 13.594 -3.410 -15.481 1.00 88.00 329 MET A N 1
ATOM 2590 C CA . MET A 1 329 ? 12.455 -3.459 -16.409 1.00 88.00 329 MET A CA 1
ATOM 2591 C C . MET A 1 329 ? 11.539 -2.257 -16.161 1.00 88.00 329 MET A C 1
ATOM 2593 O O . MET A 1 329 ? 11.269 -1.473 -17.068 1.00 88.00 329 MET A O 1
ATOM 2597 N N . TRP A 1 330 ? 11.160 -2.023 -14.909 1.00 88.50 330 TRP A N 1
ATOM 2598 C CA . TRP A 1 330 ? 10.320 -0.888 -14.526 1.00 88.50 330 TRP A CA 1
ATOM 2599 C C . TRP A 1 330 ? 10.956 0.469 -14.823 1.00 88.50 330 TRP A C 1
ATOM 2601 O O . TRP A 1 330 ? 10.313 1.341 -15.405 1.00 88.50 330 TRP A O 1
ATOM 2611 N N . GLY A 1 331 ? 12.236 0.652 -14.494 1.00 88.44 331 GLY A N 1
ATOM 2612 C CA . GLY A 1 331 ? 12.948 1.888 -14.811 1.00 88.44 331 GLY A CA 1
ATOM 2613 C C . GLY A 1 331 ? 13.012 2.154 -16.316 1.00 88.44 331 GLY A C 1
ATOM 2614 O O . GLY A 1 331 ? 12.903 3.307 -16.742 1.00 88.44 331 GLY A O 1
ATOM 2615 N N . ARG A 1 332 ? 13.124 1.100 -17.135 1.00 87.00 332 ARG A N 1
ATOM 2616 C CA . ARG A 1 332 ? 13.042 1.213 -18.593 1.00 87.00 332 ARG A CA 1
ATOM 2617 C C . ARG A 1 332 ? 11.634 1.578 -19.055 1.00 87.00 332 ARG A C 1
ATOM 2619 O O . ARG A 1 332 ? 11.513 2.523 -19.827 1.00 87.00 332 ARG A O 1
ATOM 2626 N N . LEU A 1 333 ? 10.598 0.908 -18.547 1.00 88.88 333 LEU A N 1
ATOM 2627 C CA . LEU A 1 333 ? 9.198 1.229 -18.840 1.00 88.88 333 LEU A CA 1
ATOM 2628 C C . LEU A 1 333 ? 8.909 2.715 -18.573 1.00 88.88 333 LEU A C 1
ATOM 2630 O O . LEU A 1 333 ? 8.436 3.425 -19.457 1.00 88.88 333 LEU A O 1
ATOM 2634 N N . LEU A 1 334 ? 9.286 3.214 -17.393 1.00 90.25 334 LEU A N 1
ATOM 2635 C CA . LEU A 1 334 ? 9.116 4.620 -17.010 1.00 90.25 334 LEU A CA 1
ATOM 2636 C C . LEU A 1 334 ? 9.963 5.585 -17.858 1.00 90.25 334 LEU A C 1
ATOM 2638 O O . LEU A 1 334 ? 9.575 6.730 -18.073 1.00 90.25 334 LEU A O 1
ATOM 2642 N N . SER A 1 335 ? 11.105 5.136 -18.384 1.00 88.00 335 SER A N 1
ATOM 2643 C CA . SER A 1 335 ? 11.934 5.948 -19.287 1.00 88.00 335 SER A CA 1
ATOM 2644 C C . SER A 1 335 ? 11.320 6.060 -20.685 1.00 88.00 335 SER A C 1
ATOM 2646 O O . SER A 1 335 ? 11.415 7.105 -21.327 1.00 88.00 335 SER A O 1
ATOM 2648 N N . CYS A 1 336 ? 10.678 4.991 -21.163 1.00 84.94 336 CYS A N 1
ATOM 2649 C CA . CYS A 1 336 ? 9.914 4.984 -22.412 1.00 84.94 336 CYS A CA 1
ATOM 2650 C C . CYS A 1 336 ? 8.727 5.952 -22.338 1.00 84.94 336 CYS A C 1
ATOM 2652 O O . CYS A 1 336 ? 8.472 6.715 -23.271 1.00 84.94 336 CYS A O 1
ATOM 2654 N N . ILE A 1 337 ? 8.070 5.952 -21.182 1.00 83.25 337 ILE A N 1
ATOM 2655 C CA . ILE A 1 337 ? 6.983 6.850 -20.804 1.00 83.25 337 ILE A CA 1
ATOM 2656 C C . ILE A 1 337 ? 7.399 8.323 -20.873 1.00 83.25 337 ILE A C 1
ATOM 2658 O O . ILE A 1 337 ? 6.703 9.127 -21.489 1.00 83.25 337 ILE A O 1
ATOM 2662 N N . ASP A 1 338 ? 8.543 8.677 -20.284 1.00 88.50 338 ASP A N 1
ATOM 2663 C CA . ASP A 1 338 ? 9.014 10.066 -20.212 1.00 88.50 338 ASP A CA 1
ATOM 2664 C C . ASP A 1 338 ? 9.250 10.708 -21.592 1.00 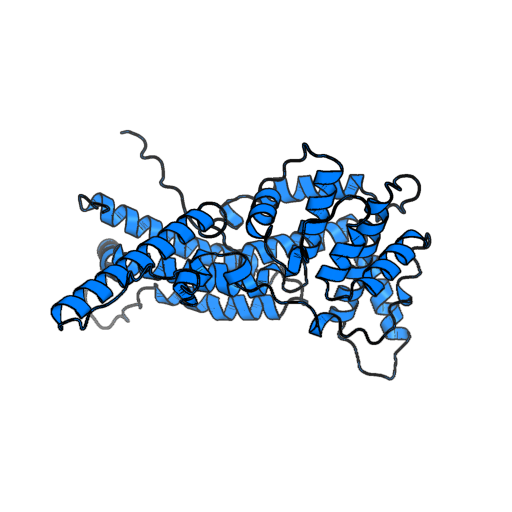88.50 338 ASP A C 1
ATOM 2666 O O . ASP A 1 338 ? 9.352 11.931 -21.692 1.00 88.50 338 ASP A O 1
ATOM 2670 N N . ARG A 1 339 ? 9.331 9.904 -22.660 1.00 81.44 339 ARG A N 1
ATOM 2671 C CA . ARG A 1 339 ? 9.635 10.357 -24.024 1.00 81.44 339 ARG A CA 1
ATOM 2672 C C . ARG A 1 339 ? 8.492 10.217 -25.029 1.00 81.44 339 ARG A C 1
ATOM 2674 O O . ARG A 1 339 ? 8.734 10.484 -26.203 1.00 81.44 339 ARG A O 1
ATOM 2681 N N . ASP A 1 340 ? 7.307 9.757 -24.617 1.00 76.25 340 ASP A N 1
ATOM 2682 C CA . ASP A 1 340 ? 6.197 9.404 -25.527 1.00 76.25 340 ASP A CA 1
ATOM 2683 C C . ASP A 1 340 ? 6.614 8.496 -26.698 1.00 76.25 340 ASP A C 1
ATOM 2685 O O . ASP A 1 340 ? 6.026 8.526 -27.778 1.00 76.25 340 ASP A O 1
ATOM 2689 N N . CYS A 1 341 ? 7.673 7.705 -26.534 1.00 66.44 341 CYS A N 1
ATOM 2690 C CA . CYS A 1 341 ? 8.197 6.902 -27.629 1.00 66.44 341 CYS A CA 1
ATOM 2691 C C . CYS A 1 341 ? 7.369 5.624 -27.755 1.00 66.44 341 CYS A C 1
ATOM 2693 O O . CYS A 1 341 ? 7.822 4.584 -27.304 1.00 66.44 341 CYS A O 1
ATOM 2695 N N . THR A 1 342 ? 6.174 5.687 -28.345 1.00 65.12 342 THR A N 1
ATOM 2696 C CA . THR A 1 342 ? 5.331 4.506 -28.621 1.00 65.12 342 THR A CA 1
ATOM 2697 C C . THR A 1 342 ? 5.817 3.711 -29.832 1.00 65.12 342 THR A C 1
ATOM 2699 O O . THR A 1 342 ? 5.734 2.488 -29.848 1.00 65.12 342 THR A O 1
ATOM 2702 N N . ASP A 1 343 ? 6.410 4.384 -30.819 1.00 58.38 343 ASP A N 1
ATOM 2703 C CA . ASP A 1 343 ? 6.613 3.819 -32.163 1.00 58.38 343 ASP A CA 1
ATOM 2704 C C . ASP A 1 343 ? 7.854 2.914 -32.294 1.00 58.38 343 ASP A C 1
ATOM 2706 O O . ASP A 1 343 ? 8.131 2.374 -33.364 1.00 58.38 343 ASP A O 1
ATOM 2710 N N . GLN A 1 344 ? 8.647 2.768 -31.227 1.00 61.00 344 GLN A N 1
ATOM 2711 C CA . GLN A 1 344 ? 9.911 2.008 -31.228 1.00 61.00 344 GLN A CA 1
ATOM 2712 C C . GLN A 1 344 ? 10.058 1.081 -30.015 1.00 61.00 344 GLN A C 1
ATOM 2714 O O . GLN A 1 344 ? 11.167 0.626 -29.721 1.00 61.00 344 GLN A O 1
ATOM 2719 N N . LEU A 1 345 ? 8.969 0.815 -29.289 1.00 67.25 345 LEU A N 1
ATOM 2720 C CA . LEU A 1 345 ? 9.013 -0.097 -28.153 1.00 67.25 345 LEU A CA 1
ATOM 2721 C C . LEU A 1 345 ? 9.008 -1.532 -28.646 1.00 67.25 345 LEU A C 1
ATOM 2723 O O . LEU A 1 345 ? 8.217 -1.922 -29.502 1.00 67.25 345 LEU A O 1
ATOM 2727 N N . ILE A 1 346 ? 9.915 -2.319 -28.080 1.00 75.06 346 ILE A N 1
ATOM 2728 C CA . ILE A 1 346 ? 9.815 -3.767 -28.178 1.00 75.06 346 ILE A CA 1
ATOM 2729 C C . ILE A 1 346 ? 8.488 -4.218 -27.530 1.00 75.06 346 ILE A C 1
ATOM 2731 O O . ILE A 1 346 ? 8.037 -3.570 -26.577 1.00 75.06 346 ILE A O 1
ATOM 2735 N N . PRO A 1 347 ? 7.841 -5.280 -28.045 1.00 78.75 347 PRO A N 1
ATOM 2736 C CA . PRO A 1 347 ? 6.492 -5.688 -27.638 1.00 78.75 347 PRO A CA 1
ATOM 2737 C C . PRO A 1 347 ? 6.285 -5.864 -26.128 1.00 78.75 347 PRO A C 1
ATOM 2739 O O . PRO A 1 347 ? 5.167 -5.725 -25.637 1.00 78.75 347 PRO A O 1
ATOM 2742 N N . GLU A 1 348 ? 7.353 -6.160 -25.396 1.00 81.75 348 GLU A N 1
ATOM 2743 C CA . GLU A 1 348 ? 7.368 -6.408 -23.956 1.00 81.75 348 GLU A CA 1
ATOM 2744 C C . GLU A 1 348 ? 7.327 -5.120 -23.121 1.00 81.75 348 GLU A C 1
ATOM 2746 O O . GLU A 1 348 ? 7.195 -5.173 -21.905 1.00 81.75 348 GLU A O 1
ATOM 2751 N N . PHE A 1 349 ? 7.406 -3.947 -23.750 1.00 84.94 349 PHE A N 1
ATOM 2752 C CA . PHE A 1 349 ? 7.239 -2.640 -23.102 1.00 84.94 349 PHE A CA 1
ATOM 2753 C C . PHE A 1 349 ? 6.083 -1.845 -23.715 1.00 84.94 349 PHE A C 1
ATOM 2755 O O . PHE A 1 349 ? 6.032 -0.623 -23.599 1.00 84.94 349 PHE A O 1
ATOM 2762 N N . ASP A 1 350 ? 5.155 -2.538 -24.375 1.00 88.50 350 ASP A N 1
ATOM 2763 C CA . ASP A 1 350 ? 3.956 -1.956 -24.968 1.00 88.50 350 ASP A CA 1
ATOM 2764 C C . ASP A 1 350 ? 3.073 -1.299 -23.893 1.00 88.50 350 ASP A C 1
ATOM 2766 O O . ASP A 1 350 ? 2.435 -1.957 -23.065 1.00 88.50 350 ASP A O 1
ATOM 2770 N N . LEU A 1 351 ? 3.045 0.033 -23.922 1.00 88.44 351 LEU A N 1
ATOM 2771 C CA . LEU A 1 351 ? 2.346 0.866 -22.950 1.00 88.44 351 LEU A CA 1
ATOM 2772 C C . LEU A 1 351 ? 0.821 0.694 -23.004 1.00 88.44 351 LEU A C 1
ATOM 2774 O O . LEU A 1 351 ? 0.150 0.865 -21.984 1.00 88.44 351 LEU A O 1
ATOM 2778 N N . ASP A 1 352 ? 0.257 0.352 -24.163 1.00 90.62 352 ASP A N 1
ATOM 2779 C CA . ASP A 1 352 ? -1.180 0.102 -24.294 1.00 90.62 352 ASP A CA 1
ATOM 2780 C C . ASP A 1 352 ? -1.565 -1.205 -23.620 1.00 90.62 352 ASP A C 1
ATOM 2782 O O . ASP A 1 352 ? -2.526 -1.240 -22.847 1.00 90.62 352 ASP A O 1
ATOM 2786 N N . LYS A 1 353 ? -0.763 -2.254 -23.821 1.00 93.12 353 LYS A N 1
ATOM 2787 C CA . LYS A 1 353 ? -0.961 -3.530 -23.123 1.00 93.12 353 LYS A CA 1
ATOM 2788 C C . LYS A 1 353 ? -0.844 -3.374 -21.614 1.00 93.12 353 LYS A C 1
ATOM 2790 O O . LYS A 1 353 ? -1.724 -3.851 -20.900 1.00 93.12 353 LYS A O 1
ATOM 2795 N N . VAL A 1 354 ? 0.170 -2.652 -21.125 1.00 93.06 354 VAL A N 1
ATOM 2796 C CA . VAL A 1 354 ? 0.331 -2.391 -19.683 1.00 93.06 354 VAL A CA 1
ATOM 2797 C C . VAL A 1 354 ? -0.883 -1.647 -19.123 1.00 93.06 354 VAL A C 1
ATOM 2799 O O . VAL A 1 354 ? -1.395 -2.031 -18.072 1.00 93.06 354 VAL A O 1
ATOM 2802 N N . SER A 1 355 ? -1.382 -0.616 -19.814 1.00 93.75 355 SER A N 1
ATOM 2803 C CA . SER A 1 355 ? -2.565 0.138 -19.375 1.00 93.75 355 SER A CA 1
ATOM 2804 C C . SER A 1 355 ? -3.815 -0.744 -19.294 1.00 93.75 355 SER A C 1
ATOM 2806 O O . SER A 1 355 ? -4.457 -0.831 -18.242 1.00 93.75 355 SER A O 1
ATOM 2808 N N . VAL A 1 356 ? -4.119 -1.470 -20.377 1.00 95.75 356 VAL A N 1
ATOM 2809 C CA . VAL A 1 356 ? -5.279 -2.370 -20.458 1.00 95.75 356 VAL A CA 1
ATOM 2810 C C . VAL A 1 356 ? -5.202 -3.461 -19.393 1.00 95.75 356 VAL A C 1
ATOM 2812 O O . VAL A 1 356 ? -6.194 -3.722 -18.708 1.00 95.75 356 VAL A O 1
ATOM 2815 N N . PHE A 1 357 ? -4.029 -4.074 -19.219 1.00 97.06 357 PHE A N 1
ATOM 2816 C CA . PHE A 1 357 ? -3.818 -5.110 -18.218 1.00 97.06 357 PHE A CA 1
ATOM 2817 C C . PHE A 1 357 ? -4.004 -4.567 -16.801 1.00 97.06 357 PHE A C 1
ATOM 2819 O O . PHE A 1 357 ? -4.731 -5.167 -16.012 1.00 97.06 357 PHE A O 1
ATOM 2826 N N . THR A 1 358 ? -3.405 -3.411 -16.496 1.00 97.12 358 THR A N 1
ATOM 2827 C CA . THR A 1 358 ? -3.487 -2.767 -15.176 1.00 97.12 358 THR A CA 1
ATOM 2828 C C . THR A 1 358 ? -4.933 -2.485 -14.797 1.00 97.12 358 THR A C 1
ATOM 2830 O O . THR A 1 358 ? -5.382 -2.884 -13.722 1.00 97.12 358 THR A O 1
ATOM 2833 N N . LYS A 1 359 ? -5.694 -1.873 -15.707 1.00 96.94 359 LYS A N 1
ATOM 2834 C CA . LYS A 1 359 ? -7.122 -1.624 -15.508 1.00 96.94 359 LYS A CA 1
ATOM 2835 C C . LYS A 1 359 ? -7.896 -2.929 -15.294 1.00 96.94 359 LYS A C 1
ATOM 2837 O O . LYS A 1 359 ? -8.556 -3.089 -14.276 1.00 96.94 359 LYS A O 1
ATOM 2842 N N . SER A 1 360 ? -7.731 -3.903 -16.192 1.00 97.69 360 SER A N 1
ATOM 2843 C CA . SER A 1 360 ? -8.404 -5.209 -16.109 1.00 97.69 360 SER A CA 1
ATOM 2844 C C . SER A 1 360 ? -8.077 -5.987 -14.827 1.00 97.69 360 SER A C 1
ATOM 2846 O O . SER A 1 360 ? -8.932 -6.710 -14.314 1.00 97.69 360 SER A O 1
ATOM 2848 N N . PHE A 1 361 ? -6.848 -5.890 -14.315 1.00 97.75 361 PHE A N 1
ATOM 2849 C CA . PHE A 1 361 ? -6.454 -6.539 -13.068 1.00 97.75 361 PHE A CA 1
ATOM 2850 C C . PHE A 1 361 ? -7.168 -5.898 -11.876 1.00 97.75 361 PHE A C 1
ATOM 2852 O O . PHE A 1 361 ? -7.850 -6.593 -11.121 1.00 97.75 361 PHE A O 1
ATOM 2859 N N . PHE A 1 362 ? -7.053 -4.576 -11.721 1.00 97.56 362 PHE A N 1
ATOM 2860 C CA . PHE A 1 362 ? -7.593 -3.879 -10.553 1.00 97.56 362 PHE A CA 1
ATOM 2861 C C . PHE A 1 362 ? -9.120 -3.745 -10.571 1.00 97.56 362 PHE A C 1
ATOM 2863 O O . PHE A 1 362 ? -9.720 -3.727 -9.499 1.00 97.56 362 PHE A O 1
ATOM 2870 N N . ASP A 1 363 ? -9.764 -3.769 -11.741 1.00 96.12 363 ASP A N 1
ATOM 2871 C CA . ASP A 1 363 ? -11.230 -3.838 -11.858 1.00 96.12 363 ASP A CA 1
ATOM 2872 C C . ASP A 1 363 ? -11.809 -5.129 -11.245 1.00 96.12 363 ASP A C 1
ATOM 2874 O O . ASP A 1 363 ? -12.981 -5.175 -10.874 1.00 96.12 363 ASP A O 1
ATOM 2878 N N . LYS A 1 364 ? -10.991 -6.182 -11.105 1.00 95.69 364 LYS A N 1
ATOM 2879 C CA . LYS A 1 364 ? -11.375 -7.460 -10.480 1.00 95.69 364 LYS A CA 1
ATOM 2880 C C . LYS A 1 364 ? -11.052 -7.522 -8.986 1.00 95.69 364 LYS A C 1
ATOM 2882 O O . LYS A 1 364 ? -11.386 -8.512 -8.333 1.00 95.69 364 LYS A O 1
ATOM 2887 N N . VAL A 1 365 ? -10.374 -6.515 -8.432 1.00 94.31 365 VAL A N 1
ATOM 2888 C CA . VAL A 1 365 ? -10.028 -6.487 -7.007 1.00 94.31 365 VAL A CA 1
ATOM 2889 C C . VAL A 1 365 ? -11.239 -6.003 -6.216 1.00 94.31 365 VAL A C 1
ATOM 2891 O O . VAL A 1 365 ? -11.511 -4.808 -6.116 1.00 94.31 365 VAL A O 1
ATOM 2894 N N . ASP A 1 366 ? -11.968 -6.952 -5.633 1.00 92.56 366 ASP A N 1
ATOM 2895 C CA . ASP A 1 366 ? -13.100 -6.644 -4.763 1.00 92.56 366 ASP A CA 1
ATOM 2896 C C . ASP A 1 366 ? -12.642 -5.906 -3.491 1.00 92.56 366 ASP A C 1
ATOM 2898 O O . ASP A 1 366 ? -11.648 -6.280 -2.861 1.00 92.56 366 ASP A O 1
ATOM 2902 N N . LYS A 1 367 ? -13.390 -4.872 -3.081 1.00 92.44 367 LYS A N 1
ATOM 2903 C CA . LYS A 1 367 ? -13.113 -4.101 -1.857 1.00 92.44 367 LYS A CA 1
ATOM 2904 C C . LYS A 1 367 ? -13.064 -4.978 -0.609 1.00 92.44 367 LYS A C 1
ATOM 2906 O O . LYS A 1 367 ? -12.255 -4.729 0.278 1.00 92.44 367 LYS A O 1
ATOM 2911 N N . THR A 1 368 ? -13.883 -6.022 -0.546 1.00 91.75 368 THR A N 1
ATOM 2912 C CA . THR A 1 368 ? -13.911 -6.980 0.568 1.00 91.75 368 THR A CA 1
ATOM 2913 C C . THR A 1 368 ? -12.603 -7.749 0.733 1.00 91.75 368 THR A C 1
ATOM 2915 O O . THR A 1 368 ? -12.375 -8.301 1.806 1.00 91.75 368 THR A O 1
ATOM 2918 N N . ARG A 1 369 ? -11.706 -7.748 -0.269 1.00 92.75 369 ARG A N 1
ATOM 2919 C CA . ARG A 1 369 ? -10.367 -8.332 -0.119 1.00 92.75 369 ARG A CA 1
ATOM 2920 C C . ARG A 1 369 ? -9.477 -7.533 0.828 1.00 92.75 369 ARG A C 1
ATOM 2922 O O . ARG A 1 369 ? -8.587 -8.126 1.416 1.00 92.75 369 ARG A O 1
ATOM 2929 N N . TYR A 1 370 ? -9.672 -6.220 0.958 1.00 94.38 370 TYR A N 1
ATOM 2930 C CA . TYR A 1 370 ? -8.736 -5.355 1.690 1.00 94.38 370 TYR A CA 1
ATOM 2931 C C . TYR A 1 370 ? -9.402 -4.348 2.634 1.00 94.38 370 TYR A C 1
ATOM 2933 O O . TYR A 1 370 ? -8.702 -3.669 3.380 1.00 94.38 370 TYR A O 1
ATOM 2941 N N . ILE A 1 371 ? -10.730 -4.232 2.627 1.00 95.00 371 ILE A N 1
ATOM 2942 C CA . ILE A 1 371 ? -11.485 -3.426 3.588 1.00 95.00 371 ILE A CA 1
ATOM 2943 C C . ILE A 1 371 ? -11.946 -4.320 4.739 1.00 95.00 371 ILE A C 1
ATOM 2945 O O . ILE A 1 371 ? -12.645 -5.306 4.513 1.00 95.00 371 ILE A O 1
ATOM 2949 N N . ILE A 1 372 ? -11.560 -3.985 5.972 1.00 92.12 372 ILE A N 1
ATOM 2950 C CA . ILE A 1 372 ? -11.870 -4.782 7.174 1.00 92.12 372 ILE A CA 1
ATOM 2951 C C . ILE A 1 372 ? -13.186 -4.393 7.837 1.00 92.12 372 ILE A C 1
ATOM 2953 O O . ILE A 1 372 ? -13.794 -5.202 8.534 1.00 92.12 372 ILE A O 1
ATOM 2957 N N . TRP A 1 373 ? -13.637 -3.154 7.650 1.00 84.38 373 TRP A N 1
ATOM 2958 C CA . TRP A 1 373 ? -14.838 -2.669 8.320 1.00 84.38 373 TRP A CA 1
ATOM 2959 C C . TRP A 1 373 ? -16.076 -3.107 7.559 1.00 84.38 373 TRP A C 1
ATOM 2961 O O . TRP A 1 373 ? -16.328 -2.686 6.428 1.00 84.38 373 TRP A O 1
ATOM 2971 N N . VAL A 1 374 ? -16.872 -3.949 8.208 1.00 76.12 374 VAL A N 1
ATOM 2972 C CA . VAL A 1 374 ? -18.135 -4.408 7.647 1.00 76.12 374 VAL A CA 1
ATOM 2973 C C . VAL A 1 374 ? -19.182 -3.320 7.846 1.00 76.12 374 VAL A C 1
ATOM 2975 O O . VAL A 1 374 ? -19.506 -2.962 8.980 1.00 76.12 374 VAL A O 1
ATOM 2978 N N . GLN A 1 375 ? -19.727 -2.796 6.746 1.00 68.50 375 GLN A N 1
ATOM 2979 C CA . GLN A 1 375 ? -20.838 -1.853 6.832 1.00 68.50 375 GLN A CA 1
ATOM 2980 C C . GLN A 1 375 ? -22.044 -2.503 7.528 1.00 68.50 375 GLN A C 1
ATOM 2982 O O . GLN A 1 375 ? -22.259 -3.714 7.390 1.00 68.50 375 GLN A O 1
ATOM 2987 N N . PRO A 1 376 ? -22.850 -1.728 8.275 1.00 56.53 376 PRO A N 1
ATOM 2988 C CA . PRO A 1 376 ? -24.107 -2.235 8.798 1.00 56.53 376 PRO A CA 1
ATOM 2989 C C . PRO A 1 376 ? -24.936 -2.785 7.639 1.00 56.53 376 PRO A C 1
ATOM 2991 O O . PRO A 1 376 ? -25.105 -2.099 6.634 1.00 56.53 376 PRO A O 1
ATOM 2994 N N . LEU A 1 377 ? -25.471 -4.002 7.785 1.00 49.41 377 LEU A N 1
ATOM 2995 C CA . LEU A 1 377 ? -26.629 -4.394 6.990 1.00 49.41 377 LEU A CA 1
ATOM 2996 C C . LEU A 1 377 ? -27.670 -3.305 7.235 1.00 49.41 377 LEU A C 1
ATOM 2998 O O . LEU A 1 377 ? -28.062 -3.097 8.388 1.00 49.41 377 LEU A O 1
ATOM 3002 N N . GLU A 1 378 ? -28.038 -2.560 6.189 1.00 44.03 378 GLU A N 1
ATOM 3003 C CA . GLU A 1 378 ? -29.193 -1.677 6.262 1.00 44.03 378 GLU A CA 1
ATOM 3004 C C . GLU A 1 378 ? -30.321 -2.531 6.822 1.00 44.03 378 GLU A C 1
ATOM 3006 O O . GLU A 1 378 ? -30.627 -3.596 6.281 1.00 44.03 378 GLU A O 1
ATOM 3011 N N . ALA A 1 379 ? -30.836 -2.138 7.989 1.00 43.84 379 ALA A N 1
ATOM 3012 C CA . ALA A 1 379 ? -31.949 -2.840 8.584 1.00 43.84 379 ALA A CA 1
ATOM 3013 C C . ALA A 1 379 ? -33.056 -2.783 7.538 1.00 43.84 379 ALA A C 1
ATOM 3015 O O . ALA A 1 379 ? -33.597 -1.708 7.283 1.00 43.84 379 ALA A O 1
ATOM 3016 N N . THR A 1 380 ? -33.336 -3.917 6.892 1.00 36.47 380 THR A N 1
ATOM 3017 C CA . THR A 1 380 ? -34.551 -4.087 6.110 1.00 36.47 380 THR A CA 1
ATOM 3018 C C . THR A 1 380 ? -35.662 -3.639 7.035 1.00 36.47 380 THR A C 1
ATOM 3020 O O . THR A 1 380 ? -35.866 -4.252 8.084 1.00 36.47 380 THR A O 1
ATOM 3023 N N . SER A 1 381 ? -36.267 -2.502 6.712 1.00 34.41 381 SER A N 1
ATOM 3024 C CA . SER A 1 381 ? -37.400 -1.957 7.436 1.00 34.41 381 SER A CA 1
ATOM 3025 C C . SER A 1 381 ? -38.493 -3.019 7.399 1.00 34.41 381 SER A C 1
ATOM 3027 O O . SER A 1 381 ? -39.105 -3.220 6.348 1.00 34.41 381 SER A O 1
ATOM 3029 N N . VAL A 1 382 ? -38.643 -3.753 8.501 1.00 36.56 382 VAL A N 1
ATOM 3030 C CA . VAL A 1 382 ? -39.777 -4.650 8.740 1.00 36.56 382 VAL A CA 1
ATOM 3031 C C . VAL A 1 382 ? -40.907 -3.827 9.324 1.00 36.56 382 VAL A C 1
ATOM 3033 O O . VAL A 1 382 ? -40.626 -3.064 10.279 1.00 36.56 382 VAL A O 1
#

Organism: Fistulifera solaris (NCBI:txid1519565)

Secondary structure (DSSP, 8-state):
-----SHHHHHHHHHHHHHHHHHHHHHHHHHH-TTT--TT-HHHHHHHHHHHGGGGGGSPPP---SSS-PPPHHHHHHHHHHHTSSHHHHHHHHHHIIIIIIIIIHHHHTTTTSHHHHHHHHHHHHHHH-TT---HHHHHHHHHHTT-HHHHTTSPPPTT-HHHHHHHHTT--HHHHHHHHHHHHH---GGGGGGG-S----STTPPP--GGGT-HHHHHHTS---TT------S-----HHHHHHHHHHHHHHHHHHHHHHHHHHTTTTTTB-HHHHHHHHHHHHHHHHHHTTHHHHHHHHHHHHHHH-TTS----HHHHHHHHHHHHHHHHHHHHTTT--TT--GGG-HHHHHHHHHHHHTT--GGGTB--PPP------

Radius of gyration: 25.4 Å; Cα contacts (8 Å, |Δi|>4): 359; chains: 1; bounding box: 74×67×75 Å